Protein AF-A0A959N8Z4-F1 (afdb_monomer_lite)

Radius of gyration: 31.68 Å; chains: 1; bounding box: 91×54×101 Å

pLDDT: mean 79.15, std 19.58, range [26.0, 98.62]

Foldseek 3Di:
DPPVVVVVVVVVPPPPPPDDDDWDWDWDDAWDWDDDPNKTKTKFWPDGKTWTQHSVRWIFIFDADWWTKMKIFIQFFKWWQAKWKFKDADDDPDWWWKKKKKFFAAPVRDTPDIDIDTPDTDDPDDPDPDTDTDGDRDDIDGRGRMMMITMGTGMGMTIGDGDIDTPGGSDDQPFDFDQAPVTRTEDEELVNLLVQLADLVSLAGAYEYDYAYEAQCCVPDPHRHARLDHDDDPPPDCPDPPPQSPQSNSVNSGNAYHYHDVLHEYENHEGAAAAAAQWENHSEHAHEYENYEYELYETHYEAQKEHHISEYEAQYEYYNYEYENYEIEYAAQKEPHTSEYFYDPDHAYEDYLYEYELYEIEYAAQYEPHTSEAELHEYELYEYENYETEYDPPHPHHFYEQHTREYEADGSVLHGHEAEYALYEGLAAYPDPPQYAQHYSDYDDHPDVPRPHYHYYALYEGACPSNVHPGHNDDYYDHLQLQQDPVSNVVRVDDCPQFWAHFPRDGIHGPSNAQAQDFDFFFDDDPVQADPVPRWGDQPDDPEDQWAPDPQAIDGDPDQDPQFNYKKKKFWADQVDQVHTRFIDIFTQGGNRTTAHRVVPHRHRGRGGFDWTWMWMGDPPDDIDIDPHTDGRGD

Secondary structure (DSSP, 8-state):
--SSTTHHHHTTS--------------SS--EEEEETTEEEEEEESSSEEEEE-TTS-EEEEE-SS-EEEEEEEEEEEEEEEEEEEEE---TT----EEEEEEEE-TTS-EEEEEEEEEPS-----SSS---EE---PPPEEEEEEEEEEE-SS-EEEEEEEEEEEEEESS---SSS-SSSSSPEEE-SHHHHHHHHH-GGGGGSEEEE-S-EE-GGGGSSSPPPPBTS-SS-S-----SS-TTSHHHHHTTTSB-SEEE-TT-EEES-EEE-TT-SSBSSEEEESSEEES-EEES-EEE-SSSB-SSEEEEETT-EEES-EEES-EEE-SEEEESSEEEEE--SSSPPEEES-EEES-EEEESEEEESSEEEEES-EEES-EEES-EEEE-TT-SS--EESSEEEEESS-TT---PPPEEES-EE--EEES-SSEESSEEE-PPPSSTT-----EEES-EEETTTS--S--SSSEEE-HHHHT-THHHHTTT--TTTTEE--SSS--EEGGGS-BPPPB-EE---TTTEETTTTEE-S-SS---SB-S-TTS--B-SSPPTTEEEEEEEEEEESS-TT-EEEEEEEEEETTSEEE-TTSSSBB----BSSEEEEEEEETTEEEEE-SSPEE---

Sequence (635 aa):
MTLIKLIVTIMFILITSITAQSTLTFTTNSGTDWNENGIDWHIYAHRVGSAYVRDNGMFCISDGSYPGNFLLETNHKLNIISFQISALNWDQGGTINGNLKITGYDVNGNVKVTQNYNLPDNQILPPVWGPGTGQVILNSFTDIMRIEFEYSGRTQITIDDLVYTDLGLAYSRPYPGNGTLADPFQISTLSHLQFLSEHPFEWIYYFIQTANIDAAATSSGVSFQPIGLPSSDRVFFDLGEIDYLPILYLNDYSFKGGYDGKGFSISNLHINRPTSDYVGLFGVVTGIVINLGIRNSTITGNNSTGALAGLVLGSGKIGACYSVYCTVSGNQYVGGLIGSLEGLSSGQLYVDCSATTLSNIWGNSDIGGLVGLNYGSIINNSYCTESNVTLYYSAEVKNAGGLVGTSRIGDPFGFPYPAVIRNSFSSSAVRPTTNTGGLIGEVPPPENPNNIVEIIVENSFWDTQTSMHTVSAGGSGKTTAEMKTMSTYSSGNWDFTNFWVMIGSIYPDLRCFYNIAPPAQLTAYLEGPFNNVNGNMNKNLSNIPFSSPYTADPQTVNTIPPNTVDWILVELRDKSNKTAIITSRSALLLNNGSIVDIDGITPLQLGAFADNYYVVVKHRNHLPIMSKEPISFNK

Structure (mmCIF, N/CA/C/O backbone):
data_AF-A0A959N8Z4-F1
#
_entry.id   AF-A0A959N8Z4-F1
#
loop_
_atom_site.group_PDB
_atom_site.id
_atom_site.type_symbol
_atom_site.label_atom_id
_atom_site.label_alt_id
_atom_site.label_comp_id
_atom_site.label_asym_id
_atom_site.label_entity_id
_atom_site.label_seq_id
_atom_site.pdbx_PDB_ins_code
_atom_site.Cartn_x
_atom_site.Cartn_y
_atom_site.Cartn_z
_atom_site.occupancy
_atom_site.B_iso_or_equiv
_atom_site.auth_seq_id
_atom_site.auth_comp_id
_atom_site.auth_asym_id
_atom_site.auth_atom_id
_atom_site.pdbx_PDB_model_num
ATOM 1 N N . MET A 1 1 ? -19.104 -0.215 -70.815 1.00 45.88 1 MET A N 1
ATOM 2 C CA . MET A 1 1 ? -18.527 -0.826 -69.595 1.00 45.88 1 MET A CA 1
ATOM 3 C C . MET A 1 1 ? -17.095 -0.328 -69.341 1.00 45.88 1 MET A C 1
ATOM 5 O O . MET A 1 1 ? -16.239 -1.092 -68.917 1.00 45.88 1 MET A O 1
ATOM 9 N N . THR A 1 2 ? -16.842 0.972 -69.556 1.00 42.16 2 THR A N 1
ATOM 10 C CA . THR A 1 2 ? -15.490 1.574 -69.494 1.00 42.16 2 THR A CA 1
ATOM 11 C C . THR A 1 2 ? -15.547 3.047 -69.062 1.00 42.16 2 THR A C 1
ATOM 13 O O . THR A 1 2 ? -14.739 3.860 -69.481 1.00 42.16 2 THR A O 1
ATOM 16 N N . LEU A 1 3 ? -16.540 3.398 -68.234 1.00 31.27 3 LEU A N 1
ATOM 17 C CA . LEU A 1 3 ? -16.660 4.734 -67.626 1.00 31.27 3 LEU A CA 1
ATOM 18 C C . LEU A 1 3 ? -17.027 4.686 -66.126 1.00 31.27 3 LEU A C 1
ATOM 20 O O . LEU A 1 3 ? -16.807 5.649 -65.409 1.00 31.27 3 LEU A O 1
ATOM 24 N N . ILE A 1 4 ? -17.484 3.533 -65.615 1.00 32.66 4 ILE A N 1
ATOM 25 C CA . ILE A 1 4 ? -17.788 3.314 -64.183 1.00 32.66 4 ILE A CA 1
ATOM 26 C C . ILE A 1 4 ? -16.559 2.811 -63.392 1.00 32.66 4 ILE A C 1
ATOM 28 O O . ILE A 1 4 ? -16.520 2.927 -62.174 1.00 32.66 4 ILE A O 1
ATOM 32 N N . LYS A 1 5 ? -15.495 2.341 -64.063 1.00 31.25 5 LYS A N 1
ATOM 33 C CA . LYS A 1 5 ? -14.230 1.952 -63.402 1.00 31.25 5 LYS A CA 1
ATOM 34 C C . LYS A 1 5 ? -13.268 3.117 -63.123 1.00 31.25 5 LYS A C 1
ATOM 36 O O . LYS A 1 5 ? -12.323 2.916 -62.378 1.00 31.25 5 LYS A O 1
ATOM 41 N N . LEU A 1 6 ? -13.507 4.315 -63.669 1.00 29.78 6 LEU A N 1
ATOM 42 C CA . LEU A 1 6 ? -12.634 5.481 -63.446 1.00 29.78 6 LEU A CA 1
ATOM 43 C C . LEU A 1 6 ? -13.098 6.365 -62.270 1.00 29.78 6 LEU A C 1
ATOM 45 O O . LEU A 1 6 ? -12.298 7.097 -61.701 1.00 29.78 6 LEU A O 1
ATOM 49 N N . ILE A 1 7 ? -14.366 6.256 -61.855 1.00 30.25 7 ILE A N 1
ATOM 50 C CA . ILE A 1 7 ? -14.928 7.043 -60.741 1.00 30.25 7 ILE A CA 1
ATOM 51 C C . ILE A 1 7 ? -14.659 6.381 -59.375 1.00 30.25 7 ILE A C 1
ATOM 53 O O . ILE A 1 7 ? -14.559 7.075 -58.371 1.00 30.25 7 ILE A O 1
ATOM 57 N N . VAL A 1 8 ? -14.425 5.064 -59.325 1.00 29.66 8 VAL A N 1
ATOM 58 C CA . VAL A 1 8 ? -14.129 4.348 -58.065 1.00 29.66 8 VAL A CA 1
ATOM 59 C C . VAL A 1 8 ? -12.652 4.467 -57.645 1.00 29.66 8 VAL A C 1
ATOM 61 O O . VAL A 1 8 ? -12.338 4.297 -56.474 1.00 29.66 8 VAL A O 1
ATOM 64 N N . THR A 1 9 ? -11.740 4.841 -58.550 1.00 29.88 9 THR A N 1
ATOM 65 C CA . THR A 1 9 ? -10.306 5.013 -58.226 1.00 29.88 9 THR A CA 1
ATOM 66 C C . THR A 1 9 ? -9.940 6.449 -57.826 1.00 29.88 9 THR A C 1
ATOM 68 O O . THR A 1 9 ? -8.926 6.654 -57.171 1.00 29.88 9 THR A O 1
ATOM 71 N N . ILE A 1 10 ? -10.771 7.448 -58.145 1.00 29.95 10 ILE A N 1
ATOM 72 C CA . ILE A 1 10 ? -10.507 8.860 -57.795 1.00 29.95 10 ILE A CA 1
ATOM 73 C C . ILE A 1 10 ? -11.242 9.286 -56.507 1.00 29.95 10 ILE A C 1
ATOM 75 O O . ILE A 1 10 ? -10.876 10.275 -55.881 1.00 29.95 10 ILE A O 1
ATOM 79 N N . MET A 1 11 ? -12.206 8.493 -56.025 1.00 26.00 11 MET A N 1
ATOM 80 C CA . MET A 1 11 ? -12.948 8.770 -54.785 1.00 26.00 11 MET A CA 1
ATOM 81 C C . MET A 1 11 ? -12.345 8.145 -53.509 1.00 26.00 11 MET A C 1
ATOM 83 O O . MET A 1 11 ? -13.009 8.113 -52.480 1.00 26.00 11 MET A O 1
ATOM 87 N N . PHE A 1 12 ? -11.091 7.678 -53.563 1.00 27.77 12 PHE A N 1
ATOM 88 C CA . PHE A 1 12 ? -10.328 7.194 -52.397 1.00 27.77 12 PHE A CA 1
ATOM 89 C C . PHE A 1 12 ? -9.117 8.079 -52.034 1.00 27.77 12 PHE A C 1
ATOM 91 O O . PHE A 1 12 ? -8.358 7.731 -51.138 1.00 27.77 12 PHE A O 1
ATOM 98 N N . ILE A 1 13 ? -8.944 9.236 -52.694 1.00 30.28 13 ILE A N 1
ATOM 99 C CA . ILE A 1 13 ? -7.832 10.185 -52.441 1.00 30.28 13 ILE A CA 1
ATOM 100 C C . ILE A 1 13 ? -8.305 11.477 -51.734 1.00 30.28 13 ILE A C 1
ATOM 102 O O . ILE A 1 13 ? -7.518 12.372 -51.453 1.00 30.28 13 ILE A O 1
ATOM 106 N N . LEU A 1 14 ? -9.580 11.579 -51.352 1.00 26.47 14 LEU A N 1
ATOM 107 C CA . LEU A 1 14 ? -10.066 12.665 -50.492 1.00 26.47 14 LEU A CA 1
ATOM 108 C C . LEU A 1 14 ? -10.841 12.107 -49.296 1.00 26.47 14 LEU A C 1
ATOM 110 O O . LEU A 1 14 ? -12.049 12.280 -49.169 1.00 26.47 14 LEU A O 1
ATOM 114 N N . ILE A 1 15 ? -10.120 11.469 -48.380 1.00 27.94 15 ILE A N 1
ATOM 115 C CA . ILE A 1 15 ? -10.404 11.688 -46.963 1.00 27.94 15 ILE A CA 1
ATOM 116 C C . ILE A 1 15 ? -9.280 12.598 -46.499 1.00 27.94 15 ILE A C 1
ATOM 118 O O . ILE A 1 15 ? -8.200 12.160 -46.123 1.00 27.94 15 ILE A O 1
ATOM 122 N N . THR A 1 16 ? -9.530 13.898 -46.626 1.00 27.59 16 THR A N 1
ATOM 123 C CA . THR A 1 16 ? -8.840 14.909 -45.839 1.00 27.59 16 THR A CA 1
ATOM 124 C C . THR A 1 16 ? -8.954 14.481 -44.383 1.00 27.59 16 THR A C 1
ATOM 126 O O . THR A 1 16 ? -10.048 14.514 -43.813 1.00 27.59 16 THR A O 1
ATOM 129 N N . SER A 1 17 ? -7.838 14.034 -43.817 1.00 29.91 17 SER A N 1
ATOM 130 C CA . SER A 1 17 ? -7.635 13.918 -42.384 1.00 29.91 17 SER A CA 1
ATOM 131 C C . SER A 1 17 ? -7.926 15.282 -41.769 1.00 29.91 17 SER A C 1
ATOM 133 O O . SER A 1 17 ? -7.103 16.195 -41.785 1.00 29.91 17 SER A O 1
ATOM 135 N N . ILE A 1 18 ? -9.143 15.440 -41.257 1.00 33.00 18 ILE A N 1
ATOM 136 C CA . ILE A 1 18 ? -9.392 16.388 -40.185 1.00 33.00 18 ILE A CA 1
ATOM 137 C C . ILE A 1 18 ? -8.739 15.749 -38.965 1.00 33.00 18 ILE A C 1
ATOM 139 O O . ILE A 1 18 ? -9.348 14.937 -38.276 1.00 33.00 18 ILE A O 1
ATOM 143 N N . THR A 1 19 ? -7.480 16.083 -38.726 1.00 28.47 19 THR A N 1
ATOM 144 C CA . THR A 1 19 ? -6.867 15.922 -37.413 1.00 28.47 19 THR A CA 1
ATOM 145 C C . THR A 1 19 ? -6.410 17.303 -37.002 1.00 28.47 19 THR A C 1
ATOM 147 O O . THR A 1 19 ? -5.540 17.901 -37.632 1.00 28.47 19 THR A O 1
ATOM 150 N N . ALA A 1 20 ? -7.098 17.843 -35.998 1.00 27.89 20 ALA A N 1
ATOM 151 C CA . ALA A 1 20 ? -6.691 19.051 -35.310 1.00 27.89 20 ALA A CA 1
ATOM 152 C C . ALA A 1 20 ? -5.205 18.922 -34.950 1.00 27.89 20 ALA A C 1
ATOM 154 O O . ALA A 1 20 ? -4.801 17.969 -34.288 1.00 27.89 20 ALA A O 1
ATOM 155 N N . GLN A 1 21 ? -4.410 19.844 -35.480 1.00 30.91 21 GLN A N 1
ATOM 156 C CA . GLN A 1 21 ? -2.961 19.862 -35.358 1.00 30.91 21 GLN A CA 1
ATOM 157 C C . GLN A 1 21 ? -2.585 20.409 -33.983 1.00 30.91 21 GLN A C 1
ATOM 159 O O . GLN A 1 21 ? -2.964 21.527 -33.629 1.00 30.91 21 GLN A O 1
ATOM 164 N N . SER A 1 22 ? -1.848 19.619 -33.209 1.00 28.00 22 SER A N 1
ATOM 165 C CA . SER A 1 22 ? -1.202 20.064 -31.980 1.00 28.00 22 SER A CA 1
ATOM 166 C C . SER A 1 22 ? 0.306 19.966 -32.161 1.00 28.00 22 SER A C 1
ATOM 168 O O . SER A 1 22 ? 0.872 18.878 -32.098 1.00 28.00 22 SER A O 1
ATOM 170 N N . THR A 1 23 ? 0.961 21.106 -32.358 1.00 29.11 23 THR A N 1
ATOM 171 C CA . THR A 1 23 ? 2.415 21.212 -32.250 1.00 29.11 23 THR A CA 1
ATOM 172 C C . THR A 1 23 ? 2.784 21.107 -30.768 1.00 29.11 23 THR A C 1
ATOM 174 O O . THR A 1 23 ? 2.401 21.981 -29.988 1.00 29.11 23 THR A O 1
ATOM 177 N N . LEU A 1 24 ? 3.504 20.060 -30.354 1.00 32.09 24 LEU A N 1
ATOM 178 C CA . LEU A 1 24 ? 4.166 20.038 -29.046 1.00 32.09 24 LEU A CA 1
ATOM 179 C C . LEU A 1 24 ? 5.669 20.264 -29.227 1.00 32.09 24 LEU A C 1
ATOM 181 O O . LEU A 1 24 ? 6.382 19.456 -29.817 1.00 32.09 24 LEU A O 1
ATOM 185 N N . THR A 1 25 ? 6.138 21.395 -28.710 1.00 31.41 25 THR A N 1
ATOM 186 C CA . THR A 1 25 ? 7.557 21.733 -28.583 1.00 31.41 25 THR A CA 1
ATOM 187 C C . THR A 1 25 ? 8.036 21.240 -27.221 1.00 31.41 25 THR A C 1
ATOM 189 O O . THR A 1 25 ? 7.459 21.637 -26.209 1.00 31.41 25 THR A O 1
ATOM 192 N N . PHE A 1 26 ? 9.089 20.425 -27.165 1.00 37.31 26 PHE A N 1
ATOM 193 C CA . PHE A 1 26 ? 9.639 19.935 -25.897 1.00 37.31 26 PHE A CA 1
ATOM 194 C C . PHE A 1 26 ? 11.066 20.436 -25.674 1.00 37.31 26 PHE A C 1
ATOM 196 O O . PHE A 1 26 ? 11.907 20.392 -26.569 1.00 37.31 26 PHE A O 1
ATOM 203 N N . THR A 1 27 ? 11.340 20.899 -24.459 1.00 30.30 27 THR A N 1
ATOM 204 C CA . THR A 1 27 ? 12.686 21.062 -23.894 1.00 30.30 27 THR A CA 1
ATOM 205 C C . THR A 1 27 ? 13.008 19.838 -23.029 1.00 30.30 27 THR A C 1
ATOM 207 O O . THR A 1 27 ? 12.112 19.179 -22.519 1.00 30.30 27 THR A O 1
ATOM 210 N N . THR A 1 28 ? 14.285 19.503 -22.944 1.00 37.31 28 THR A N 1
ATOM 211 C CA . THR A 1 28 ? 14.860 18.151 -22.818 1.00 37.31 28 THR A CA 1
ATOM 212 C C . THR A 1 28 ? 14.628 17.432 -21.475 1.00 37.31 28 THR A C 1
ATOM 214 O O . THR A 1 28 ? 14.280 18.067 -20.483 1.00 37.31 28 THR A O 1
ATOM 217 N N . ASN A 1 29 ? 14.945 16.122 -21.466 1.00 38.97 29 ASN A N 1
ATOM 218 C CA . ASN A 1 29 ? 15.013 15.138 -20.355 1.00 38.97 29 ASN A CA 1
ATOM 219 C C . ASN A 1 29 ? 13.796 14.214 -20.143 1.00 38.97 29 ASN A C 1
ATOM 221 O O . ASN A 1 29 ? 13.735 13.565 -19.104 1.00 38.97 29 ASN A O 1
ATOM 225 N N . SER A 1 30 ? 12.866 14.113 -21.099 1.00 44.91 30 SER A N 1
ATOM 226 C CA . SER A 1 30 ? 11.758 13.149 -21.014 1.00 44.91 30 SER A CA 1
ATOM 227 C C . SER A 1 30 ? 11.595 12.331 -22.295 1.00 44.91 30 SER A C 1
ATOM 229 O O . SER A 1 30 ? 11.627 12.865 -23.406 1.00 44.91 30 SER A O 1
ATOM 231 N N . GLY A 1 31 ? 11.460 11.022 -22.132 1.00 50.59 31 GLY A N 1
ATOM 232 C CA . GLY A 1 31 ? 10.950 10.109 -23.134 1.00 50.59 31 GLY A CA 1
ATOM 233 C C . GLY A 1 31 ? 9.495 10.426 -23.464 1.00 50.59 31 GLY A C 1
ATOM 234 O O . GLY A 1 31 ? 8.711 10.850 -22.616 1.00 50.59 31 GLY A O 1
ATOM 235 N N . THR A 1 32 ? 9.135 10.278 -24.733 1.00 55.12 32 THR A N 1
ATOM 236 C CA . THR A 1 32 ? 7.789 10.601 -25.218 1.00 55.12 32 THR A CA 1
ATOM 237 C C . THR A 1 32 ? 7.151 9.372 -25.831 1.00 55.12 32 THR A C 1
ATOM 239 O O . THR A 1 32 ? 7.697 8.777 -26.761 1.00 55.12 32 THR A O 1
ATOM 242 N N . ASP A 1 33 ? 5.987 9.019 -25.290 1.00 61.31 33 ASP A N 1
ATOM 243 C CA . ASP A 1 33 ? 5.115 7.995 -25.846 1.00 61.31 33 ASP A CA 1
ATOM 244 C C . ASP A 1 33 ? 4.237 8.642 -26.931 1.00 61.31 33 ASP A C 1
ATOM 246 O O . ASP A 1 33 ? 3.609 9.682 -26.705 1.00 61.31 33 ASP A O 1
ATOM 250 N N . TRP A 1 34 ? 4.192 8.046 -28.117 1.00 65.25 34 TRP A N 1
ATOM 251 C CA . TRP A 1 34 ? 3.393 8.510 -29.250 1.00 65.25 34 TRP A CA 1
ATOM 252 C C . TRP A 1 34 ? 2.649 7.337 -29.877 1.00 65.25 34 TRP A C 1
ATOM 254 O O . TRP A 1 34 ? 3.249 6.306 -30.159 1.00 65.25 34 TRP A O 1
ATOM 264 N N . ASN A 1 35 ? 1.345 7.491 -30.110 1.00 66.25 35 ASN A N 1
ATOM 265 C CA . ASN A 1 35 ? 0.550 6.479 -30.799 1.00 66.25 35 ASN A CA 1
ATOM 266 C C . ASN A 1 35 ? 0.271 6.916 -32.239 1.00 66.25 35 ASN A C 1
ATOM 268 O O . ASN A 1 35 ? -0.330 7.968 -32.468 1.00 66.25 35 ASN A O 1
ATOM 272 N N . GLU A 1 36 ? 0.658 6.080 -33.198 1.00 65.00 36 GLU A N 1
ATOM 273 C CA . GLU A 1 36 ? 0.325 6.254 -34.609 1.00 65.00 36 GLU A CA 1
ATOM 274 C C . GLU A 1 36 ? -0.277 4.966 -35.156 1.00 65.00 36 GLU A C 1
ATOM 276 O O . GLU A 1 36 ? 0.360 3.916 -35.141 1.00 65.00 36 GLU A O 1
ATOM 281 N N . ASN A 1 37 ? -1.514 5.034 -35.656 1.00 66.00 37 ASN A N 1
ATOM 282 C CA . ASN A 1 37 ? -2.202 3.893 -36.270 1.00 66.00 37 ASN A CA 1
ATOM 283 C C . ASN A 1 37 ? -2.242 2.621 -35.389 1.00 66.00 37 ASN A C 1
ATOM 285 O O . ASN A 1 37 ? -2.310 1.512 -35.916 1.00 66.00 37 ASN A O 1
ATOM 289 N N . GLY A 1 38 ? -2.233 2.767 -34.057 1.00 66.06 38 GLY A N 1
ATOM 290 C CA . GLY A 1 38 ? -2.227 1.644 -33.112 1.00 66.06 38 GLY A CA 1
ATOM 291 C C . GLY A 1 38 ? -0.837 1.121 -32.728 1.00 66.06 38 GLY A C 1
ATOM 292 O O . GLY A 1 38 ? -0.762 0.186 -31.935 1.00 66.06 38 GLY A O 1
ATOM 293 N N . ILE A 1 39 ? 0.235 1.730 -33.241 1.00 69.62 39 ILE A N 1
ATOM 294 C CA . ILE A 1 39 ? 1.620 1.459 -32.846 1.00 69.62 39 ILE A CA 1
ATOM 295 C C . ILE A 1 39 ? 2.009 2.456 -31.761 1.00 69.62 39 ILE A C 1
ATOM 297 O O . ILE A 1 39 ? 1.942 3.667 -31.980 1.00 69.62 39 ILE A O 1
ATOM 301 N N . ASP A 1 40 ? 2.427 1.943 -30.607 1.00 73.62 40 ASP A N 1
ATOM 302 C CA . ASP A 1 40 ? 2.980 2.757 -29.529 1.00 73.62 40 ASP A CA 1
ATOM 303 C C . ASP A 1 40 ? 4.482 2.886 -29.751 1.00 73.62 40 ASP A C 1
ATOM 305 O O . ASP A 1 40 ? 5.204 1.888 -29.742 1.00 73.62 40 ASP A O 1
ATOM 309 N N . TRP A 1 41 ? 4.939 4.115 -29.944 1.00 73.62 41 TRP A N 1
ATOM 310 C CA . TRP A 1 41 ? 6.338 4.488 -30.058 1.00 73.62 41 TRP A CA 1
ATOM 311 C C . TRP A 1 41 ? 6.807 5.106 -28.751 1.00 73.62 41 TRP A C 1
ATOM 313 O O . TRP A 1 41 ? 6.147 5.990 -28.216 1.00 73.62 41 TRP A O 1
ATOM 323 N N . HIS A 1 42 ? 7.975 4.690 -28.285 1.00 70.69 42 HIS A N 1
ATOM 324 C CA . HIS A 1 42 ? 8.687 5.302 -27.177 1.00 70.69 42 HIS A CA 1
ATOM 325 C C . HIS A 1 42 ? 9.995 5.888 -27.705 1.00 70.69 42 HIS A C 1
ATOM 327 O O . HIS A 1 42 ? 10.844 5.172 -28.243 1.00 70.69 42 HIS A O 1
ATOM 333 N N . ILE A 1 43 ? 10.159 7.200 -27.563 1.00 69.12 43 ILE A N 1
ATOM 334 C CA . ILE A 1 43 ? 11.368 7.922 -27.973 1.00 69.12 43 ILE A CA 1
ATOM 335 C C . ILE A 1 43 ? 12.170 8.260 -26.722 1.00 69.12 43 ILE A C 1
ATOM 337 O O . ILE A 1 43 ? 11.600 8.794 -25.777 1.00 69.12 43 ILE A O 1
ATOM 341 N N . TYR A 1 44 ? 13.481 8.025 -26.714 1.00 66.25 44 TYR A N 1
ATOM 342 C CA . TYR A 1 44 ? 14.361 8.398 -25.603 1.00 66.25 44 TYR A CA 1
ATOM 343 C C . TYR A 1 44 ? 15.625 9.099 -26.102 1.00 66.25 44 TYR A C 1
ATOM 345 O O . TYR A 1 44 ? 16.209 8.671 -27.088 1.00 66.25 44 TYR A O 1
ATOM 353 N N . ALA A 1 45 ? 16.086 10.145 -25.415 1.00 60.06 45 ALA A N 1
ATOM 354 C CA . ALA A 1 45 ? 17.358 10.814 -25.697 1.00 60.06 45 ALA A CA 1
ATOM 355 C C . ALA A 1 45 ? 18.200 10.896 -24.413 1.00 60.06 45 ALA A C 1
ATOM 357 O O . ALA A 1 45 ? 17.734 11.392 -23.391 1.00 60.06 45 ALA A O 1
ATOM 358 N N . HIS A 1 46 ? 19.445 10.413 -24.459 1.00 53.78 46 HIS A N 1
ATOM 359 C CA . HIS A 1 46 ? 20.321 10.263 -23.286 1.00 53.78 46 HIS A CA 1
ATOM 360 C C . HIS A 1 46 ? 20.981 11.574 -22.797 1.00 53.78 46 HIS A C 1
ATOM 362 O O . HIS A 1 46 ? 21.663 11.570 -21.772 1.00 53.78 46 HIS A O 1
ATOM 368 N N . ARG A 1 47 ? 20.836 12.696 -23.515 1.00 54.06 47 ARG A N 1
ATOM 369 C CA . ARG A 1 47 ? 21.383 14.019 -23.146 1.00 54.06 47 ARG A CA 1
ATOM 370 C C . ARG A 1 47 ? 20.376 15.138 -23.418 1.00 54.06 47 ARG A C 1
ATOM 372 O O . ARG A 1 47 ? 19.323 14.890 -23.996 1.00 54.06 47 ARG A O 1
ATOM 379 N N . VAL A 1 48 ? 20.732 16.363 -23.008 1.00 48.59 48 VAL A N 1
ATOM 380 C CA . VAL A 1 48 ? 20.017 17.628 -23.261 1.00 48.59 48 VAL A CA 1
ATOM 381 C C . VAL A 1 48 ? 19.871 17.871 -24.777 1.00 48.59 48 VAL A C 1
ATOM 383 O O . VAL A 1 48 ? 20.575 18.683 -25.363 1.00 48.59 48 VAL A O 1
ATOM 386 N N . GLY A 1 49 ? 18.933 17.167 -25.414 1.00 48.88 49 GLY A N 1
ATOM 387 C CA . GLY A 1 49 ? 18.420 17.426 -26.758 1.00 48.88 49 GLY A CA 1
ATOM 388 C C . GLY A 1 49 ? 16.888 17.394 -26.778 1.00 48.88 49 GLY A C 1
ATOM 389 O O . GLY A 1 49 ? 16.256 16.725 -25.960 1.00 48.88 49 GLY A O 1
ATOM 390 N N . SER A 1 50 ? 16.266 18.178 -27.654 1.00 50.25 50 SER A N 1
ATOM 391 C CA . SER A 1 50 ? 14.817 18.186 -27.853 1.00 50.25 50 SER A CA 1
ATOM 392 C C . SER A 1 50 ? 14.444 17.217 -28.966 1.00 50.25 50 SER A C 1
ATOM 394 O O . SER A 1 50 ? 14.974 17.318 -30.065 1.00 50.25 50 SER A O 1
ATOM 396 N N . ALA A 1 51 ? 13.528 16.291 -28.697 1.00 50.78 51 ALA A N 1
ATOM 397 C CA . ALA A 1 51 ? 12.868 15.482 -29.715 1.00 50.78 51 ALA A CA 1
ATOM 398 C C . ALA A 1 51 ? 11.424 15.974 -29.862 1.00 50.78 51 ALA A C 1
ATOM 400 O O . ALA A 1 51 ? 10.761 16.256 -28.866 1.00 50.78 51 ALA A O 1
ATOM 401 N N . TYR A 1 52 ? 10.939 16.120 -31.090 1.00 54.22 52 TYR A N 1
ATOM 402 C CA . TYR A 1 52 ? 9.554 16.474 -31.370 1.00 54.22 52 TYR A CA 1
ATOM 403 C C . TYR A 1 52 ? 9.059 15.782 -32.636 1.00 54.22 52 TYR A C 1
ATOM 405 O O . TYR A 1 52 ? 9.778 15.657 -33.629 1.00 54.22 52 TYR A O 1
ATOM 413 N N . VAL A 1 53 ? 7.801 15.352 -32.602 1.00 51.38 53 VAL A N 1
ATOM 414 C CA . VAL A 1 53 ? 7.096 14.813 -33.766 1.00 51.38 53 VAL A CA 1
ATOM 415 C C . VAL A 1 53 ? 6.428 15.984 -34.487 1.00 51.38 53 VAL A C 1
ATOM 417 O O . VAL A 1 53 ? 5.699 16.764 -33.873 1.00 51.38 53 VAL A O 1
ATOM 420 N N . ARG A 1 54 ? 6.712 16.161 -35.779 1.00 51.28 54 ARG A N 1
ATOM 421 C CA . ARG A 1 54 ? 6.061 17.165 -36.633 1.00 51.28 54 ARG A CA 1
ATOM 422 C C . ARG A 1 54 ? 4.678 16.679 -37.065 1.00 51.28 54 ARG A C 1
ATOM 424 O O . ARG A 1 54 ? 4.403 15.483 -37.065 1.00 51.28 54 ARG A O 1
ATOM 431 N N . ASP A 1 55 ? 3.845 17.608 -37.533 1.00 43.78 55 ASP A N 1
ATOM 432 C CA . ASP A 1 55 ? 2.444 17.381 -37.941 1.00 43.78 55 ASP A CA 1
ATOM 433 C C . ASP A 1 55 ? 2.236 16.316 -39.045 1.00 43.78 55 ASP A C 1
ATOM 435 O O . ASP A 1 55 ? 1.102 15.988 -39.384 1.00 43.78 55 ASP A O 1
ATOM 439 N N . ASN A 1 56 ? 3.310 15.788 -39.631 1.00 48.06 56 ASN A N 1
ATOM 440 C CA . ASN A 1 56 ? 3.317 14.754 -40.663 1.00 48.06 56 ASN A CA 1
ATOM 441 C C . ASN A 1 56 ? 4.025 13.452 -40.239 1.00 48.06 56 ASN A C 1
ATOM 443 O O . ASN A 1 56 ? 4.422 12.678 -41.105 1.00 48.06 56 ASN A O 1
ATOM 447 N N . GLY A 1 57 ? 4.218 13.228 -38.935 1.00 48.44 57 GLY A N 1
ATOM 448 C CA . GLY A 1 57 ? 4.879 12.027 -38.410 1.00 48.44 57 GLY A CA 1
ATOM 449 C C . GLY A 1 57 ? 6.410 12.048 -38.525 1.00 48.44 57 GLY A C 1
ATOM 450 O O . GLY A 1 57 ? 7.058 11.042 -38.258 1.00 48.44 57 GLY A O 1
ATOM 451 N N . MET A 1 58 ? 7.014 13.179 -38.919 1.00 47.81 58 MET A N 1
ATOM 452 C CA . MET A 1 58 ? 8.477 13.322 -38.973 1.00 47.81 58 MET A CA 1
ATOM 453 C C . MET A 1 58 ? 9.060 13.542 -37.573 1.00 47.81 58 MET A C 1
ATOM 455 O O . MET A 1 58 ? 8.589 14.403 -36.830 1.00 47.81 58 MET A O 1
ATOM 459 N N . PHE A 1 59 ? 10.123 12.814 -37.233 1.00 51.53 59 PHE A N 1
ATOM 460 C CA . PHE A 1 59 ? 10.803 12.893 -35.941 1.00 51.53 59 PHE A CA 1
ATOM 461 C C . PHE A 1 59 ? 11.980 13.870 -36.009 1.00 51.53 59 PHE A C 1
ATOM 463 O O . PHE A 1 59 ? 13.081 13.535 -36.444 1.00 51.53 59 PHE A O 1
ATOM 470 N N . CYS A 1 60 ? 11.798 15.094 -35.529 1.00 48.59 60 CYS A N 1
ATOM 471 C CA . CYS A 1 60 ? 12.900 16.043 -35.460 1.00 48.59 60 CYS A CA 1
ATOM 472 C C . CYS A 1 60 ? 13.575 15.998 -34.096 1.00 48.59 60 CYS A C 1
ATOM 474 O O . CYS A 1 60 ? 12.916 16.095 -33.064 1.00 48.59 60 CYS A O 1
ATOM 476 N N . ILE A 1 61 ? 14.900 15.876 -34.097 1.00 53.16 61 ILE A N 1
ATOM 477 C CA . ILE A 1 61 ? 15.706 15.932 -32.883 1.00 53.16 61 ILE A CA 1
ATOM 478 C C . ILE A 1 61 ? 16.666 17.122 -33.020 1.00 53.16 61 ILE A C 1
ATOM 480 O O . ILE A 1 61 ? 17.098 17.484 -34.116 1.00 53.16 61 ILE A O 1
ATOM 484 N N . SER A 1 62 ? 16.937 17.826 -31.927 1.00 51.03 62 SER A N 1
ATOM 485 C CA . SER A 1 62 ? 17.939 18.884 -31.864 1.00 51.03 62 SER A CA 1
ATOM 486 C C . SER A 1 62 ? 18.737 18.752 -30.579 1.00 51.03 62 SER A C 1
ATOM 488 O O . SER A 1 62 ? 18.205 18.946 -29.492 1.00 51.03 62 SER A O 1
ATOM 490 N N . ASP A 1 63 ? 20.010 18.381 -30.698 1.00 51.72 63 ASP A N 1
ATOM 491 C CA . ASP A 1 63 ? 20.971 18.450 -29.601 1.00 51.72 63 ASP A CA 1
ATOM 492 C C . ASP A 1 63 ? 21.918 19.615 -29.879 1.00 51.72 63 ASP A C 1
ATOM 494 O O . ASP A 1 63 ? 22.489 19.744 -30.965 1.00 51.72 63 ASP A O 1
ATOM 498 N N . GLY A 1 64 ? 22.054 20.483 -28.885 1.00 48.47 64 GLY A N 1
ATOM 499 C CA . GLY A 1 64 ? 23.093 21.487 -28.843 1.00 48.47 64 GLY A CA 1
ATOM 500 C C . GLY A 1 64 ? 24.025 21.194 -27.680 1.00 48.47 64 GLY A C 1
ATOM 501 O O . GLY A 1 64 ? 23.799 21.738 -26.603 1.00 48.47 64 GLY A O 1
ATOM 502 N N . SER A 1 65 ? 25.093 20.410 -27.896 1.00 49.06 65 SER A N 1
ATOM 503 C CA . SER A 1 65 ? 26.487 20.741 -27.511 1.00 49.06 65 SER A CA 1
ATOM 504 C C . SER A 1 65 ? 27.443 19.536 -27.341 1.00 49.06 65 SER A C 1
ATOM 506 O O . SER A 1 65 ? 28.647 19.790 -27.210 1.00 49.06 65 SER A O 1
ATOM 508 N N . TYR A 1 66 ? 26.994 18.265 -27.344 1.00 57.59 66 TYR A N 1
ATOM 509 C CA . TYR A 1 66 ? 27.830 17.106 -26.939 1.00 57.59 66 TYR A CA 1
ATOM 510 C C . TYR A 1 66 ? 27.486 15.770 -27.649 1.00 57.59 66 TYR A C 1
ATOM 512 O O . TYR A 1 66 ? 26.382 15.630 -28.155 1.00 57.59 66 TYR A O 1
ATOM 520 N N . PRO A 1 67 ? 28.395 14.764 -27.668 1.00 61.06 67 PRO A N 1
ATOM 521 C CA . PRO A 1 67 ? 28.082 13.403 -28.130 1.00 61.06 67 PRO A CA 1
ATOM 522 C C . PRO A 1 67 ? 26.978 12.753 -27.287 1.00 61.06 67 PRO A C 1
ATOM 524 O O . PRO A 1 67 ? 26.985 12.887 -26.060 1.00 61.06 67 PRO A O 1
ATOM 527 N N . GLY A 1 68 ? 26.089 11.991 -27.919 1.00 64.62 68 GLY A N 1
ATOM 528 C CA . GLY A 1 68 ? 24.945 11.371 -27.257 1.00 64.62 68 GLY A CA 1
ATOM 529 C C . GLY A 1 68 ? 24.384 10.180 -28.024 1.00 64.62 68 GLY A C 1
ATOM 530 O O . GLY A 1 68 ? 24.899 9.777 -29.067 1.00 64.62 68 GLY A O 1
ATOM 531 N N . ASN A 1 69 ? 23.321 9.603 -27.483 1.00 67.62 69 ASN A N 1
ATOM 532 C CA . ASN A 1 69 ? 22.542 8.570 -28.139 1.00 67.62 69 ASN A CA 1
ATOM 533 C C . ASN A 1 69 ? 21.048 8.814 -27.924 1.00 67.62 69 ASN A C 1
ATOM 535 O O . ASN A 1 69 ? 20.625 9.367 -26.904 1.00 67.62 69 ASN A O 1
ATOM 539 N N . PHE A 1 70 ? 20.248 8.419 -28.906 1.00 70.19 70 PHE A N 1
ATOM 540 C CA . PHE A 1 70 ? 18.798 8.405 -28.795 1.00 70.19 70 PHE A CA 1
ATOM 541 C C . PHE A 1 70 ? 18.230 7.099 -29.334 1.00 70.19 70 PHE A C 1
ATOM 543 O O . PHE A 1 70 ? 18.875 6.364 -30.085 1.00 70.19 70 PHE A O 1
ATOM 550 N N . LEU A 1 71 ? 17.009 6.815 -28.919 1.00 72.31 71 LEU A N 1
ATOM 551 C CA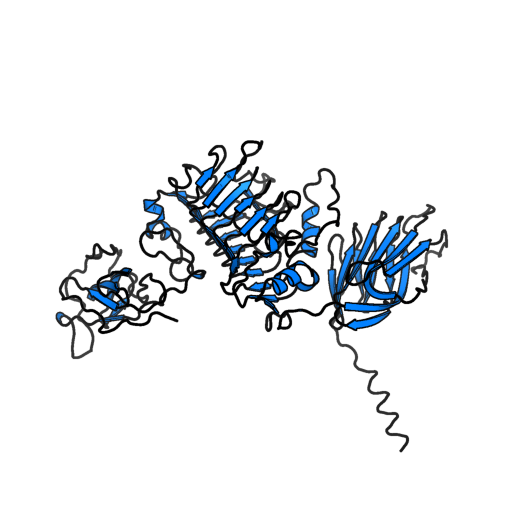 . LEU A 1 71 ? 16.356 5.544 -29.075 1.00 72.31 71 LEU A CA 1
ATOM 552 C C . LEU A 1 71 ? 14.927 5.724 -29.545 1.00 72.31 71 LEU A C 1
ATOM 554 O O . LEU A 1 71 ? 14.227 6.622 -29.088 1.00 72.31 71 LEU A O 1
ATOM 558 N N . LEU A 1 72 ? 14.510 4.832 -30.429 1.00 76.19 72 LEU A N 1
ATOM 559 C CA . LEU A 1 72 ? 13.145 4.707 -30.894 1.00 76.19 72 LEU A CA 1
ATOM 560 C C . LEU A 1 72 ? 12.723 3.249 -30.718 1.00 76.19 72 LEU A C 1
ATOM 562 O O . LEU A 1 72 ? 13.260 2.376 -31.396 1.00 76.19 72 LEU A O 1
ATOM 566 N N . GLU A 1 73 ? 11.806 2.976 -29.798 1.00 77.06 73 GLU A N 1
ATOM 567 C CA . GLU A 1 73 ? 11.280 1.636 -29.508 1.00 77.06 73 GLU A CA 1
ATOM 568 C C . GLU A 1 73 ? 9.782 1.585 -29.824 1.00 77.06 73 GLU A C 1
ATOM 570 O O . GLU A 1 73 ? 9.099 2.597 -29.696 1.00 77.06 73 GLU A O 1
ATOM 575 N N . THR A 1 74 ? 9.249 0.423 -30.214 1.00 78.38 74 THR A N 1
ATOM 576 C CA . THR A 1 74 ? 7.797 0.245 -30.393 1.00 78.38 74 THR A CA 1
ATOM 577 C C . THR A 1 74 ? 7.267 -1.039 -29.785 1.00 78.38 74 THR A C 1
ATOM 579 O O . THR A 1 74 ? 8.014 -1.973 -29.517 1.00 78.38 74 THR A O 1
ATOM 582 N N . ASN A 1 75 ? 5.952 -1.131 -29.631 1.00 77.25 75 ASN A N 1
ATOM 583 C CA . ASN A 1 75 ? 5.274 -2.381 -29.291 1.00 77.25 75 ASN A CA 1
ATOM 584 C C . ASN A 1 75 ? 5.092 -3.337 -30.499 1.00 77.25 75 ASN A C 1
ATOM 586 O O . ASN A 1 75 ? 4.577 -4.447 -30.333 1.00 77.25 75 ASN A O 1
ATOM 590 N N . HIS A 1 76 ? 5.500 -2.943 -31.711 1.00 83.38 76 HIS A N 1
ATOM 591 C CA . HIS A 1 76 ? 5.331 -3.697 -32.956 1.00 83.38 76 HIS A CA 1
ATOM 592 C C . HIS A 1 76 ? 6.670 -4.139 -33.568 1.00 83.38 76 HIS A C 1
ATOM 594 O O . HIS A 1 76 ? 7.745 -3.603 -33.295 1.00 83.38 76 HIS A O 1
ATOM 600 N N . LYS A 1 77 ? 6.610 -5.163 -34.421 1.00 85.25 77 LYS A N 1
ATOM 601 C CA . LYS A 1 77 ? 7.720 -5.544 -35.300 1.00 85.25 77 LYS A CA 1
ATOM 602 C C . LYS A 1 77 ? 7.605 -4.770 -36.596 1.00 85.25 77 LYS A C 1
ATOM 604 O O . LYS A 1 77 ? 6.585 -4.841 -37.272 1.00 85.25 77 LYS A O 1
ATOM 609 N N . LEU A 1 78 ? 8.677 -4.101 -36.986 1.00 83.50 78 LEU A N 1
ATOM 610 C CA . LEU A 1 78 ? 8.701 -3.256 -38.167 1.00 83.50 78 LEU A CA 1
ATOM 611 C C . LEU A 1 78 ? 9.734 -3.760 -39.171 1.00 83.50 78 LEU A C 1
ATOM 613 O O . LEU A 1 78 ? 10.853 -4.147 -38.819 1.00 83.50 78 LEU A O 1
ATOM 617 N N . ASN A 1 79 ? 9.366 -3.700 -40.447 1.00 80.38 79 ASN A N 1
ATOM 618 C CA . ASN A 1 79 ? 10.333 -3.661 -41.534 1.00 80.38 79 ASN A CA 1
ATOM 619 C C . ASN A 1 79 ? 10.570 -2.201 -41.911 1.00 80.38 79 ASN A C 1
ATOM 621 O O . ASN A 1 79 ? 9.726 -1.593 -42.567 1.00 80.38 79 ASN A O 1
ATOM 625 N N . ILE A 1 80 ? 11.703 -1.637 -41.511 1.00 77.06 80 ILE A N 1
ATOM 626 C CA . ILE A 1 80 ? 12.082 -0.269 -41.858 1.00 77.06 80 ILE A CA 1
ATOM 627 C C . ILE A 1 80 ? 12.612 -0.278 -43.288 1.00 77.06 80 ILE A C 1
ATOM 629 O O . ILE A 1 80 ? 13.623 -0.915 -43.593 1.00 77.06 80 ILE A O 1
ATOM 633 N N . ILE A 1 81 ? 11.906 0.427 -44.165 1.00 71.44 81 ILE A N 1
ATOM 634 C CA . ILE A 1 81 ? 12.210 0.515 -45.592 1.00 71.44 81 ILE A CA 1
ATOM 635 C C . ILE A 1 81 ? 13.219 1.636 -45.827 1.00 71.44 81 ILE A C 1
ATOM 637 O O . ILE A 1 81 ? 14.235 1.420 -46.484 1.00 71.44 81 ILE A O 1
ATOM 641 N N . SER A 1 82 ? 12.952 2.824 -45.285 1.00 67.81 82 SER A N 1
ATOM 642 C CA . SER A 1 82 ? 13.826 3.990 -45.421 1.00 67.81 82 SER A CA 1
ATOM 643 C C . SER A 1 82 ? 13.515 5.039 -44.364 1.00 67.81 82 SER A C 1
ATOM 645 O O . SER A 1 82 ? 12.391 5.114 -43.888 1.00 67.81 82 SER A O 1
ATOM 647 N N . PHE A 1 83 ? 14.482 5.896 -44.064 1.00 64.62 83 PHE A N 1
ATOM 648 C CA . PHE A 1 83 ? 14.253 7.194 -43.440 1.00 64.62 83 PHE A CA 1
ATOM 649 C C . PHE A 1 83 ? 15.331 8.161 -43.915 1.00 64.62 83 PHE A C 1
ATOM 651 O O . PHE A 1 83 ? 16.432 7.751 -44.286 1.00 64.62 83 PHE A O 1
ATOM 658 N N . GLN A 1 84 ? 15.000 9.440 -43.958 1.00 64.75 84 GLN A N 1
ATOM 659 C CA . GLN A 1 84 ? 15.934 10.511 -44.253 1.00 64.75 84 GLN A CA 1
ATOM 660 C C . GLN A 1 84 ? 16.563 11.015 -42.959 1.00 64.75 84 GLN A C 1
ATOM 662 O O . GLN A 1 84 ? 15.920 11.053 -41.915 1.00 64.75 84 GLN A O 1
ATOM 667 N N . ILE A 1 85 ? 17.832 11.408 -43.032 1.00 64.94 85 ILE A N 1
ATOM 668 C CA . ILE A 1 85 ? 18.529 12.029 -41.911 1.00 64.94 85 ILE A CA 1
ATOM 669 C C . ILE A 1 85 ? 19.067 13.371 -42.384 1.00 64.94 85 ILE A C 1
ATOM 671 O O . ILE A 1 85 ? 19.783 13.443 -43.382 1.00 64.94 85 ILE A O 1
ATOM 675 N N . SER A 1 86 ? 18.753 14.444 -41.672 1.00 62.44 86 SER A N 1
ATOM 676 C CA . SER A 1 86 ? 19.417 15.731 -41.857 1.00 62.44 86 SER A CA 1
ATOM 677 C C . SER A 1 86 ? 20.243 16.073 -40.622 1.00 62.44 86 SER A C 1
ATOM 679 O O . SER A 1 86 ? 19.852 15.776 -39.496 1.00 62.44 86 SER A O 1
ATOM 681 N N . ALA A 1 87 ? 21.426 16.645 -40.842 1.00 59.91 87 ALA A N 1
ATOM 682 C CA . ALA A 1 87 ? 22.345 17.023 -39.779 1.00 59.91 87 ALA A CA 1
ATOM 683 C C . ALA A 1 87 ? 22.668 18.519 -39.886 1.00 59.91 87 ALA A C 1
ATOM 685 O O . ALA A 1 87 ? 23.046 18.987 -40.962 1.00 59.91 87 ALA A O 1
ATOM 686 N N . LEU A 1 88 ? 22.512 19.274 -38.797 1.00 56.44 88 LEU A N 1
ATOM 687 C CA . LEU A 1 88 ? 22.809 20.707 -38.746 1.00 56.44 88 LEU A CA 1
ATOM 688 C C . LEU A 1 88 ? 23.910 20.989 -37.713 1.00 56.44 88 LEU A C 1
ATOM 690 O O . LEU A 1 88 ? 23.815 20.562 -36.564 1.00 56.44 88 LEU A O 1
ATOM 694 N N . ASN A 1 89 ? 24.947 21.724 -38.124 1.00 56.09 89 ASN A N 1
ATOM 695 C CA . ASN A 1 89 ? 26.096 22.078 -37.284 1.00 56.09 89 ASN A CA 1
ATOM 696 C C . ASN A 1 89 ? 26.040 23.570 -36.917 1.00 56.09 89 ASN A C 1
ATOM 698 O O . ASN A 1 89 ? 25.822 24.408 -37.793 1.00 56.09 89 ASN A O 1
ATOM 702 N N . TRP A 1 90 ? 26.271 23.913 -35.644 1.00 50.66 90 TRP A N 1
ATOM 703 C CA . TRP A 1 90 ? 26.159 25.297 -35.147 1.00 50.66 90 TRP A CA 1
ATOM 704 C C . TRP A 1 90 ? 27.479 26.039 -34.894 1.00 50.66 90 TRP A C 1
ATOM 706 O O . TRP A 1 90 ? 27.440 27.230 -34.586 1.00 50.66 90 TRP A O 1
ATOM 716 N N . ASP A 1 91 ? 28.646 25.419 -35.070 1.00 49.06 91 ASP A N 1
ATOM 717 C CA . ASP A 1 91 ? 29.904 26.124 -34.809 1.00 49.06 91 ASP A CA 1
ATOM 718 C C . ASP A 1 91 ? 30.392 26.910 -36.038 1.00 49.06 91 ASP A C 1
ATOM 720 O O . ASP A 1 91 ? 30.761 26.355 -37.076 1.00 49.06 91 ASP A O 1
ATOM 724 N N . GLN A 1 92 ? 30.464 28.237 -35.893 1.00 44.31 92 GLN A N 1
ATOM 725 C CA . GLN A 1 92 ? 31.253 29.080 -36.786 1.00 44.31 92 GLN A CA 1
ATOM 726 C C . GLN A 1 92 ? 32.748 28.823 -36.542 1.00 44.31 92 GLN A C 1
ATOM 728 O O . GLN A 1 92 ? 33.348 29.408 -35.644 1.00 44.31 92 GLN A O 1
ATOM 733 N N . GLY A 1 93 ? 33.359 27.968 -37.367 1.00 45.06 93 GLY A N 1
ATOM 734 C CA . GLY A 1 93 ? 34.814 27.961 -37.570 1.00 45.06 93 GLY A CA 1
ATOM 735 C C . GLY A 1 93 ? 35.622 26.794 -36.990 1.00 45.06 93 GLY A C 1
ATOM 736 O O . GLY A 1 93 ? 36.837 26.935 -36.876 1.00 45.06 93 GLY A O 1
ATOM 737 N N . GLY A 1 94 ? 35.014 25.649 -36.665 1.00 41.81 94 GLY A N 1
ATOM 738 C CA . GLY A 1 94 ? 35.743 24.431 -36.278 1.00 41.81 94 GLY A CA 1
ATOM 739 C C . GLY A 1 94 ? 35.437 23.239 -37.187 1.00 41.81 94 GLY A C 1
ATOM 740 O O . GLY A 1 94 ? 34.286 23.023 -37.550 1.00 41.81 94 GLY A O 1
ATOM 741 N N . THR A 1 95 ? 36.457 22.452 -37.546 1.00 43.16 95 THR A N 1
ATOM 742 C CA . THR A 1 95 ? 36.297 21.138 -38.195 1.00 43.16 95 THR A CA 1
ATOM 743 C C . THR A 1 95 ? 35.685 20.166 -37.186 1.00 43.16 95 THR A C 1
ATOM 745 O O . THR A 1 95 ? 36.311 19.883 -36.163 1.00 43.16 95 THR A O 1
ATOM 748 N N . ILE A 1 96 ? 34.474 19.664 -37.434 1.00 46.53 96 ILE A N 1
ATOM 749 C CA . ILE A 1 96 ? 33.793 18.727 -36.529 1.00 46.53 96 ILE A CA 1
ATOM 750 C C . ILE A 1 96 ? 33.599 17.402 -37.263 1.00 46.53 96 ILE A C 1
ATOM 752 O O . ILE A 1 96 ? 32.674 17.245 -38.051 1.00 46.53 96 ILE A O 1
ATOM 756 N N . ASN A 1 97 ? 34.470 16.441 -36.952 1.00 53.19 97 ASN A N 1
ATOM 757 C CA . ASN A 1 97 ? 34.317 15.044 -37.345 1.00 53.19 97 ASN A CA 1
ATOM 758 C C . ASN A 1 97 ? 33.284 14.373 -36.427 1.00 53.19 97 ASN A C 1
ATOM 760 O O . ASN A 1 97 ? 33.575 14.098 -35.259 1.00 53.19 97 ASN A O 1
ATOM 764 N N . GLY A 1 98 ? 32.080 14.127 -36.943 1.00 58.22 98 GLY A N 1
ATOM 765 C CA . GLY A 1 98 ? 31.032 13.373 -36.257 1.00 58.22 98 GLY A CA 1
ATOM 766 C C . GLY A 1 98 ? 30.766 12.028 -36.930 1.00 58.22 98 GLY A C 1
ATOM 767 O O . GLY A 1 98 ? 30.667 11.954 -38.154 1.00 58.22 98 GLY A O 1
ATOM 768 N N . ASN A 1 99 ? 30.622 10.966 -36.141 1.00 69.00 99 ASN A N 1
ATOM 769 C CA . ASN A 1 99 ? 30.149 9.665 -36.605 1.00 69.00 99 ASN A CA 1
ATOM 770 C C . ASN A 1 99 ? 28.715 9.469 -36.120 1.00 69.00 99 ASN A C 1
ATOM 772 O O . ASN A 1 99 ? 28.411 9.828 -34.986 1.00 69.00 99 ASN A O 1
ATOM 776 N N . LEU A 1 100 ? 27.863 8.883 -36.956 1.00 71.81 100 LEU A N 1
ATOM 777 C CA . LEU A 1 100 ? 26.531 8.407 -36.597 1.00 71.81 100 LEU A CA 1
ATOM 778 C C . LEU A 1 100 ? 26.496 6.888 -36.763 1.00 71.81 100 LEU A C 1
ATOM 780 O O . LEU A 1 100 ? 26.675 6.374 -37.866 1.00 71.81 100 LEU A O 1
ATOM 784 N N . LYS A 1 101 ? 26.247 6.167 -35.678 1.00 78.88 101 LYS A N 1
ATOM 785 C CA . LYS A 1 101 ? 26.028 4.724 -35.666 1.00 78.88 101 LYS A CA 1
ATOM 786 C C . LYS A 1 101 ? 24.551 4.453 -35.422 1.00 78.88 101 LYS A C 1
ATOM 788 O O . LYS A 1 101 ? 23.980 4.951 -34.462 1.00 78.88 101 LYS A O 1
ATOM 793 N N . ILE A 1 102 ? 23.947 3.660 -36.295 1.00 80.12 102 ILE A N 1
ATOM 794 C CA . ILE A 1 102 ? 22.544 3.260 -36.219 1.00 80.12 102 ILE A CA 1
ATOM 795 C C . ILE A 1 102 ? 22.491 1.756 -35.995 1.00 80.12 102 ILE A C 1
ATOM 797 O O . ILE A 1 102 ? 23.033 0.995 -36.800 1.00 80.12 102 ILE A O 1
ATOM 801 N N . THR A 1 103 ? 21.823 1.323 -34.934 1.00 82.50 103 THR A N 1
ATOM 802 C CA . THR A 1 103 ? 21.694 -0.088 -34.568 1.00 82.50 103 THR A CA 1
ATOM 803 C C . THR A 1 103 ? 20.222 -0.471 -34.477 1.00 82.50 103 THR A C 1
ATOM 805 O O . THR A 1 103 ? 19.467 0.142 -33.732 1.00 82.50 103 THR A O 1
ATOM 808 N N . GLY A 1 104 ? 19.807 -1.480 -35.243 1.00 84.00 104 GLY A N 1
ATOM 809 C CA . GLY A 1 104 ? 18.468 -2.059 -35.180 1.00 84.00 104 GLY A CA 1
ATOM 810 C C . GLY A 1 104 ? 18.462 -3.329 -34.337 1.00 84.00 104 GLY A C 1
ATOM 811 O O . GLY A 1 104 ? 19.284 -4.223 -34.564 1.00 84.00 104 GLY A O 1
ATOM 812 N N . TYR A 1 105 ? 17.514 -3.422 -33.412 1.00 83.50 105 TYR A N 1
ATOM 813 C CA . TYR A 1 105 ? 17.358 -4.543 -32.495 1.00 83.50 105 TYR A CA 1
ATOM 814 C C . TYR A 1 105 ? 16.013 -5.242 -32.686 1.00 83.50 105 TYR A C 1
ATOM 816 O O . TYR A 1 105 ? 14.992 -4.605 -32.968 1.00 83.50 105 TYR A O 1
ATOM 824 N N . ASP A 1 106 ? 16.023 -6.559 -32.505 1.00 81.81 106 ASP A N 1
ATOM 825 C CA . ASP A 1 106 ? 14.804 -7.357 -32.450 1.00 81.81 106 ASP A CA 1
ATOM 826 C C . ASP A 1 106 ? 14.118 -7.299 -31.084 1.00 81.81 106 ASP A C 1
ATOM 828 O O . ASP A 1 106 ? 14.579 -6.652 -30.145 1.00 81.81 106 ASP A O 1
ATOM 832 N N . VAL A 1 107 ? 13.000 -8.015 -30.985 1.00 76.12 107 VAL A N 1
ATOM 833 C CA . VAL A 1 107 ? 12.156 -8.085 -29.785 1.00 76.12 107 VAL A CA 1
ATOM 834 C C . VAL A 1 107 ? 12.860 -8.666 -28.557 1.00 76.12 107 VAL A C 1
ATOM 836 O O . VAL A 1 107 ? 12.400 -8.458 -27.443 1.00 76.12 107 VAL A O 1
ATOM 839 N N . ASN A 1 108 ? 13.956 -9.401 -28.752 1.00 73.69 108 ASN A N 1
ATOM 840 C CA . ASN A 1 108 ? 14.752 -9.986 -27.676 1.00 73.69 108 ASN A CA 1
ATOM 841 C C . ASN A 1 108 ? 15.976 -9.113 -27.345 1.00 73.69 108 ASN A C 1
ATOM 843 O O . ASN A 1 108 ? 16.853 -9.547 -26.602 1.00 73.69 108 ASN A O 1
ATOM 847 N N . GLY A 1 109 ? 16.080 -7.918 -27.937 1.00 73.50 109 GLY A N 1
ATOM 848 C CA . GLY A 1 109 ? 17.230 -7.033 -27.787 1.00 73.50 109 GLY A CA 1
ATOM 849 C C . GLY A 1 109 ? 18.473 -7.487 -28.557 1.00 73.50 109 GLY A C 1
ATOM 850 O O . GLY A 1 109 ? 19.552 -6.940 -28.334 1.00 73.50 109 GLY A O 1
ATOM 851 N N . ASN A 1 110 ? 18.371 -8.457 -29.474 1.00 79.81 110 ASN A N 1
ATOM 852 C CA . ASN A 1 110 ? 19.517 -8.847 -30.293 1.00 79.81 110 ASN A CA 1
ATOM 853 C C . ASN A 1 110 ? 19.733 -7.830 -31.410 1.00 79.81 110 ASN A C 1
ATOM 855 O O . ASN A 1 110 ? 18.795 -7.453 -32.115 1.00 79.81 110 ASN A O 1
ATOM 859 N N . VAL A 1 111 ? 20.991 -7.456 -31.639 1.00 85.50 111 VAL A N 1
ATOM 860 C CA . VAL A 1 111 ? 21.373 -6.630 -32.788 1.00 85.50 111 VAL A CA 1
ATOM 861 C C . VAL A 1 111 ? 21.096 -7.400 -34.080 1.00 85.50 111 VAL A C 1
ATOM 863 O O . VAL A 1 111 ? 21.743 -8.407 -34.368 1.00 85.50 111 VAL A O 1
ATOM 866 N N . LYS A 1 112 ? 20.153 -6.909 -34.886 1.00 83.31 112 LYS A N 1
ATOM 867 C CA . LYS A 1 112 ? 19.875 -7.429 -36.233 1.00 83.31 112 LYS A CA 1
ATOM 868 C C . LYS A 1 112 ? 20.788 -6.794 -37.273 1.00 83.31 112 LYS A C 1
ATOM 870 O O . LYS A 1 112 ? 21.154 -7.443 -38.249 1.00 83.31 112 LYS A O 1
ATOM 875 N N . VAL A 1 113 ? 21.139 -5.524 -37.082 1.00 82.88 113 VAL A N 1
ATOM 876 C CA . VAL A 1 113 ? 21.942 -4.754 -38.037 1.00 82.88 113 VAL A CA 1
ATOM 877 C C . VAL A 1 113 ? 22.548 -3.522 -37.368 1.00 82.88 113 VAL A C 1
ATOM 879 O O . VAL A 1 113 ? 21.913 -2.876 -36.539 1.00 82.88 113 VAL A O 1
ATOM 882 N N . THR A 1 114 ? 23.767 -3.176 -37.775 1.00 84.25 114 THR A N 1
ATOM 883 C CA . THR A 1 114 ? 24.452 -1.935 -37.398 1.00 84.25 114 THR A CA 1
ATOM 884 C C . THR A 1 114 ? 25.001 -1.272 -38.653 1.00 84.25 114 THR A C 1
ATOM 886 O O . THR A 1 114 ? 25.623 -1.937 -39.483 1.00 84.25 114 THR A O 1
ATOM 889 N N . GLN A 1 115 ? 24.794 0.034 -38.794 1.00 78.81 115 GLN A N 1
ATOM 890 C CA . GLN A 1 115 ? 25.325 0.841 -39.891 1.00 78.81 115 GLN A CA 1
ATOM 891 C C . GLN A 1 115 ? 26.033 2.072 -39.322 1.00 78.81 115 GLN A C 1
ATOM 893 O O . GLN A 1 115 ? 25.522 2.714 -38.411 1.00 78.81 115 GLN A O 1
ATOM 898 N N . ASN A 1 116 ? 27.222 2.382 -39.840 1.00 78.88 116 ASN A N 1
ATOM 899 C CA . ASN A 1 116 ? 28.025 3.525 -39.407 1.00 78.88 116 ASN A CA 1
ATOM 900 C C . ASN A 1 116 ? 28.145 4.530 -40.551 1.00 78.88 116 ASN A C 1
ATOM 902 O O . ASN A 1 116 ? 28.436 4.148 -41.686 1.00 78.88 116 ASN A O 1
ATOM 906 N N . TYR A 1 117 ? 27.983 5.805 -40.228 1.00 71.62 117 TYR A N 1
ATOM 907 C CA . TYR A 1 117 ? 28.051 6.922 -41.154 1.00 71.62 117 TYR A CA 1
ATOM 908 C C . TYR A 1 117 ? 29.051 7.946 -40.649 1.00 71.62 117 TYR A C 1
ATOM 910 O O . TYR A 1 117 ? 28.969 8.394 -39.508 1.00 71.62 117 TYR A O 1
ATOM 918 N N . ASN A 1 118 ? 29.962 8.350 -41.527 1.00 67.12 118 ASN A N 1
ATOM 919 C CA . ASN A 1 118 ? 30.797 9.518 -41.290 1.00 67.12 118 ASN A CA 1
ATOM 920 C C . ASN A 1 118 ? 30.016 10.727 -41.803 1.00 67.12 118 ASN A C 1
ATOM 922 O O . ASN A 1 118 ? 29.680 10.780 -42.989 1.00 67.12 118 ASN A O 1
ATOM 926 N N . LEU A 1 119 ? 29.704 11.677 -40.927 1.00 61.44 119 LEU A N 1
ATOM 927 C CA . LEU A 1 119 ? 29.074 12.926 -41.338 1.00 61.44 119 LEU A CA 1
ATOM 928 C C . LEU A 1 119 ? 30.169 13.785 -42.004 1.00 61.44 119 LEU A C 1
ATOM 930 O O . LEU A 1 119 ? 31.186 14.046 -41.362 1.00 61.44 119 LEU A O 1
ATOM 934 N N . PRO A 1 120 ? 30.047 14.134 -43.301 1.00 51.16 120 PRO A N 1
ATOM 935 C CA . PRO A 1 120 ? 31.163 14.681 -44.068 1.00 51.16 120 PRO A CA 1
ATOM 936 C C . PRO A 1 120 ? 31.629 16.051 -43.558 1.00 51.16 120 PRO A C 1
ATOM 938 O O . PRO A 1 120 ? 30.819 16.920 -43.239 1.00 51.16 120 PRO A O 1
ATOM 941 N N . ASP A 1 121 ? 32.949 16.257 -43.577 1.00 41.94 121 ASP A N 1
ATOM 942 C CA . ASP A 1 121 ? 33.593 17.556 -43.378 1.00 41.94 121 ASP A CA 1
ATOM 943 C C . ASP A 1 121 ? 33.160 18.563 -44.465 1.00 41.94 121 ASP A C 1
ATOM 945 O O . ASP A 1 121 ? 33.185 18.264 -45.660 1.00 41.94 121 ASP A O 1
ATOM 949 N N . ASN A 1 122 ? 32.874 19.802 -44.053 1.00 41.94 122 ASN A N 1
ATOM 950 C CA . ASN A 1 122 ? 32.954 21.006 -44.890 1.00 41.94 122 ASN A CA 1
ATOM 951 C C . ASN A 1 122 ? 32.214 20.992 -46.247 1.00 41.94 122 ASN A C 1
ATOM 953 O O . ASN A 1 122 ? 32.832 21.152 -47.302 1.00 41.94 122 ASN A O 1
ATOM 957 N N . GLN A 1 123 ? 30.879 21.019 -46.235 1.00 37.38 123 GLN A N 1
ATOM 958 C CA . GLN A 1 123 ? 30.179 21.833 -47.236 1.00 37.38 123 GLN A CA 1
ATOM 959 C C . GLN A 1 123 ? 29.724 23.144 -46.600 1.00 37.38 123 GLN A C 1
ATOM 961 O O . GLN A 1 123 ? 28.786 23.184 -45.809 1.00 37.38 123 GLN A O 1
ATOM 966 N N . ILE A 1 124 ? 30.411 24.230 -46.963 1.00 34.53 124 ILE A N 1
ATOM 967 C CA . ILE A 1 124 ? 29.901 25.590 -46.792 1.00 34.53 124 ILE A CA 1
ATOM 968 C C . ILE A 1 124 ? 28.642 25.681 -47.660 1.00 34.53 124 ILE A C 1
ATOM 970 O O . ILE A 1 124 ? 28.731 25.909 -48.867 1.00 34.53 124 ILE A O 1
ATOM 974 N N . LEU A 1 125 ? 27.468 25.483 -47.067 1.00 31.17 125 LEU A N 1
ATOM 975 C CA . LEU A 1 125 ? 26.248 26.031 -47.644 1.00 31.17 125 LEU A CA 1
ATOM 976 C C . LEU A 1 125 ? 26.276 27.547 -47.375 1.00 31.17 125 LEU A C 1
ATOM 978 O O . LEU A 1 125 ? 26.632 27.958 -46.267 1.00 31.17 125 LEU A O 1
ATOM 982 N N . PRO A 1 126 ? 25.973 28.405 -48.368 1.00 26.20 126 PRO A N 1
ATOM 983 C CA . PRO A 1 126 ? 25.885 29.844 -48.134 1.00 26.20 126 PRO A CA 1
ATOM 984 C C . PRO A 1 126 ? 24.831 30.130 -47.048 1.00 26.20 126 PRO A C 1
ATOM 986 O O . PRO A 1 126 ? 23.967 29.283 -46.818 1.00 26.20 126 PRO A O 1
ATOM 989 N N . PRO A 1 127 ? 24.853 31.308 -46.393 1.00 34.38 127 PRO A N 1
ATOM 990 C CA . PRO A 1 127 ? 23.839 31.683 -45.416 1.00 34.38 127 PRO A CA 1
ATOM 991 C C . PRO A 1 127 ? 22.509 31.897 -46.143 1.00 34.38 127 PRO A C 1
ATOM 993 O O . PRO A 1 127 ? 22.142 33.000 -46.535 1.00 34.38 127 PRO A O 1
ATOM 996 N N . VAL A 1 128 ? 21.797 30.804 -46.359 1.00 30.94 128 VAL A N 1
ATOM 997 C CA . VAL A 1 128 ? 20.410 30.746 -46.778 1.00 30.94 128 VAL A CA 1
ATOM 998 C C . VAL A 1 128 ? 19.806 29.695 -45.870 1.00 30.94 128 VAL A C 1
ATOM 1000 O O . VAL A 1 128 ? 20.359 28.611 -45.719 1.00 30.94 128 VAL A O 1
ATOM 1003 N N . TRP A 1 129 ? 18.707 30.040 -45.217 1.00 33.00 129 TRP A N 1
ATOM 1004 C CA . TRP A 1 129 ? 17.911 29.108 -44.435 1.00 33.00 129 TRP A CA 1
ATOM 1005 C C . TRP A 1 129 ? 17.641 27.844 -45.271 1.00 33.00 129 TRP A C 1
ATOM 1007 O O . TRP A 1 129 ? 16.864 27.894 -46.222 1.00 33.00 129 TRP A O 1
ATOM 1017 N N . GLY A 1 130 ? 18.322 26.739 -44.964 1.00 33.06 130 GLY A N 1
ATOM 1018 C CA . GLY A 1 130 ? 18.190 25.487 -45.703 1.00 33.06 130 GLY A CA 1
ATOM 1019 C C . GLY A 1 130 ? 19.090 24.382 -45.130 1.00 33.06 130 GLY A C 1
ATOM 1020 O O . GLY A 1 130 ? 20.298 24.595 -45.033 1.00 33.06 130 GLY A O 1
ATOM 1021 N N . PRO A 1 131 ? 18.539 23.221 -44.728 1.00 39.09 131 PRO A N 1
ATOM 1022 C CA . PRO A 1 131 ? 19.313 22.124 -44.151 1.00 39.09 131 PRO A CA 1
ATOM 1023 C C . PRO A 1 131 ? 20.174 21.421 -45.211 1.00 39.09 131 PRO A C 1
ATOM 1025 O O . PRO A 1 131 ? 19.705 21.117 -46.310 1.00 39.09 131 PRO A O 1
ATOM 1028 N N . GLY A 1 132 ? 21.426 21.114 -44.862 1.00 40.91 132 GLY A N 1
ATOM 1029 C CA . GLY A 1 132 ? 22.237 20.150 -45.603 1.00 40.91 132 GLY A CA 1
ATOM 1030 C C . GLY A 1 132 ? 21.618 18.762 -45.457 1.00 40.91 132 GLY A C 1
ATOM 1031 O O . GLY A 1 132 ? 21.613 18.183 -44.374 1.00 40.91 132 GLY A O 1
ATOM 1032 N N . THR A 1 133 ? 21.037 18.248 -46.535 1.00 41.12 133 THR A N 1
ATOM 1033 C CA . THR A 1 133 ? 20.369 16.945 -46.567 1.00 41.12 133 THR A CA 1
ATOM 1034 C C . THR A 1 133 ? 21.360 15.880 -47.027 1.00 41.12 133 THR A C 1
ATOM 1036 O O . THR A 1 133 ? 21.729 15.807 -48.197 1.00 41.12 133 THR A O 1
ATOM 1039 N N . GLY A 1 134 ? 21.824 15.049 -46.095 1.00 44.16 134 GLY A N 1
ATOM 1040 C CA . GLY A 1 134 ? 22.522 13.811 -46.424 1.00 44.16 134 GLY A CA 1
ATOM 1041 C C . GLY A 1 134 ? 21.501 12.687 -46.553 1.00 44.16 134 GLY A C 1
ATOM 1042 O O . GLY A 1 134 ? 21.096 12.116 -45.550 1.00 44.16 134 GLY A O 1
ATOM 1043 N N . GLN A 1 135 ? 21.059 12.347 -47.765 1.00 45.03 135 GLN A N 1
ATOM 1044 C CA . GLN A 1 135 ? 20.164 11.200 -47.944 1.00 45.03 135 GLN A CA 1
ATOM 1045 C C . GLN A 1 135 ? 20.946 9.901 -47.706 1.00 45.03 135 GLN A C 1
ATOM 1047 O O . GLN A 1 135 ? 21.697 9.440 -48.565 1.00 45.03 135 GLN A O 1
ATOM 1052 N N . VAL A 1 136 ? 20.776 9.307 -46.528 1.00 48.50 136 VAL A N 1
ATOM 1053 C CA . VAL A 1 136 ? 21.327 7.991 -46.218 1.00 48.50 136 VAL A CA 1
ATOM 1054 C C . VAL A 1 136 ? 20.357 6.925 -46.728 1.00 48.50 136 VAL A C 1
ATOM 1056 O O . VAL A 1 136 ? 19.285 6.723 -46.169 1.00 48.50 136 VAL A O 1
ATOM 1059 N N . ILE A 1 137 ? 20.722 6.239 -47.813 1.00 47.97 137 ILE A N 1
ATOM 1060 C CA . ILE A 1 137 ? 19.978 5.070 -48.297 1.00 47.97 137 ILE A CA 1
ATOM 1061 C C . ILE A 1 137 ? 20.380 3.882 -47.425 1.00 47.97 137 ILE A C 1
ATOM 1063 O O . ILE A 1 137 ? 21.515 3.409 -47.488 1.00 47.97 137 ILE A O 1
ATOM 1067 N N . LEU A 1 138 ? 19.453 3.417 -46.597 1.00 54.91 138 LEU A N 1
ATOM 1068 C CA . LEU A 1 138 ? 19.657 2.258 -45.739 1.00 54.91 138 LEU A CA 1
ATOM 1069 C C . LEU A 1 138 ? 19.267 0.978 -46.479 1.00 54.91 138 LEU A C 1
ATOM 1071 O O . LEU A 1 138 ? 18.292 0.954 -47.229 1.00 54.91 138 LEU A O 1
ATOM 1075 N N . ASN A 1 139 ? 19.990 -0.112 -46.219 1.00 56.72 139 ASN A N 1
ATOM 1076 C CA . ASN A 1 139 ? 19.457 -1.447 -46.486 1.00 56.72 139 ASN A CA 1
ATOM 1077 C C . ASN A 1 139 ? 18.258 -1.688 -45.554 1.00 56.72 139 ASN A C 1
ATOM 1079 O O . ASN A 1 139 ? 18.320 -1.308 -44.384 1.00 56.72 139 ASN A O 1
ATOM 1083 N N . SER A 1 140 ? 17.188 -2.307 -46.062 1.00 62.59 140 SER A N 1
ATOM 1084 C CA . SER A 1 140 ? 15.960 -2.570 -45.302 1.00 62.59 140 SER A CA 1
ATOM 1085 C C . SER A 1 140 ? 16.269 -3.260 -43.973 1.00 62.59 140 SER A C 1
ATOM 1087 O O . SER A 1 140 ? 16.882 -4.332 -43.971 1.00 62.59 140 SER A O 1
ATOM 1089 N N . PHE A 1 141 ? 15.825 -2.684 -42.857 1.00 72.62 141 PHE A N 1
ATOM 1090 C CA . PHE A 1 141 ? 15.877 -3.369 -41.574 1.00 72.62 141 PHE A CA 1
ATOM 1091 C C . PHE A 1 141 ? 14.614 -4.207 -41.444 1.00 72.62 141 PHE A C 1
ATOM 1093 O O . PHE A 1 141 ? 13.525 -3.702 -41.691 1.00 72.62 141 PHE A O 1
ATOM 1100 N N . THR A 1 142 ? 14.732 -5.469 -41.053 1.00 80.44 142 THR A N 1
ATOM 1101 C CA . THR A 1 142 ? 13.568 -6.351 -40.923 1.00 80.44 142 THR A CA 1
ATOM 1102 C C . THR A 1 142 ? 13.446 -6.900 -39.519 1.00 80.44 142 THR A C 1
ATOM 1104 O O . THR A 1 142 ? 14.471 -7.259 -38.937 1.00 80.44 142 THR A O 1
ATOM 1107 N N . ASP A 1 143 ? 12.212 -7.047 -39.031 1.00 82.88 143 ASP A N 1
ATOM 1108 C CA . ASP A 1 143 ? 11.922 -7.600 -37.697 1.00 82.88 143 ASP A CA 1
ATOM 1109 C C . ASP A 1 143 ? 12.586 -6.766 -36.581 1.00 82.88 143 ASP A C 1
ATOM 1111 O O . ASP A 1 143 ? 13.201 -7.304 -35.658 1.00 82.88 143 ASP A O 1
ATOM 1115 N N . ILE A 1 144 ? 12.501 -5.434 -36.716 1.00 83.06 144 ILE A N 1
ATOM 1116 C CA . ILE A 1 144 ? 13.033 -4.457 -35.760 1.00 83.06 144 ILE A CA 1
ATOM 1117 C C . ILE A 1 144 ? 11.920 -3.948 -34.860 1.00 83.06 144 ILE A C 1
ATOM 1119 O O . ILE A 1 144 ? 10.865 -3.550 -35.340 1.00 83.06 144 ILE A O 1
ATOM 1123 N N . MET A 1 145 ? 12.190 -3.905 -33.562 1.00 82.56 145 MET A N 1
ATOM 1124 C CA . MET A 1 145 ? 11.336 -3.243 -32.575 1.00 82.56 145 MET A CA 1
ATOM 1125 C C . MET A 1 145 ? 11.978 -1.944 -32.070 1.00 82.56 145 MET A C 1
ATOM 1127 O O . MET A 1 145 ? 11.281 -1.021 -31.659 1.00 82.56 145 MET A O 1
ATOM 1131 N N . ARG A 1 146 ? 13.313 -1.867 -32.120 1.00 82.88 146 ARG A N 1
ATOM 1132 C CA . ARG A 1 146 ? 14.103 -0.777 -31.553 1.00 82.88 146 ARG A CA 1
ATOM 1133 C C . ARG A 1 146 ? 15.184 -0.311 -32.520 1.00 82.88 146 ARG A C 1
ATOM 1135 O O . ARG A 1 146 ? 15.916 -1.129 -33.074 1.00 82.88 146 ARG A O 1
ATOM 1142 N N . ILE A 1 147 ? 15.345 0.999 -32.647 1.00 79.50 147 ILE A N 1
ATOM 1143 C CA . ILE A 1 147 ? 16.451 1.637 -33.356 1.00 79.50 147 ILE A CA 1
ATOM 1144 C C . ILE A 1 147 ? 17.199 2.533 -32.376 1.00 79.50 147 ILE A C 1
ATOM 1146 O O . ILE A 1 147 ? 16.600 3.375 -31.715 1.00 79.50 147 ILE A O 1
ATOM 1150 N N . GLU A 1 148 ? 18.510 2.367 -32.300 1.00 80.06 148 GLU A N 1
ATOM 1151 C CA . GLU A 1 148 ? 19.400 3.244 -31.550 1.00 80.06 148 GLU A CA 1
ATOM 1152 C C . GLU A 1 148 ? 20.289 4.031 -32.493 1.00 80.06 148 GLU A C 1
ATOM 1154 O O . GLU A 1 148 ? 20.824 3.486 -33.457 1.00 80.06 148 GLU A O 1
ATOM 1159 N N . PHE A 1 149 ? 20.460 5.305 -32.181 1.00 76.00 149 PHE A N 1
ATOM 1160 C CA . PHE A 1 149 ? 21.268 6.247 -32.924 1.00 76.00 149 PHE A CA 1
ATOM 1161 C C . PHE A 1 149 ? 22.304 6.831 -31.972 1.00 76.00 149 PHE A C 1
ATOM 1163 O O . PHE A 1 149 ? 21.972 7.611 -31.085 1.00 76.00 149 PHE A O 1
ATOM 1170 N N . GLU A 1 150 ? 23.562 6.457 -32.149 1.00 75.88 150 GLU A N 1
ATOM 1171 C CA . GLU A 1 150 ? 24.702 6.962 -31.388 1.00 75.88 150 GLU A CA 1
ATOM 1172 C C . GLU A 1 150 ? 25.451 7.978 -32.252 1.00 75.88 150 GLU A C 1
ATOM 1174 O O . GLU A 1 150 ? 25.838 7.662 -33.378 1.00 75.88 150 GLU A O 1
ATOM 1179 N N . TYR A 1 151 ? 25.680 9.190 -31.752 1.00 69.94 151 TYR A N 1
ATOM 1180 C CA . TYR A 1 151 ? 26.361 10.244 -32.501 1.00 69.94 151 TYR A CA 1
ATOM 1181 C C . TYR A 1 151 ? 27.503 10.892 -31.720 1.00 69.94 151 TYR A C 1
ATOM 1183 O O . TYR A 1 151 ? 27.451 11.056 -30.500 1.00 69.94 151 TYR A O 1
ATOM 1191 N N . SER A 1 152 ? 28.549 11.303 -32.442 1.00 65.31 152 SER A N 1
ATOM 1192 C CA . SER A 1 152 ? 29.667 12.072 -31.890 1.00 65.31 152 SER A CA 1
ATOM 1193 C C . SER A 1 152 ? 29.730 13.498 -32.445 1.00 65.31 152 SER A C 1
ATOM 1195 O O . SER A 1 152 ? 29.456 13.722 -33.620 1.00 65.31 152 SER A O 1
ATOM 1197 N N . GLY A 1 153 ? 30.159 14.459 -31.618 1.00 59.56 153 GLY A N 1
ATOM 1198 C CA . GLY A 1 153 ? 30.337 15.866 -32.014 1.00 59.56 153 GLY A CA 1
ATOM 1199 C C . GLY A 1 153 ? 29.154 16.777 -31.656 1.00 59.56 153 GLY A C 1
ATOM 1200 O O . GLY A 1 153 ? 28.256 16.375 -30.924 1.00 59.56 153 GLY A O 1
ATOM 1201 N N . ARG A 1 154 ? 29.189 18.033 -32.128 1.00 58.69 154 ARG A N 1
ATOM 1202 C CA . ARG A 1 154 ? 28.113 19.030 -31.962 1.00 58.69 154 ARG A CA 1
ATOM 1203 C C . ARG A 1 154 ? 27.217 19.041 -33.197 1.00 58.69 154 ARG A C 1
ATOM 1205 O O . ARG A 1 154 ? 27.457 19.823 -34.116 1.00 58.69 154 ARG A O 1
ATOM 1212 N N . THR A 1 155 ? 26.205 18.183 -33.195 1.00 55.69 155 THR A N 1
ATOM 1213 C CA . THR A 1 155 ? 25.366 17.943 -34.371 1.00 55.69 155 THR A CA 1
ATOM 1214 C C . THR A 1 155 ? 23.902 17.825 -33.962 1.00 55.69 155 THR A C 1
ATOM 1216 O O . THR A 1 155 ? 23.549 16.957 -33.169 1.00 55.69 155 THR A O 1
ATOM 1219 N N . GLN A 1 156 ? 23.034 18.642 -34.555 1.00 61.31 156 GLN A N 1
ATOM 1220 C CA . GLN A 1 156 ? 21.593 18.409 -34.537 1.00 61.31 156 GLN A CA 1
ATOM 1221 C C . GLN A 1 156 ? 21.267 17.334 -35.580 1.00 61.31 156 GLN A C 1
ATOM 1223 O O . GLN A 1 156 ? 21.598 17.524 -36.743 1.00 61.31 156 GLN A O 1
ATOM 1228 N N . ILE A 1 157 ? 20.603 16.241 -35.195 1.00 61.53 157 ILE A N 1
ATOM 1229 C CA . ILE A 1 157 ? 20.178 15.164 -36.105 1.00 61.53 157 ILE A CA 1
ATOM 1230 C C . ILE A 1 157 ? 18.661 15.179 -36.220 1.00 61.53 157 ILE A C 1
ATOM 1232 O O . ILE A 1 157 ? 17.968 15.163 -35.222 1.00 61.53 157 ILE A O 1
ATOM 1236 N N . THR A 1 158 ? 18.121 15.168 -37.424 1.00 61.84 158 THR A N 1
ATOM 1237 C CA . THR A 1 158 ? 16.681 15.124 -37.682 1.00 61.84 158 THR A CA 1
ATOM 1238 C C . THR A 1 158 ? 16.364 13.895 -38.521 1.00 61.84 158 THR A C 1
ATOM 1240 O O . THR A 1 158 ? 17.056 13.657 -39.508 1.00 61.84 158 THR A O 1
ATOM 1243 N N . ILE A 1 159 ? 15.357 13.113 -38.117 1.00 65.06 159 ILE A N 1
ATOM 1244 C CA . ILE A 1 159 ? 14.866 11.955 -38.866 1.00 65.06 159 ILE A CA 1
ATOM 1245 C C . ILE A 1 159 ? 13.565 12.331 -39.569 1.00 65.06 159 ILE A C 1
ATOM 1247 O O . ILE A 1 159 ? 12.520 12.554 -38.962 1.00 65.06 159 ILE A O 1
ATOM 1251 N N . ASP A 1 160 ? 13.625 12.317 -40.882 1.00 63.31 160 ASP A N 1
ATOM 1252 C CA . ASP A 1 160 ? 12.522 12.671 -41.751 1.00 63.31 160 ASP A CA 1
ATOM 1253 C C . ASP A 1 160 ? 12.041 11.416 -42.502 1.00 63.31 160 ASP A C 1
ATOM 1255 O O . ASP A 1 160 ? 12.805 10.474 -42.705 1.00 63.31 160 ASP A O 1
ATOM 1259 N N . ASP A 1 161 ? 10.772 11.372 -42.911 1.00 66.88 161 ASP A N 1
ATOM 1260 C CA . ASP A 1 161 ? 10.211 10.322 -43.776 1.00 66.88 161 ASP A CA 1
ATOM 1261 C C . ASP A 1 161 ? 10.503 8.867 -43.337 1.00 66.88 161 ASP A C 1
ATOM 1263 O O . ASP A 1 161 ? 10.986 8.059 -44.137 1.00 66.88 161 ASP A O 1
ATOM 1267 N N . LEU A 1 162 ? 10.226 8.502 -42.076 1.00 71.75 162 LEU A N 1
ATOM 1268 C CA . LEU A 1 162 ? 10.333 7.107 -41.631 1.00 71.75 162 LEU A CA 1
ATOM 1269 C C . LEU A 1 162 ? 9.276 6.239 -42.329 1.00 71.75 162 LEU A C 1
ATOM 1271 O O . LEU A 1 162 ? 8.105 6.227 -41.967 1.00 71.75 162 LEU A O 1
ATOM 1275 N N . VAL A 1 163 ? 9.710 5.482 -43.332 1.00 72.94 163 VAL A N 1
ATOM 1276 C CA . VAL A 1 163 ? 8.891 4.537 -44.087 1.00 72.94 163 VAL A CA 1
ATOM 1277 C C . VAL A 1 163 ? 9.124 3.136 -43.546 1.00 72.94 163 VAL A C 1
ATOM 1279 O O . VAL A 1 163 ? 10.244 2.615 -43.575 1.00 72.94 163 VAL A O 1
ATOM 1282 N N . TYR A 1 164 ? 8.050 2.490 -43.108 1.00 78.44 164 TYR A N 1
ATOM 1283 C CA . TYR A 1 164 ? 8.081 1.141 -42.564 1.00 78.44 164 TYR A CA 1
ATOM 1284 C C . TYR A 1 164 ? 6.879 0.313 -43.030 1.00 78.44 164 TYR A C 1
ATOM 1286 O O . TYR A 1 164 ? 5.871 0.837 -43.497 1.00 78.44 164 TYR A O 1
ATOM 1294 N N . THR A 1 165 ? 6.997 -1.009 -42.923 1.00 78.75 165 THR A N 1
ATOM 1295 C CA . THR A 1 165 ? 5.858 -1.933 -42.948 1.00 78.75 165 THR A CA 1
ATOM 1296 C C . THR A 1 165 ? 5.667 -2.495 -41.552 1.00 78.75 165 THR A C 1
ATOM 1298 O O . THR A 1 165 ? 6.604 -3.066 -40.991 1.00 78.75 165 THR A O 1
ATOM 1301 N N . ASP A 1 166 ? 4.460 -2.348 -41.018 1.00 82.38 166 ASP A N 1
ATOM 1302 C CA . ASP A 1 166 ? 4.069 -2.963 -39.757 1.00 82.38 166 ASP A CA 1
ATOM 1303 C C . ASP A 1 166 ? 3.836 -4.472 -39.939 1.00 82.38 166 ASP A C 1
ATOM 1305 O O . ASP A 1 166 ? 3.087 -4.898 -40.823 1.00 82.38 166 ASP A O 1
ATOM 1309 N N . LEU A 1 167 ? 4.503 -5.284 -39.119 1.00 81.25 167 LEU A N 1
ATOM 1310 C CA . LEU A 1 167 ? 4.335 -6.738 -39.057 1.00 81.25 167 LEU A CA 1
ATOM 1311 C C . LEU A 1 167 ? 3.409 -7.172 -37.908 1.00 81.25 167 LEU A C 1
ATOM 1313 O O . LEU A 1 167 ? 3.205 -8.372 -37.713 1.00 81.25 167 LEU A O 1
ATOM 1317 N N . GLY A 1 168 ? 2.843 -6.212 -37.175 1.00 80.94 168 GLY A N 1
ATOM 1318 C CA . GLY A 1 168 ? 1.972 -6.403 -36.024 1.00 80.94 168 GLY A CA 1
ATOM 1319 C C . GLY A 1 168 ? 2.724 -6.399 -34.694 1.00 80.94 168 GLY A C 1
ATOM 1320 O O . GLY A 1 168 ? 3.944 -6.220 -34.636 1.00 80.94 168 GLY A O 1
ATOM 1321 N N . LEU A 1 169 ? 1.970 -6.632 -33.613 1.00 79.81 169 LEU A N 1
ATOM 1322 C CA . LEU A 1 169 ? 2.493 -6.674 -32.249 1.00 79.81 169 LEU A CA 1
ATOM 1323 C C . LEU A 1 169 ? 3.707 -7.598 -32.142 1.00 79.81 169 LEU A C 1
ATOM 1325 O O . LEU A 1 169 ? 3.703 -8.747 -32.595 1.00 79.81 169 LEU A O 1
ATOM 1329 N N . ALA A 1 170 ? 4.742 -7.092 -31.486 1.00 77.06 170 ALA A N 1
ATOM 1330 C CA . ALA A 1 170 ? 5.980 -7.820 -31.290 1.00 77.06 170 ALA A CA 1
ATOM 1331 C C . ALA A 1 170 ? 5.824 -9.043 -30.380 1.00 77.06 170 ALA A C 1
ATOM 1333 O O . ALA A 1 170 ? 6.594 -10.002 -30.488 1.00 77.06 170 ALA A O 1
ATOM 1334 N N . TYR A 1 171 ? 4.809 -9.009 -29.522 1.00 76.00 171 TYR A N 1
ATOM 1335 C CA . TYR A 1 171 ? 4.464 -10.039 -28.561 1.00 76.00 171 TYR A CA 1
ATOM 1336 C C . TYR A 1 171 ? 2.946 -10.226 -28.505 1.00 76.00 171 TYR A C 1
ATOM 1338 O O . TYR A 1 171 ? 2.164 -9.297 -28.702 1.00 76.00 171 TYR A O 1
ATOM 1346 N N . SER A 1 172 ? 2.514 -11.451 -28.207 1.00 80.31 172 SER A N 1
ATOM 1347 C CA . SER A 1 172 ? 1.111 -11.717 -27.898 1.00 80.31 172 SER A CA 1
ATOM 1348 C C . SER A 1 172 ? 0.869 -11.406 -26.430 1.00 80.31 172 SER A C 1
ATOM 1350 O O . SER A 1 172 ? 1.442 -12.068 -25.565 1.00 80.31 172 SER A O 1
ATOM 1352 N N . ARG A 1 173 ? -0.019 -10.452 -26.145 1.00 86.44 173 ARG A N 1
ATOM 1353 C CA . ARG A 1 173 ? -0.479 -10.200 -24.775 1.00 86.44 173 ARG A CA 1
ATOM 1354 C C . ARG A 1 173 ? -1.180 -11.453 -24.229 1.00 86.44 173 ARG A C 1
ATOM 1356 O O . ARG A 1 173 ? -2.037 -12.004 -24.924 1.00 86.44 173 ARG A O 1
ATOM 1363 N N . PRO A 1 174 ? -0.829 -11.930 -23.021 1.00 89.56 174 PRO A N 1
ATOM 1364 C CA . PRO A 1 174 ? -1.415 -13.146 -22.461 1.00 89.56 174 PRO A CA 1
ATOM 1365 C C . PRO A 1 174 ? -2.755 -12.897 -21.753 1.00 89.56 174 PRO A C 1
ATOM 1367 O O . PRO A 1 174 ? -3.463 -13.848 -21.435 1.00 89.56 174 PRO A O 1
ATOM 1370 N N . TYR A 1 175 ? -3.108 -11.636 -21.494 1.00 91.44 175 TYR A N 1
ATOM 1371 C CA . TYR A 1 175 ? -4.318 -11.250 -20.772 1.00 91.44 175 TYR A CA 1
ATOM 1372 C C . TYR A 1 175 ? -5.460 -10.824 -21.711 1.00 91.44 175 TYR A C 1
ATOM 1374 O O . TYR A 1 175 ? -5.209 -10.205 -22.746 1.00 91.44 175 TYR A O 1
ATOM 1382 N N . PRO A 1 176 ? -6.725 -11.123 -21.352 1.00 92.44 176 PRO A N 1
ATOM 1383 C CA . PRO A 1 176 ? -7.900 -10.628 -22.063 1.00 92.44 176 PRO A CA 1
ATOM 1384 C C . PRO A 1 176 ? -8.172 -9.152 -21.726 1.00 92.44 176 PRO A C 1
ATOM 1386 O O . PRO A 1 176 ? -7.682 -8.650 -20.715 1.00 92.44 176 PRO A O 1
ATOM 1389 N N . GLY A 1 177 ? -8.997 -8.492 -22.541 1.00 91.00 177 GLY A N 1
ATOM 1390 C CA . GLY A 1 177 ? -9.265 -7.047 -22.484 1.00 91.00 177 GLY A CA 1
ATOM 1391 C C . GLY A 1 177 ? -8.461 -6.282 -23.538 1.00 91.00 177 GLY A C 1
ATOM 1392 O O . GLY A 1 177 ? -7.714 -6.890 -24.307 1.00 91.00 177 GLY A O 1
ATOM 1393 N N . ASN A 1 178 ? -8.610 -4.957 -23.587 1.00 86.12 178 ASN A N 1
ATOM 1394 C CA . ASN A 1 178 ? -7.865 -4.089 -24.510 1.00 86.12 178 ASN A CA 1
ATOM 1395 C C . ASN A 1 178 ? -7.031 -3.000 -23.810 1.00 86.12 178 ASN A C 1
ATOM 1397 O O . ASN A 1 178 ? -6.433 -2.165 -24.484 1.00 86.12 178 ASN A O 1
ATOM 1401 N N . GLY A 1 179 ? -6.993 -3.005 -22.474 1.00 87.75 179 GLY A N 1
ATOM 1402 C CA . GLY A 1 179 ? -6.157 -2.108 -21.678 1.00 87.75 179 GLY A CA 1
ATOM 1403 C C . GLY A 1 179 ? -6.716 -0.695 -21.525 1.00 87.75 179 GLY A C 1
ATOM 1404 O O . GLY A 1 179 ? -6.052 0.163 -20.945 1.00 87.75 179 GLY A O 1
ATOM 1405 N N . THR A 1 180 ? -7.926 -0.424 -22.018 1.00 88.88 180 THR A N 1
ATOM 1406 C CA . THR A 1 180 ? -8.609 0.855 -21.787 1.00 88.88 180 THR A CA 1
ATOM 1407 C C . THR A 1 180 ? -9.282 0.878 -20.416 1.00 88.88 180 THR A C 1
ATOM 1409 O O . THR A 1 180 ? -9.534 -0.159 -19.812 1.00 88.88 180 THR A O 1
ATOM 1412 N N . LEU A 1 181 ? -9.660 2.063 -19.932 1.00 86.88 181 LEU A N 1
ATOM 1413 C CA . LEU A 1 181 ? -10.419 2.186 -18.681 1.00 86.88 181 LEU A CA 1
ATOM 1414 C C . LEU A 1 181 ? -11.768 1.433 -18.718 1.00 86.88 181 LEU A C 1
ATOM 1416 O O . LEU A 1 181 ? -12.239 0.968 -17.683 1.00 86.88 181 LEU A O 1
ATOM 1420 N N . ALA A 1 182 ? -12.396 1.325 -19.896 1.00 88.94 182 ALA A N 1
ATOM 1421 C CA . ALA A 1 182 ? -13.680 0.642 -20.072 1.00 88.94 182 ALA A CA 1
ATOM 1422 C C . ALA A 1 182 ? -13.542 -0.884 -20.211 1.00 88.94 182 ALA A C 1
ATOM 1424 O O . ALA A 1 182 ? -14.477 -1.607 -19.872 1.00 88.94 182 ALA A O 1
ATOM 1425 N N . ASP A 1 183 ? -12.397 -1.359 -20.703 1.00 91.88 183 ASP A N 1
ATOM 1426 C CA . ASP A 1 183 ? -12.091 -2.780 -20.893 1.00 91.88 183 ASP A CA 1
ATOM 1427 C C . ASP A 1 183 ? -10.621 -3.074 -20.516 1.00 91.88 183 ASP A C 1
ATOM 1429 O O . ASP A 1 183 ? -9.768 -3.298 -21.385 1.00 91.88 183 ASP A O 1
ATOM 1433 N N . PRO A 1 184 ? -10.291 -3.006 -19.211 1.00 96.56 184 PRO A N 1
ATOM 1434 C CA . PRO A 1 184 ? -8.925 -3.163 -18.727 1.00 96.56 184 PRO A CA 1
ATOM 1435 C C . PRO A 1 184 ? -8.410 -4.589 -18.935 1.00 96.56 184 PRO A C 1
ATOM 1437 O O . PRO A 1 184 ? -9.169 -5.561 -18.919 1.00 96.56 184 PRO A O 1
ATOM 1440 N N . PHE A 1 185 ? -7.094 -4.725 -19.068 1.00 97.44 185 PHE A N 1
ATOM 1441 C CA . PHE A 1 185 ? -6.444 -6.025 -19.157 1.00 97.44 185 PHE A CA 1
ATOM 1442 C C . PHE A 1 185 ? -6.605 -6.822 -17.857 1.00 97.44 185 PHE A C 1
ATOM 1444 O O . PHE A 1 185 ? -6.363 -6.310 -16.764 1.00 97.44 185 PHE A O 1
ATOM 1451 N N . GLN A 1 186 ? -6.999 -8.093 -17.954 1.00 97.94 186 GLN A N 1
ATOM 1452 C CA . GLN A 1 186 ? -7.302 -8.905 -16.772 1.00 97.94 186 GLN A CA 1
ATOM 1453 C C . GLN A 1 186 ? -6.110 -9.764 -16.337 1.00 97.94 186 GLN A C 1
ATOM 1455 O O . GLN A 1 186 ? -5.646 -10.653 -17.056 1.00 97.94 186 GLN A O 1
ATOM 1460 N N . ILE A 1 187 ? -5.655 -9.563 -15.104 1.00 97.81 187 ILE A N 1
ATOM 1461 C CA . ILE A 1 187 ? -4.535 -10.297 -14.511 1.00 97.81 187 ILE A CA 1
ATOM 1462 C C . ILE A 1 187 ? -5.085 -11.307 -13.499 1.00 97.81 187 ILE A C 1
ATOM 1464 O O . ILE A 1 187 ? -5.832 -10.963 -12.586 1.00 97.81 187 ILE A O 1
ATOM 1468 N N . SER A 1 188 ? -4.742 -12.582 -13.669 1.00 96.50 188 SER A N 1
ATOM 1469 C CA . SER A 1 188 ? -5.222 -13.672 -12.802 1.00 96.50 188 SER A CA 1
ATOM 1470 C C . SER A 1 188 ? -4.148 -14.694 -12.441 1.00 96.50 188 SER A C 1
ATOM 1472 O O . SER A 1 188 ? -4.399 -15.592 -11.642 1.00 96.50 188 SER A O 1
ATOM 1474 N N . THR A 1 189 ? -2.955 -14.585 -13.026 1.00 96.44 189 THR A N 1
ATOM 1475 C CA . THR A 1 189 ? -1.881 -15.571 -12.891 1.00 96.44 189 THR A CA 1
ATOM 1476 C C . THR A 1 189 ? -0.531 -14.886 -12.729 1.00 96.44 189 THR A C 1
ATOM 1478 O O . THR A 1 189 ? -0.348 -13.742 -13.152 1.00 96.44 189 THR A O 1
ATOM 1481 N N . LEU A 1 190 ? 0.441 -15.614 -12.171 1.00 95.00 190 LEU A N 1
ATOM 1482 C CA . LEU A 1 190 ? 1.822 -15.143 -12.083 1.00 95.00 190 LEU A CA 1
ATOM 1483 C C . LEU A 1 190 ? 2.404 -14.835 -13.469 1.00 95.00 190 LEU A C 1
ATOM 1485 O O . LEU A 1 190 ? 3.076 -13.826 -13.617 1.00 95.00 190 LEU A O 1
ATOM 1489 N N . SER A 1 191 ? 2.094 -15.633 -14.495 1.00 93.19 191 SER A N 1
ATOM 1490 C CA . SER A 1 191 ? 2.580 -15.382 -15.857 1.00 93.19 191 SER A CA 1
ATOM 1491 C C . SER A 1 191 ? 2.048 -14.076 -16.453 1.00 93.19 191 SER A C 1
ATOM 1493 O O . SER A 1 191 ? 2.782 -13.404 -17.167 1.00 93.19 191 SER A O 1
ATOM 1495 N N . HIS A 1 192 ? 0.802 -13.678 -16.154 1.00 96.12 192 HIS A N 1
ATOM 1496 C CA . HIS A 1 192 ? 0.295 -12.363 -16.579 1.00 96.12 192 HIS A CA 1
ATOM 1497 C C . HIS A 1 192 ? 1.056 -11.235 -15.876 1.00 96.12 192 HIS A C 1
ATOM 1499 O O . HIS A 1 192 ? 1.416 -10.247 -16.510 1.00 96.12 192 HIS A O 1
ATOM 1505 N N . LEU A 1 193 ? 1.313 -11.394 -14.573 1.00 95.56 193 LEU A N 1
ATOM 1506 C CA . LEU A 1 193 ? 2.034 -10.404 -13.777 1.00 95.56 193 LEU A CA 1
ATOM 1507 C C . LEU A 1 193 ? 3.505 -10.276 -14.207 1.00 95.56 193 LEU A C 1
ATOM 1509 O O . LEU A 1 193 ? 4.010 -9.166 -14.328 1.00 95.56 193 LEU A O 1
ATOM 1513 N N . GLN A 1 194 ? 4.172 -11.400 -14.482 1.00 92.31 194 GLN A N 1
ATOM 1514 C CA . GLN A 1 194 ? 5.533 -11.434 -15.023 1.00 92.31 194 GLN A CA 1
ATOM 1515 C C . GLN A 1 194 ? 5.594 -10.762 -16.393 1.00 92.31 194 GLN A C 1
ATOM 1517 O O . GLN A 1 194 ? 6.442 -9.903 -16.617 1.00 92.31 194 GLN A O 1
ATOM 1522 N N . PHE A 1 195 ? 4.633 -11.060 -17.271 1.00 91.69 195 PHE A N 1
ATOM 1523 C CA . PHE A 1 195 ? 4.542 -10.393 -18.563 1.00 91.69 195 PHE A CA 1
ATOM 1524 C C . PHE A 1 195 ? 4.433 -8.872 -18.402 1.00 91.69 195 PHE A C 1
ATOM 1526 O O . PHE A 1 195 ? 5.204 -8.146 -19.019 1.00 91.69 195 PHE A O 1
ATOM 1533 N N . LEU A 1 196 ? 3.550 -8.389 -17.519 1.00 93.38 196 LEU A N 1
ATOM 1534 C CA . LEU A 1 196 ? 3.447 -6.961 -17.212 1.00 93.38 196 LEU A CA 1
ATOM 1535 C C . LEU A 1 196 ? 4.784 -6.384 -16.716 1.00 93.38 196 LEU A C 1
ATOM 1537 O O . LEU A 1 196 ? 5.174 -5.303 -17.142 1.00 93.38 196 LEU A O 1
ATOM 1541 N N . SER A 1 197 ? 5.509 -7.089 -15.845 1.00 90.25 197 SER A N 1
ATOM 1542 C CA . SER A 1 197 ? 6.807 -6.610 -15.346 1.00 90.25 197 SER A CA 1
ATOM 1543 C C . SER A 1 197 ? 7.911 -6.536 -16.398 1.00 90.25 197 SER A C 1
ATOM 1545 O O . SER A 1 197 ? 8.815 -5.715 -16.278 1.00 90.25 197 SER A O 1
ATOM 1547 N N . GLU A 1 198 ? 7.840 -7.370 -17.431 1.00 85.00 198 GLU A N 1
ATOM 1548 C CA . GLU A 1 198 ? 8.893 -7.508 -18.440 1.00 85.00 198 GLU A CA 1
ATOM 1549 C C . GLU A 1 198 ? 8.656 -6.633 -19.681 1.00 85.00 198 GLU A C 1
ATOM 1551 O O . GLU A 1 198 ? 9.564 -6.475 -20.494 1.00 85.00 198 GLU A O 1
ATOM 1556 N N . HIS A 1 199 ? 7.469 -6.029 -19.822 1.00 81.12 199 HIS A N 1
ATOM 1557 C CA . HIS A 1 199 ? 7.075 -5.272 -21.015 1.00 81.12 199 HIS A CA 1
ATOM 1558 C C . HIS A 1 199 ? 6.686 -3.824 -20.661 1.00 81.12 199 HIS A C 1
ATOM 1560 O O . HIS A 1 199 ? 5.513 -3.546 -20.419 1.00 81.12 199 HIS A O 1
ATOM 1566 N N . PRO A 1 200 ? 7.637 -2.866 -20.671 1.00 80.12 200 PRO A N 1
ATOM 1567 C CA . PRO A 1 200 ? 7.388 -1.470 -20.290 1.00 80.12 200 PRO A CA 1
ATOM 1568 C C . PRO A 1 200 ? 6.267 -0.757 -21.056 1.00 80.12 200 PRO A C 1
ATOM 1570 O O . PRO A 1 200 ? 5.576 0.086 -20.494 1.00 80.12 200 PRO A O 1
ATOM 1573 N N . PHE A 1 201 ? 6.024 -1.129 -22.315 1.00 78.69 201 PHE A N 1
ATOM 1574 C CA . PHE A 1 201 ? 4.907 -0.608 -23.118 1.00 78.69 201 PHE A CA 1
ATOM 1575 C C . PHE A 1 201 ? 3.528 -0.905 -22.523 1.00 78.69 201 PHE A C 1
ATOM 1577 O O . PHE A 1 201 ? 2.545 -0.260 -22.869 1.00 78.69 201 PHE A O 1
ATOM 1584 N N . GLU A 1 202 ? 3.434 -1.878 -21.623 1.00 85.56 202 GLU A N 1
ATOM 1585 C CA . GLU A 1 202 ? 2.188 -2.222 -20.953 1.00 85.56 202 GLU A CA 1
ATOM 1586 C C . GLU A 1 202 ? 1.856 -1.218 -19.837 1.00 85.56 202 GLU A C 1
ATOM 1588 O O . GLU A 1 202 ? 0.705 -1.092 -19.428 1.00 85.56 202 GLU A O 1
ATOM 1593 N N . TRP A 1 203 ? 2.835 -0.442 -19.367 1.00 89.50 203 TRP A N 1
ATOM 1594 C CA . TRP A 1 203 ? 2.723 0.395 -18.170 1.00 89.50 203 TRP A CA 1
ATOM 1595 C C . TRP A 1 203 ? 1.895 1.669 -18.346 1.00 89.50 203 TRP A C 1
ATOM 1597 O O . TRP A 1 203 ? 1.687 2.384 -17.367 1.00 89.50 203 TRP A O 1
ATOM 1607 N N . ILE A 1 204 ? 1.393 1.940 -19.553 1.00 86.31 204 ILE A N 1
ATOM 1608 C CA . ILE A 1 204 ? 0.433 3.018 -19.842 1.00 86.31 204 ILE A CA 1
ATOM 1609 C C . ILE A 1 204 ? -1.030 2.550 -19.777 1.00 86.31 204 ILE A C 1
ATOM 1611 O O . ILE A 1 204 ? -1.942 3.377 -19.739 1.00 86.31 204 ILE A O 1
ATOM 1615 N N . TYR A 1 205 ? -1.265 1.236 -19.773 1.00 90.62 205 TYR A N 1
ATOM 1616 C CA . TYR A 1 205 ? -2.598 0.645 -19.868 1.00 90.62 205 TYR A CA 1
ATOM 1617 C C . TYR A 1 205 ? -3.247 0.415 -18.496 1.00 90.62 205 TYR A C 1
ATOM 1619 O O . TYR A 1 205 ? -2.625 0.525 -17.439 1.00 90.62 205 TYR A O 1
ATOM 1627 N N . TYR A 1 206 ? -4.541 0.103 -18.514 1.00 95.81 206 TYR A N 1
ATOM 1628 C CA . TYR A 1 206 ? -5.331 -0.199 -17.327 1.00 95.81 206 TYR A CA 1
ATOM 1629 C C . TYR A 1 206 ? -5.471 -1.708 -17.131 1.00 95.81 206 TYR A C 1
ATOM 1631 O O . TYR A 1 206 ? -5.776 -2.443 -18.071 1.00 95.81 206 TYR A O 1
ATOM 1639 N N . PHE A 1 207 ? -5.312 -2.149 -15.887 1.00 98.44 207 PHE A N 1
ATOM 1640 C CA . PHE A 1 207 ? -5.322 -3.538 -15.456 1.00 98.44 207 PHE A CA 1
ATOM 1641 C C . PHE A 1 207 ? -6.321 -3.754 -14.324 1.00 98.44 207 PHE A C 1
ATOM 1643 O O . PHE A 1 207 ? -6.498 -2.905 -13.446 1.00 98.44 207 PHE A O 1
ATOM 1650 N N . ILE A 1 208 ? -6.946 -4.928 -14.326 1.00 98.38 208 ILE A N 1
ATOM 1651 C CA . ILE A 1 208 ? -7.841 -5.397 -13.273 1.00 98.38 208 ILE A CA 1
ATOM 1652 C C . ILE A 1 208 ? -7.429 -6.802 -12.835 1.00 98.38 208 ILE A C 1
ATOM 1654 O O . ILE A 1 208 ? -7.274 -7.707 -13.657 1.00 98.38 208 ILE A O 1
ATOM 1658 N N . GLN A 1 209 ? -7.270 -7.015 -11.533 1.00 98.25 209 GLN A N 1
ATOM 1659 C CA . GLN A 1 209 ? -7.005 -8.346 -11.005 1.00 98.25 209 GLN A CA 1
ATOM 1660 C C . GLN A 1 209 ? -8.317 -9.118 -10.817 1.00 98.25 209 GLN A C 1
ATOM 1662 O O . GLN A 1 209 ? -9.308 -8.583 -10.321 1.00 98.25 209 GLN A O 1
ATOM 1667 N N . THR A 1 210 ? -8.335 -10.388 -11.219 1.00 96.75 210 THR A N 1
ATOM 1668 C CA . THR A 1 210 ? -9.541 -11.243 -11.176 1.00 96.75 210 THR A CA 1
ATOM 1669 C C . THR A 1 210 ? -9.374 -12.500 -10.319 1.00 96.75 210 THR A C 1
ATOM 1671 O O . THR A 1 210 ? -10.319 -13.273 -10.164 1.00 96.75 210 THR A O 1
ATOM 1674 N N . ALA A 1 211 ? -8.191 -12.706 -9.737 1.00 94.31 211 ALA A N 1
ATOM 1675 C CA . ALA A 1 211 ? -7.900 -13.794 -8.809 1.00 94.31 211 ALA A CA 1
ATOM 1676 C C . ALA A 1 211 ? -6.736 -13.425 -7.879 1.00 94.31 211 ALA A C 1
ATOM 1678 O O . ALA A 1 211 ? -5.916 -12.577 -8.222 1.00 94.31 211 ALA A O 1
ATOM 1679 N N . ASN A 1 212 ? -6.614 -14.091 -6.725 1.00 95.62 212 ASN A N 1
ATOM 1680 C CA . ASN A 1 212 ? -5.370 -14.049 -5.948 1.00 95.62 212 ASN A CA 1
ATOM 1681 C C . ASN A 1 212 ? -4.233 -14.697 -6.752 1.00 95.62 212 ASN A C 1
ATOM 1683 O O . ASN A 1 212 ? -4.446 -15.724 -7.394 1.00 95.62 212 ASN A O 1
ATOM 1687 N N . ILE A 1 213 ? -3.034 -14.122 -6.684 1.00 97.81 213 ILE A N 1
ATOM 1688 C CA . ILE A 1 213 ? -1.859 -14.589 -7.426 1.00 97.81 213 ILE A CA 1
ATOM 1689 C C . ILE A 1 213 ? -0.816 -15.091 -6.433 1.00 97.81 213 ILE A C 1
ATOM 1691 O O . ILE A 1 213 ? -0.352 -14.338 -5.582 1.00 97.81 213 ILE A O 1
ATOM 1695 N N . ASP A 1 214 ? -0.418 -16.353 -6.567 1.00 96.56 214 ASP A N 1
ATOM 1696 C CA . ASP A 1 214 ? 0.723 -16.905 -5.839 1.00 96.56 214 ASP A CA 1
ATOM 1697 C C . ASP A 1 214 ? 2.007 -16.722 -6.660 1.00 96.56 214 ASP A C 1
ATOM 1699 O O . ASP A 1 214 ? 2.150 -17.279 -7.751 1.00 96.56 214 ASP A O 1
ATOM 1703 N N . ALA A 1 215 ? 2.932 -15.923 -6.136 1.00 96.06 215 ALA A N 1
ATOM 1704 C CA . ALA A 1 215 ? 4.204 -15.578 -6.750 1.00 96.06 215 ALA A CA 1
ATOM 1705 C C . ALA A 1 215 ? 5.392 -16.369 -6.177 1.00 96.06 215 ALA A C 1
ATOM 1707 O O . ALA A 1 215 ? 6.536 -15.999 -6.434 1.00 96.06 215 ALA A O 1
ATOM 1708 N N . ALA A 1 216 ? 5.165 -17.478 -5.459 1.00 94.62 216 ALA A N 1
ATOM 1709 C CA . ALA A 1 216 ? 6.233 -18.262 -4.823 1.00 94.62 216 ALA A CA 1
ATOM 1710 C C . ALA A 1 216 ? 7.370 -18.674 -5.781 1.00 94.62 216 ALA A C 1
ATOM 1712 O O . ALA A 1 216 ? 8.532 -18.739 -5.374 1.00 94.62 216 ALA A O 1
ATOM 1713 N N . ALA A 1 217 ? 7.067 -18.897 -7.065 1.00 92.31 217 ALA A N 1
ATOM 1714 C CA . ALA A 1 217 ? 8.062 -19.254 -8.082 1.00 92.31 217 ALA A CA 1
ATOM 1715 C C . ALA A 1 217 ? 9.111 -18.151 -8.348 1.00 92.31 217 ALA A C 1
ATOM 1717 O O . ALA A 1 217 ? 10.175 -18.443 -8.887 1.00 92.31 217 ALA A O 1
ATOM 1718 N N . THR A 1 218 ? 8.863 -16.907 -7.923 1.00 91.69 218 THR A N 1
ATOM 1719 C CA . THR A 1 218 ? 9.842 -15.802 -8.000 1.00 91.69 218 THR A CA 1
ATOM 1720 C C . THR A 1 218 ? 11.039 -15.989 -7.062 1.00 91.69 218 THR A C 1
ATOM 1722 O O . THR A 1 218 ? 12.070 -15.349 -7.242 1.00 91.69 218 THR A O 1
ATOM 1725 N N . SER A 1 219 ? 10.942 -16.903 -6.089 1.00 87.81 219 SER A N 1
ATOM 1726 C CA . SER A 1 219 ? 12.068 -17.293 -5.228 1.00 87.81 219 SER A CA 1
ATOM 1727 C C . SER A 1 219 ? 13.084 -18.212 -5.921 1.00 87.81 219 SER A C 1
ATOM 1729 O O . SER A 1 219 ? 14.223 -18.327 -5.472 1.00 87.81 219 SER A O 1
ATOM 1731 N N . SER A 1 220 ? 12.689 -18.862 -7.020 1.00 74.75 220 SER A N 1
ATOM 1732 C CA . SER A 1 220 ? 13.497 -19.822 -7.772 1.00 74.75 220 SER A CA 1
ATOM 1733 C C . SER A 1 220 ? 13.804 -19.283 -9.172 1.00 74.75 220 SER A C 1
ATOM 1735 O O . SER A 1 220 ? 13.069 -19.562 -10.114 1.00 74.75 220 SER A O 1
ATOM 1737 N N . GLY A 1 221 ? 14.878 -18.504 -9.326 1.00 65.12 221 GLY A N 1
ATOM 1738 C CA . GLY A 1 221 ? 15.289 -17.968 -10.630 1.00 65.12 221 GLY A CA 1
ATOM 1739 C C . GLY A 1 221 ? 15.913 -16.574 -10.560 1.00 65.12 221 GLY A C 1
ATOM 1740 O O . GLY A 1 221 ? 16.545 -16.218 -9.567 1.00 65.12 221 GLY A O 1
ATOM 1741 N N . VAL A 1 222 ? 15.744 -15.799 -11.637 1.00 63.12 222 VAL A N 1
ATOM 1742 C CA . VAL A 1 222 ? 16.065 -14.363 -11.683 1.00 63.12 222 VAL A CA 1
ATOM 1743 C C . VAL A 1 222 ? 15.037 -13.623 -10.822 1.00 63.12 222 VAL A C 1
ATOM 1745 O O . VAL A 1 222 ? 13.843 -13.900 -10.929 1.00 63.12 222 VAL A O 1
ATOM 1748 N N . SER A 1 223 ? 15.493 -12.718 -9.948 1.00 80.44 223 SER A N 1
ATOM 1749 C CA . SER A 1 223 ? 14.610 -11.898 -9.104 1.00 80.44 223 SER A CA 1
ATOM 1750 C C . SER A 1 223 ? 13.525 -11.232 -9.950 1.00 80.44 223 SER A C 1
ATOM 1752 O O . SER A 1 223 ? 13.840 -10.684 -11.006 1.00 80.44 223 SER A O 1
ATOM 1754 N N . PHE A 1 224 ? 12.283 -11.207 -9.452 1.00 89.31 224 PHE A N 1
ATOM 1755 C CA . PHE A 1 224 ? 11.186 -10.495 -10.112 1.00 89.31 224 PHE A CA 1
ATOM 1756 C C . PHE A 1 224 ? 11.593 -9.043 -10.410 1.00 89.31 224 PHE A C 1
ATOM 1758 O O . PHE A 1 224 ? 12.231 -8.383 -9.577 1.00 89.31 224 PHE A O 1
ATOM 1765 N N . GLN A 1 225 ? 11.269 -8.577 -11.616 1.00 88.69 225 GLN A N 1
ATOM 1766 C CA . GLN A 1 225 ? 11.568 -7.225 -12.068 1.00 88.69 225 GLN A CA 1
ATOM 1767 C C . GLN A 1 225 ? 10.472 -6.269 -11.576 1.00 88.69 225 GLN A C 1
ATOM 1769 O O . GLN A 1 225 ? 9.305 -6.509 -11.866 1.00 88.69 225 GLN A O 1
ATOM 1774 N N . PRO A 1 226 ? 10.796 -5.188 -10.848 1.00 93.19 226 PRO A N 1
ATOM 1775 C CA . PRO A 1 226 ? 9.790 -4.195 -10.480 1.00 93.19 226 PRO A CA 1
ATOM 1776 C C . PRO A 1 226 ? 9.088 -3.589 -11.707 1.00 93.19 226 PRO A C 1
ATOM 1778 O O . PRO A 1 226 ? 9.744 -3.182 -12.664 1.00 93.19 226 PRO A O 1
ATOM 1781 N N . ILE A 1 227 ? 7.757 -3.493 -11.664 1.00 93.88 227 ILE A N 1
ATOM 1782 C CA . ILE A 1 227 ? 6.933 -2.838 -12.695 1.00 93.88 227 ILE A CA 1
ATOM 1783 C C . ILE A 1 227 ? 7.159 -1.325 -12.621 1.00 93.88 227 ILE A C 1
ATOM 1785 O O . ILE A 1 227 ? 7.082 -0.753 -11.541 1.00 93.88 227 ILE A O 1
ATOM 1789 N N . GLY A 1 228 ? 7.394 -0.638 -13.734 1.00 86.19 228 GLY A N 1
ATOM 1790 C CA . GLY A 1 228 ? 7.705 0.795 -13.689 1.00 86.19 228 GLY A CA 1
ATOM 1791 C C . GLY A 1 228 ? 9.192 1.091 -13.474 1.00 86.19 228 GLY A C 1
ATOM 1792 O O . GLY A 1 228 ? 9.522 2.173 -12.998 1.00 86.19 228 GLY A O 1
ATOM 1793 N N . LEU A 1 229 ? 10.069 0.117 -13.764 1.00 78.38 229 LEU A N 1
ATOM 1794 C CA . LEU A 1 229 ? 11.527 0.247 -13.887 1.00 78.38 229 LEU A CA 1
ATOM 1795 C C . LEU A 1 229 ? 12.076 -0.840 -14.831 1.00 78.38 229 LEU A C 1
ATOM 1797 O O . LEU A 1 229 ? 11.804 -2.016 -14.601 1.00 78.38 229 LEU A O 1
ATOM 1801 N N . PRO A 1 230 ? 12.866 -0.529 -15.872 1.00 61.09 230 PRO A N 1
ATOM 1802 C CA . PRO A 1 230 ? 13.418 -1.549 -16.768 1.00 61.09 230 PRO A CA 1
ATOM 1803 C C . PRO A 1 230 ? 14.525 -2.402 -16.106 1.00 61.09 230 PRO A C 1
ATOM 1805 O O . PRO A 1 230 ? 15.269 -1.936 -15.240 1.00 61.09 230 PRO A O 1
ATOM 1808 N N . SER A 1 231 ? 14.657 -3.666 -16.527 1.00 52.72 231 SER A N 1
ATOM 1809 C CA . SER A 1 231 ? 15.608 -4.646 -15.977 1.00 52.72 231 SER A CA 1
ATOM 1810 C C . SER A 1 231 ? 17.054 -4.426 -16.445 1.00 52.72 231 SER A C 1
ATOM 1812 O O . SER A 1 231 ? 17.429 -4.911 -17.506 1.00 52.72 231 SER A O 1
ATOM 1814 N N . SER A 1 232 ? 17.874 -3.783 -15.600 1.00 48.31 232 SER A N 1
ATOM 1815 C CA . SER A 1 232 ? 19.359 -3.701 -15.644 1.00 48.31 232 SER A CA 1
ATOM 1816 C C . SER A 1 232 ? 20.025 -3.059 -16.886 1.00 48.31 232 SER A C 1
ATOM 1818 O O . SER A 1 232 ? 19.551 -3.161 -18.006 1.00 48.31 232 SER A O 1
ATOM 1820 N N . ASP A 1 233 ? 21.166 -2.396 -16.663 1.00 42.47 233 ASP A N 1
ATOM 1821 C CA . ASP A 1 233 ? 22.105 -1.806 -17.647 1.00 42.47 233 ASP A CA 1
ATOM 1822 C C . ASP A 1 233 ? 21.752 -0.502 -18.381 1.00 42.47 233 ASP A C 1
ATOM 1824 O O . ASP A 1 233 ? 22.588 0.028 -19.115 1.00 42.47 233 ASP A O 1
ATOM 1828 N N . ARG A 1 234 ? 20.622 0.148 -18.087 1.00 45.84 234 ARG A N 1
ATOM 1829 C CA . ARG A 1 234 ? 20.542 1.604 -18.304 1.00 45.84 234 ARG A CA 1
ATOM 1830 C C . ARG A 1 234 ? 21.259 2.271 -17.141 1.00 45.84 234 ARG A C 1
ATOM 1832 O O . ARG A 1 234 ? 20.643 2.555 -16.122 1.00 45.84 234 ARG A O 1
ATOM 1839 N N . VAL A 1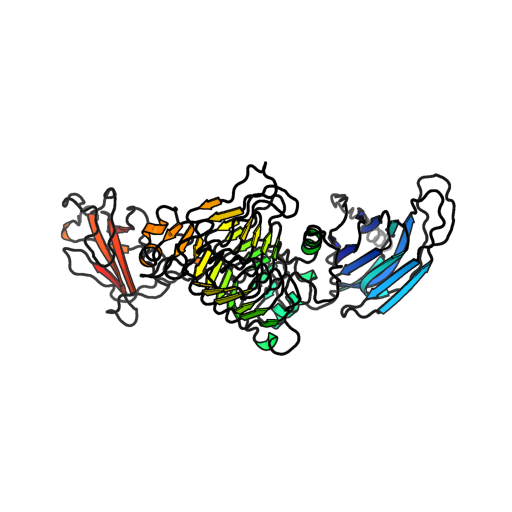 235 ? 22.580 2.387 -17.265 1.00 38.62 235 VAL A N 1
ATOM 1840 C CA . VAL A 1 235 ? 23.478 3.060 -16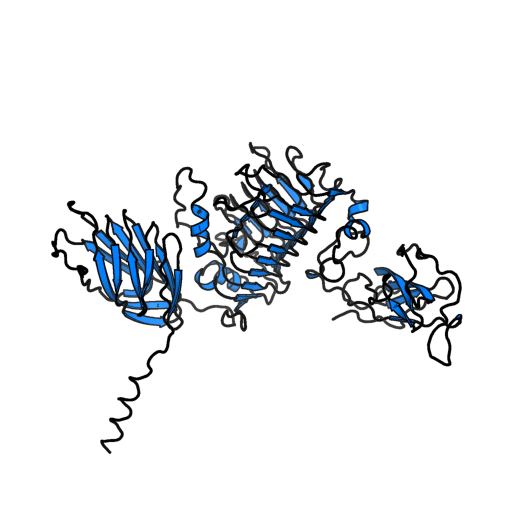.324 1.00 38.62 235 VAL A CA 1
ATOM 1841 C C . VAL A 1 235 ? 22.785 4.330 -15.819 1.00 38.62 235 VAL A C 1
ATOM 1843 O O . VAL A 1 235 ? 22.683 5.315 -16.550 1.00 38.62 235 VAL A O 1
ATOM 1846 N N . PHE A 1 236 ? 22.290 4.312 -14.576 1.00 43.66 236 PHE A N 1
ATOM 1847 C CA . PHE A 1 236 ? 22.177 5.541 -13.805 1.00 43.66 236 PHE A CA 1
ATOM 1848 C C . PHE A 1 236 ? 23.621 5.989 -13.666 1.00 43.66 236 PHE A C 1
ATOM 1850 O O . PHE A 1 236 ? 24.359 5.481 -12.824 1.00 43.66 236 PHE A O 1
ATOM 1857 N N . PHE A 1 237 ? 24.075 6.795 -14.627 1.00 41.38 237 PHE A N 1
ATOM 1858 C CA . PHE A 1 237 ? 25.405 7.359 -14.571 1.00 41.38 237 PHE A CA 1
ATOM 1859 C C . PHE A 1 237 ? 25.468 8.078 -13.241 1.00 41.38 237 PHE A C 1
ATOM 1861 O O . PHE A 1 237 ? 24.595 8.887 -12.932 1.00 41.38 237 PHE A O 1
ATOM 1868 N N . ASP A 1 238 ? 26.465 7.696 -12.454 1.00 40.41 238 ASP A N 1
ATOM 1869 C CA . ASP A 1 238 ? 26.964 8.474 -11.342 1.00 40.41 238 ASP A CA 1
ATOM 1870 C C . ASP A 1 238 ? 27.143 9.907 -11.857 1.00 40.41 238 ASP A C 1
ATOM 1872 O O . ASP A 1 238 ? 28.099 10.224 -12.568 1.00 40.41 238 ASP A O 1
ATOM 1876 N N . LEU A 1 239 ? 26.129 10.743 -11.615 1.00 40.31 239 LEU A N 1
ATOM 1877 C CA . LEU A 1 239 ? 26.111 12.135 -12.042 1.00 40.31 239 LEU A CA 1
ATOM 1878 C C . LEU A 1 239 ? 27.025 12.987 -11.159 1.00 40.31 239 LEU A C 1
ATOM 1880 O O . LEU A 1 239 ? 27.020 14.197 -11.345 1.00 40.31 239 LEU A O 1
ATOM 1884 N N . GLY A 1 240 ? 27.806 12.379 -10.252 1.00 34.19 240 GLY A N 1
ATOM 1885 C CA . GLY A 1 240 ? 28.740 13.060 -9.369 1.00 34.19 240 GLY A CA 1
ATOM 1886 C C . GLY A 1 240 ? 28.049 14.153 -8.561 1.00 34.19 240 GLY A C 1
ATOM 1887 O O . GLY A 1 240 ? 27.970 15.285 -9.014 1.00 34.19 240 GLY A O 1
ATOM 1888 N N . GLU A 1 241 ? 27.566 13.830 -7.361 1.00 38.06 241 GLU A N 1
ATOM 1889 C CA . GLU A 1 241 ? 27.115 14.828 -6.367 1.00 38.06 241 GLU A CA 1
ATOM 1890 C C . GLU A 1 241 ? 26.153 15.921 -6.898 1.00 38.06 241 GLU A C 1
ATOM 1892 O O . GLU A 1 241 ? 26.239 17.090 -6.520 1.00 38.06 241 GLU A O 1
ATOM 1897 N N . ILE A 1 242 ? 25.198 15.573 -7.765 1.00 37.59 242 ILE A N 1
ATOM 1898 C CA . ILE A 1 242 ? 24.033 16.437 -8.009 1.00 37.59 242 ILE A CA 1
ATOM 1899 C C . ILE A 1 242 ? 22.772 15.630 -7.697 1.00 37.59 242 ILE A C 1
ATOM 1901 O O . ILE A 1 242 ? 22.184 15.003 -8.577 1.00 37.59 242 ILE A O 1
ATOM 1905 N N . ASP A 1 243 ? 22.360 15.685 -6.429 1.00 43.84 243 ASP A N 1
ATOM 1906 C CA . ASP A 1 243 ? 21.239 14.963 -5.793 1.00 43.84 243 ASP A CA 1
ATOM 1907 C C . ASP A 1 243 ? 19.840 15.185 -6.424 1.00 43.84 243 ASP A C 1
ATOM 1909 O O . ASP A 1 243 ? 18.848 14.660 -5.930 1.00 43.84 243 ASP A O 1
ATOM 1913 N N . TYR A 1 244 ? 19.720 15.935 -7.526 1.00 45.88 244 TYR A N 1
ATOM 1914 C CA . TYR A 1 244 ? 18.433 16.485 -7.987 1.00 45.88 244 TYR A CA 1
ATOM 1915 C C . TYR A 1 244 ? 18.067 16.211 -9.455 1.00 45.88 244 TYR A C 1
ATOM 1917 O O . TYR A 1 244 ? 16.970 16.554 -9.892 1.00 45.88 244 TYR A O 1
ATOM 1925 N N . LEU A 1 245 ? 18.939 15.569 -10.239 1.00 43.88 245 LEU A N 1
ATOM 1926 C CA . LEU A 1 245 ? 18.657 15.241 -11.647 1.00 43.88 245 LEU A CA 1
ATOM 1927 C C . LEU A 1 245 ? 18.055 13.845 -11.968 1.00 43.88 245 LEU A C 1
ATOM 1929 O O . LEU A 1 245 ? 17.588 13.711 -13.098 1.00 43.88 245 LEU A O 1
ATOM 1933 N N . PRO A 1 246 ? 17.986 12.821 -11.081 1.00 53.12 246 PRO A N 1
ATOM 1934 C CA . PRO A 1 246 ? 17.461 11.499 -11.461 1.00 53.12 246 PRO A CA 1
ATOM 1935 C C . PRO A 1 246 ? 15.928 11.412 -11.583 1.00 53.12 246 PRO A C 1
ATOM 1937 O O . PRO A 1 246 ? 15.420 10.581 -12.331 1.00 53.12 246 PRO A O 1
ATOM 1940 N N . ILE A 1 247 ? 15.174 12.273 -10.897 1.00 54.97 247 ILE A N 1
ATOM 1941 C CA . ILE A 1 247 ? 13.715 12.137 -10.747 1.00 54.97 247 ILE A CA 1
ATOM 1942 C C . ILE A 1 247 ? 12.927 12.423 -12.037 1.00 54.97 247 ILE A C 1
ATOM 1944 O O . ILE A 1 247 ? 11.924 11.761 -12.304 1.00 54.97 247 ILE A O 1
ATOM 1948 N N . LEU A 1 248 ? 13.389 13.359 -12.876 1.00 54.12 248 LEU A N 1
ATOM 1949 C CA . LEU A 1 248 ? 12.720 13.668 -14.147 1.00 54.12 248 LEU A CA 1
ATOM 1950 C C . LEU A 1 248 ? 12.795 12.485 -15.133 1.00 54.12 248 LEU A C 1
ATOM 1952 O O . LEU A 1 248 ? 11.816 12.210 -15.818 1.00 54.12 248 LEU A O 1
ATOM 1956 N N . TYR A 1 249 ? 13.905 11.733 -15.121 1.00 57.66 249 TYR A N 1
ATOM 1957 C CA . TYR A 1 249 ? 14.102 10.538 -15.955 1.00 57.66 249 TYR A CA 1
ATOM 1958 C C . TYR A 1 249 ? 13.268 9.331 -15.500 1.00 57.66 249 TYR A C 1
ATOM 1960 O O . TYR A 1 249 ? 12.932 8.469 -16.309 1.00 57.66 249 TYR A O 1
ATOM 1968 N N . LEU A 1 250 ? 12.928 9.238 -14.208 1.00 62.38 250 LEU A N 1
ATOM 1969 C CA . LEU A 1 250 ? 12.117 8.134 -13.675 1.00 62.38 250 LEU A CA 1
ATOM 1970 C C . LEU A 1 250 ? 10.663 8.187 -14.155 1.00 62.38 250 LEU A C 1
ATOM 1972 O O . LEU A 1 250 ? 10.011 7.147 -14.242 1.00 62.38 250 LEU A O 1
ATOM 1976 N N . ASN A 1 251 ? 10.154 9.375 -14.490 1.00 62.56 251 ASN A N 1
ATOM 1977 C CA . ASN A 1 251 ? 8.782 9.543 -14.963 1.00 62.56 251 ASN A CA 1
ATOM 1978 C C . ASN A 1 251 ? 8.524 8.773 -16.272 1.00 62.56 251 ASN A C 1
ATOM 1980 O O . ASN A 1 251 ? 7.465 8.169 -16.447 1.00 62.56 251 ASN A O 1
ATOM 1984 N N . ASP A 1 252 ? 9.514 8.712 -17.160 1.00 64.00 252 ASP A N 1
ATOM 1985 C CA . ASP A 1 252 ? 9.368 8.084 -18.478 1.00 64.00 252 ASP A CA 1
ATOM 1986 C C . ASP A 1 252 ? 9.203 6.572 -18.402 1.00 64.00 252 ASP A C 1
ATOM 1988 O O . ASP A 1 252 ? 8.495 5.982 -19.214 1.00 64.00 252 ASP A O 1
ATOM 1992 N N . TYR A 1 253 ? 9.819 5.966 -17.390 1.00 71.81 253 TYR A N 1
ATOM 1993 C CA . TYR A 1 253 ? 9.815 4.527 -17.162 1.00 71.81 253 TYR A CA 1
ATOM 1994 C C . TYR A 1 253 ? 8.830 4.096 -16.079 1.00 71.81 253 TYR A C 1
ATOM 1996 O O . TYR A 1 253 ? 8.801 2.926 -15.722 1.00 71.81 253 TYR A O 1
ATOM 2004 N N . SER A 1 254 ? 8.038 5.021 -15.545 1.00 84.25 254 SER A N 1
ATOM 2005 C CA . SER A 1 254 ? 7.109 4.741 -14.458 1.00 84.25 254 SER A CA 1
ATOM 2006 C C . SER A 1 254 ? 5.872 3.967 -14.917 1.00 84.25 254 SER A C 1
ATOM 2008 O O . SER A 1 254 ? 5.483 3.979 -16.086 1.00 84.25 254 SER A O 1
ATOM 2010 N N . PHE A 1 255 ? 5.199 3.321 -13.967 1.00 91.88 255 PHE A N 1
ATOM 2011 C CA . PHE A 1 255 ? 3.838 2.850 -14.178 1.00 91.88 255 PHE A CA 1
ATOM 2012 C C . PHE A 1 255 ? 2.872 4.041 -14.198 1.00 91.88 255 PHE A C 1
ATOM 2014 O O . PHE A 1 255 ? 2.555 4.601 -13.144 1.00 91.88 255 PHE A O 1
ATOM 2021 N N . LYS A 1 256 ? 2.434 4.429 -15.402 1.00 89.94 256 LYS A N 1
ATOM 2022 C CA . LYS A 1 256 ? 1.541 5.573 -15.684 1.00 89.94 256 LYS A CA 1
ATOM 2023 C C . LYS A 1 256 ? 0.062 5.173 -15.729 1.00 89.94 256 LYS A C 1
ATOM 2025 O O . LYS A 1 256 ? -0.818 6.011 -15.546 1.00 89.94 256 LYS A O 1
ATOM 2030 N N . GLY A 1 257 ? -0.199 3.899 -16.001 1.00 91.56 257 GLY A N 1
ATOM 2031 C CA . GLY A 1 257 ? -1.520 3.312 -16.152 1.00 91.56 257 GLY A CA 1
ATOM 2032 C C . GLY A 1 257 ? -2.274 3.125 -14.834 1.00 91.56 257 GLY A C 1
ATOM 2033 O O . GLY A 1 257 ? -1.961 3.720 -13.800 1.00 91.56 257 GLY A O 1
ATOM 2034 N N . GLY A 1 258 ? -3.304 2.283 -14.870 1.00 96.00 258 GLY A N 1
ATOM 2035 C CA . GLY A 1 258 ? -4.115 1.952 -13.698 1.00 96.00 258 GLY A CA 1
ATOM 2036 C C . GLY A 1 258 ? -4.017 0.476 -13.340 1.00 96.00 258 GLY A C 1
ATOM 2037 O O . GLY A 1 258 ? -4.095 -0.361 -14.226 1.00 96.00 258 GLY A O 1
ATOM 2038 N N . TYR A 1 259 ? -3.904 0.131 -12.061 1.00 98.38 259 TYR A N 1
ATOM 2039 C CA . TYR A 1 259 ? -3.989 -1.246 -11.577 1.00 98.38 259 TYR A CA 1
ATOM 2040 C C . TYR A 1 259 ? -5.028 -1.330 -10.455 1.00 98.38 259 TYR A C 1
ATOM 2042 O O . TYR A 1 259 ? -4.796 -0.842 -9.350 1.00 98.38 259 TYR A O 1
ATOM 2050 N N . ASP A 1 260 ? -6.179 -1.950 -10.725 1.00 98.00 260 ASP A N 1
ATOM 2051 C CA . ASP A 1 260 ? -7.210 -2.237 -9.721 1.00 98.00 260 ASP A CA 1
ATOM 2052 C C . ASP A 1 260 ? -7.123 -3.703 -9.284 1.00 98.00 260 ASP A C 1
ATOM 2054 O O . ASP A 1 260 ? -7.531 -4.616 -10.004 1.00 98.00 260 ASP A O 1
ATOM 2058 N N . GLY A 1 261 ? -6.610 -3.936 -8.079 1.00 97.19 261 GLY A N 1
ATOM 2059 C CA . GLY A 1 261 ? -6.503 -5.262 -7.481 1.00 97.19 261 GLY A CA 1
ATOM 2060 C C . GLY A 1 261 ? -7.851 -5.890 -7.112 1.00 97.19 261 GLY A C 1
ATOM 2061 O O . GLY A 1 261 ? -7.889 -7.078 -6.805 1.00 97.19 261 GLY A O 1
ATOM 2062 N N . LYS A 1 262 ? -8.964 -5.136 -7.130 1.00 92.44 262 LYS A N 1
ATOM 2063 C CA . LYS A 1 262 ? -10.318 -5.601 -6.755 1.00 92.44 262 LYS A CA 1
ATOM 2064 C C . LYS A 1 262 ? -10.419 -6.285 -5.383 1.00 92.44 262 LYS A C 1
ATOM 2066 O O . LYS A 1 262 ? -11.357 -7.038 -5.131 1.00 92.44 262 LYS A O 1
ATOM 2071 N N . GLY A 1 263 ? -9.475 -6.017 -4.485 1.00 87.31 263 GLY A N 1
ATOM 2072 C CA . GLY A 1 263 ? -9.363 -6.646 -3.170 1.00 87.31 263 GLY A CA 1
ATOM 2073 C C . GLY A 1 263 ? -8.627 -7.990 -3.182 1.00 87.31 263 GLY A C 1
ATOM 2074 O O . GLY A 1 263 ? -8.452 -8.592 -2.122 1.00 87.31 263 GLY A O 1
ATOM 2075 N N . PHE A 1 264 ? -8.175 -8.467 -4.346 1.00 92.44 264 PHE A N 1
ATOM 2076 C CA . PHE A 1 264 ? -7.296 -9.626 -4.443 1.00 92.44 264 PHE A CA 1
ATOM 2077 C C . PHE A 1 264 ? -5.876 -9.288 -3.987 1.00 92.44 264 PHE A C 1
ATOM 2079 O O . PHE A 1 264 ? -5.469 -8.131 -3.855 1.00 92.44 264 PHE A O 1
ATOM 2086 N N . SER A 1 265 ? -5.113 -10.344 -3.729 1.00 96.06 265 SER A N 1
ATOM 2087 C CA . SER A 1 265 ? -3.745 -10.254 -3.242 1.00 96.06 265 SER A CA 1
ATOM 2088 C C . SER A 1 265 ? -2.743 -10.937 -4.161 1.00 96.06 265 SER A C 1
ATOM 2090 O O . SER A 1 265 ? -3.079 -11.863 -4.903 1.00 96.06 265 SER A O 1
ATOM 2092 N N . ILE A 1 266 ? -1.499 -10.478 -4.078 1.00 98.38 266 ILE A N 1
ATOM 2093 C CA . ILE A 1 266 ? -0.312 -11.147 -4.597 1.00 98.38 266 ILE A CA 1
ATOM 2094 C C . ILE A 1 266 ? 0.470 -11.657 -3.386 1.00 98.38 266 ILE A C 1
ATOM 2096 O O . ILE A 1 266 ? 0.865 -10.873 -2.517 1.00 98.38 266 ILE A O 1
ATOM 2100 N N . SER A 1 267 ? 0.663 -12.972 -3.302 1.00 97.94 267 SER A N 1
ATOM 2101 C CA . SER A 1 267 ? 1.318 -13.621 -2.169 1.00 97.94 267 SER A CA 1
ATOM 2102 C C . SER A 1 267 ? 2.661 -14.239 -2.525 1.00 97.94 267 SER A C 1
ATOM 2104 O O . SER A 1 267 ? 2.869 -14.626 -3.669 1.00 97.94 267 SER A O 1
ATOM 2106 N N . ASN A 1 268 ? 3.540 -14.412 -1.536 1.00 96.56 268 ASN A N 1
ATOM 2107 C CA . ASN A 1 268 ? 4.814 -15.129 -1.684 1.00 96.56 268 ASN A CA 1
ATOM 2108 C C . ASN A 1 268 ? 5.749 -14.515 -2.740 1.00 96.56 268 ASN A C 1
ATOM 2110 O O . ASN A 1 268 ? 6.572 -15.215 -3.328 1.00 96.56 268 ASN A O 1
ATOM 2114 N N . LEU A 1 269 ? 5.617 -13.213 -2.998 1.00 97.31 269 LEU A N 1
ATOM 2115 C CA . LEU A 1 269 ? 6.484 -12.505 -3.930 1.00 97.31 269 LEU A CA 1
ATOM 2116 C C . LEU A 1 269 ? 7.887 -12.389 -3.330 1.00 97.31 269 LEU A C 1
ATOM 2118 O O . LEU A 1 269 ? 8.044 -11.974 -2.180 1.00 97.31 269 LEU A O 1
ATOM 2122 N N . HIS A 1 270 ? 8.900 -12.740 -4.115 1.00 96.44 270 HIS A N 1
ATOM 2123 C CA . HIS A 1 270 ? 10.301 -12.609 -3.754 1.00 96.44 270 HIS A CA 1
ATOM 2124 C C . HIS A 1 270 ? 11.007 -11.656 -4.722 1.00 96.44 270 HIS A C 1
ATOM 2126 O O . HIS A 1 270 ? 11.119 -11.928 -5.918 1.00 96.44 270 HIS A O 1
ATOM 2132 N N . ILE A 1 271 ? 11.496 -10.538 -4.188 1.00 95.56 271 ILE A N 1
ATOM 2133 C CA . ILE A 1 271 ? 12.341 -9.580 -4.903 1.00 95.56 271 ILE A CA 1
ATOM 2134 C C . ILE A 1 271 ? 13.639 -9.451 -4.114 1.00 95.56 271 ILE A C 1
ATOM 2136 O O . ILE A 1 271 ? 13.611 -9.062 -2.950 1.00 95.56 271 ILE A O 1
ATOM 2140 N N . ASN A 1 272 ? 14.773 -9.769 -4.732 1.00 94.06 272 ASN A N 1
ATOM 2141 C CA . ASN A 1 272 ? 16.087 -9.697 -4.100 1.00 94.06 272 ASN A CA 1
ATOM 2142 C C . ASN A 1 272 ? 17.055 -8.902 -4.978 1.00 94.06 272 ASN A C 1
ATOM 2144 O O . ASN A 1 272 ? 17.742 -9.453 -5.840 1.00 94.06 272 ASN A O 1
ATOM 2148 N N . ARG A 1 273 ? 17.070 -7.585 -4.766 1.00 92.00 273 ARG A N 1
ATOM 2149 C CA . ARG A 1 273 ? 17.841 -6.604 -5.534 1.00 92.00 273 ARG A CA 1
ATOM 2150 C C . ARG A 1 273 ? 18.560 -5.616 -4.599 1.00 92.00 273 ARG A C 1
ATOM 2152 O O . ARG A 1 273 ? 18.323 -4.416 -4.690 1.00 92.00 273 ARG A O 1
ATOM 2159 N N . PRO A 1 274 ? 19.455 -6.084 -3.710 1.00 91.56 274 PRO A N 1
ATOM 2160 C CA . PRO A 1 274 ? 20.009 -5.290 -2.603 1.00 91.56 274 PRO A CA 1
ATOM 2161 C C . PRO A 1 274 ? 20.856 -4.082 -3.030 1.00 91.56 274 PRO A C 1
ATOM 2163 O O . PRO A 1 274 ? 21.231 -3.275 -2.189 1.00 91.56 274 PRO A O 1
ATOM 2166 N N . THR A 1 275 ? 21.198 -3.970 -4.315 1.00 88.06 275 THR A N 1
ATOM 2167 C CA . THR A 1 275 ? 21.956 -2.851 -4.894 1.00 88.06 275 THR A CA 1
ATOM 2168 C C . THR A 1 275 ? 21.120 -1.986 -5.839 1.00 88.06 275 THR A C 1
ATOM 2170 O O . THR A 1 275 ? 21.649 -1.048 -6.421 1.00 88.06 275 THR A O 1
ATOM 2173 N N . SER A 1 276 ? 19.845 -2.326 -6.061 1.00 87.06 276 SER A N 1
ATOM 2174 C CA . SER A 1 276 ? 18.939 -1.545 -6.907 1.00 87.06 276 SER A CA 1
ATOM 2175 C C . SER A 1 276 ? 18.094 -0.620 -6.046 1.00 87.06 276 SER A C 1
ATOM 2177 O O . SER A 1 276 ? 17.553 -1.052 -5.030 1.00 87.06 276 SER A O 1
ATOM 2179 N N . ASP A 1 277 ? 17.940 0.620 -6.485 1.00 88.75 277 ASP A N 1
ATOM 2180 C CA . ASP A 1 277 ? 16.995 1.557 -5.887 1.00 88.75 277 ASP A CA 1
ATOM 2181 C C . ASP A 1 277 ? 15.577 1.329 -6.430 1.00 88.75 277 ASP A C 1
ATOM 2183 O O . ASP A 1 277 ? 15.390 0.643 -7.441 1.00 88.75 277 ASP A O 1
ATOM 2187 N N . TYR A 1 278 ? 14.588 1.920 -5.755 1.00 91.00 278 TYR A N 1
ATOM 2188 C CA . TYR A 1 278 ? 13.181 1.941 -6.154 1.00 91.00 278 TYR A CA 1
ATOM 2189 C C . TYR A 1 278 ? 12.601 0.527 -6.281 1.00 91.00 278 TYR A C 1
ATOM 2191 O O . TYR A 1 278 ? 12.141 0.099 -7.335 1.00 91.00 278 TYR A O 1
ATOM 2199 N N . VAL A 1 279 ? 12.640 -0.243 -5.196 1.00 94.75 279 VAL A N 1
ATOM 2200 C CA . VAL A 1 279 ? 12.272 -1.662 -5.229 1.00 94.75 279 VAL A CA 1
ATOM 2201 C C . VAL A 1 279 ? 10.933 -1.901 -4.540 1.00 94.75 279 VAL A C 1
ATOM 2203 O O . VAL A 1 279 ? 10.755 -1.599 -3.365 1.00 94.75 279 VAL A O 1
ATOM 2206 N N . GLY A 1 280 ? 10.013 -2.514 -5.278 1.00 96.56 280 GLY A N 1
ATOM 2207 C CA . GLY A 1 280 ? 8.727 -3.036 -4.822 1.00 96.56 280 GLY A CA 1
ATOM 2208 C C . GLY A 1 280 ? 8.093 -3.871 -5.930 1.00 96.56 280 GLY A C 1
ATOM 2209 O O . GLY A 1 280 ? 8.737 -4.102 -6.956 1.00 96.56 280 GLY A O 1
ATOM 2210 N N . LEU A 1 281 ? 6.844 -4.327 -5.760 1.00 97.94 281 LEU A N 1
ATOM 2211 C CA . LEU A 1 281 ? 6.097 -4.892 -6.897 1.00 97.94 281 LEU A CA 1
ATOM 2212 C C . LEU A 1 281 ? 6.110 -3.904 -8.073 1.00 97.94 281 LEU A C 1
ATOM 2214 O O . LEU A 1 281 ? 6.406 -4.278 -9.208 1.00 97.94 281 LEU A O 1
ATOM 2218 N N . PHE A 1 282 ? 5.843 -2.640 -7.756 1.00 97.31 282 PHE A N 1
ATOM 2219 C CA . PHE A 1 282 ? 6.101 -1.500 -8.609 1.00 97.31 282 PHE A CA 1
ATOM 2220 C C . PHE A 1 282 ? 7.403 -0.826 -8.168 1.00 97.31 282 PHE A C 1
ATOM 2222 O O . PHE A 1 282 ? 7.644 -0.609 -6.983 1.00 97.31 282 PHE A O 1
ATOM 2229 N N . GLY A 1 283 ? 8.258 -0.489 -9.119 1.00 93.88 283 GLY A N 1
ATOM 2230 C CA . GLY A 1 283 ? 9.434 0.321 -8.874 1.00 93.88 283 GLY A CA 1
ATOM 2231 C C . GLY A 1 283 ? 9.055 1.787 -8.713 1.00 93.88 283 GLY A C 1
ATOM 2232 O O . GLY A 1 283 ? 9.145 2.325 -7.610 1.00 93.88 283 GLY A O 1
ATOM 2233 N N . VAL A 1 284 ? 8.557 2.401 -9.792 1.00 90.94 284 VAL A N 1
ATOM 2234 C CA . VAL A 1 284 ? 8.068 3.789 -9.805 1.00 90.94 284 VAL A CA 1
ATOM 2235 C C . VAL A 1 284 ? 6.621 3.848 -10.285 1.00 90.94 284 VAL A C 1
ATOM 2237 O O . VAL A 1 284 ? 6.277 3.269 -11.315 1.00 90.94 284 VAL A O 1
ATOM 2240 N N . VAL A 1 285 ? 5.775 4.590 -9.568 1.00 92.62 285 VAL A N 1
ATOM 2241 C CA . VAL A 1 285 ? 4.358 4.801 -9.903 1.00 92.62 285 VAL A CA 1
ATOM 2242 C C . VAL A 1 285 ? 4.061 6.287 -10.085 1.00 92.62 285 VAL A C 1
ATOM 2244 O O . VAL A 1 285 ? 4.287 7.081 -9.176 1.00 92.62 285 VAL A O 1
ATOM 2247 N N . THR A 1 286 ? 3.478 6.650 -11.226 1.00 88.69 286 THR A N 1
ATOM 2248 C CA . THR A 1 286 ? 2.902 7.987 -11.499 1.00 88.69 286 THR A CA 1
ATOM 2249 C C . THR A 1 286 ? 1.411 7.918 -11.849 1.00 88.69 286 THR A C 1
ATOM 2251 O O . THR A 1 286 ? 0.711 8.934 -11.815 1.00 88.69 286 THR A O 1
ATOM 2254 N N . GLY A 1 287 ? 0.923 6.708 -12.138 1.00 90.38 287 GLY A N 1
ATOM 2255 C CA . GLY A 1 287 ? -0.472 6.351 -12.350 1.00 90.38 287 GLY A CA 1
ATOM 2256 C C . GLY A 1 287 ? -1.212 5.970 -11.067 1.00 90.38 287 GLY A C 1
ATOM 2257 O O . GLY A 1 287 ? -0.971 6.514 -9.990 1.00 90.38 287 GLY A O 1
ATOM 2258 N N . ILE A 1 288 ? -2.155 5.035 -11.172 1.00 93.62 288 ILE A N 1
ATOM 2259 C CA . ILE A 1 288 ? -3.080 4.687 -10.083 1.00 93.62 288 ILE A CA 1
ATOM 2260 C C . ILE A 1 288 ? -2.942 3.207 -9.734 1.00 93.62 288 ILE A C 1
ATOM 2262 O O . ILE A 1 288 ? -3.127 2.356 -10.596 1.00 93.62 288 ILE A O 1
ATOM 2266 N N . VAL A 1 289 ? -2.706 2.880 -8.464 1.00 97.56 289 VAL A N 1
ATOM 2267 C CA . VAL A 1 289 ? -2.741 1.500 -7.957 1.00 97.56 289 VAL A CA 1
ATOM 2268 C C . VAL A 1 289 ? -3.700 1.433 -6.777 1.00 97.56 289 VAL A C 1
ATOM 2270 O O . VAL A 1 289 ? -3.500 2.114 -5.770 1.00 97.56 289 VAL A O 1
ATOM 2273 N N . ILE A 1 290 ? -4.756 0.627 -6.898 1.00 95.69 290 ILE A N 1
ATOM 2274 C CA . ILE A 1 290 ? -5.806 0.541 -5.882 1.00 95.69 290 ILE A CA 1
ATOM 2275 C C . ILE A 1 290 ? -6.227 -0.888 -5.552 1.00 95.69 290 ILE A C 1
ATOM 2277 O O . ILE A 1 290 ? -6.095 -1.789 -6.376 1.00 95.69 290 ILE A O 1
ATOM 2281 N N . ASN A 1 291 ? -6.798 -1.080 -4.360 1.00 92.88 291 ASN A N 1
ATOM 2282 C CA . ASN A 1 291 ? -7.443 -2.322 -3.918 1.00 92.88 291 ASN A CA 1
ATOM 2283 C C . ASN A 1 291 ? -6.543 -3.567 -4.013 1.00 92.88 291 ASN A C 1
ATOM 2285 O O . ASN A 1 291 ? -7.024 -4.642 -4.377 1.00 92.88 291 ASN A O 1
ATOM 2289 N N . LEU A 1 292 ? -5.245 -3.438 -3.736 1.00 96.62 292 LEU A N 1
ATOM 2290 C CA . LEU A 1 292 ? -4.275 -4.521 -3.905 1.00 96.62 292 LEU A CA 1
ATOM 2291 C C . LEU A 1 292 ? -3.592 -4.886 -2.583 1.00 96.62 292 LEU A C 1
ATOM 2293 O O . LEU A 1 292 ? -3.040 -4.031 -1.890 1.00 96.62 292 LEU A O 1
ATOM 2297 N N . GLY A 1 293 ? -3.597 -6.180 -2.255 1.00 96.56 293 GLY A N 1
ATOM 2298 C CA . GLY A 1 293 ? -2.871 -6.728 -1.109 1.00 96.56 293 GLY A CA 1
ATOM 2299 C C . GLY A 1 293 ? -1.550 -7.394 -1.490 1.00 96.56 293 GLY A C 1
ATOM 2300 O O . GLY A 1 293 ? -1.523 -8.230 -2.388 1.00 96.56 293 GLY A O 1
ATOM 2301 N N . ILE A 1 294 ? -0.477 -7.121 -0.752 1.00 98.38 294 ILE A N 1
ATOM 2302 C CA . ILE A 1 294 ? 0.786 -7.870 -0.810 1.00 98.38 294 ILE A CA 1
ATOM 2303 C C . ILE A 1 294 ? 0.898 -8.727 0.453 1.00 98.38 294 ILE A C 1
ATOM 2305 O O . ILE A 1 294 ? 0.764 -8.218 1.566 1.00 98.38 294 ILE A O 1
ATOM 2309 N N . ARG A 1 295 ? 1.091 -10.042 0.308 1.00 97.62 295 ARG A N 1
ATOM 2310 C CA . ARG A 1 295 ? 1.001 -10.983 1.439 1.00 97.62 295 ARG A CA 1
ATOM 2311 C C . ARG A 1 295 ? 2.176 -11.946 1.506 1.00 97.62 295 ARG A C 1
ATOM 2313 O O . ARG A 1 295 ? 2.502 -12.577 0.512 1.00 97.62 295 ARG A O 1
ATOM 2320 N N . ASN A 1 296 ? 2.730 -12.172 2.694 1.00 96.44 296 ASN A N 1
ATOM 2321 C CA . ASN A 1 296 ? 3.771 -13.191 2.900 1.00 96.44 296 ASN A CA 1
ATOM 2322 C C . ASN A 1 296 ? 4.957 -13.055 1.919 1.00 96.44 296 ASN A C 1
ATOM 2324 O O . ASN A 1 296 ? 5.462 -14.041 1.389 1.00 96.44 296 ASN A O 1
ATOM 2328 N N . SER A 1 297 ? 5.344 -11.818 1.612 1.00 98.12 297 SER A N 1
ATOM 2329 C CA . SER A 1 297 ? 6.326 -11.507 0.567 1.00 98.12 297 SER A CA 1
ATOM 2330 C C . SER A 1 297 ? 7.639 -11.024 1.173 1.00 98.12 297 SER A C 1
ATOM 2332 O O . SER A 1 297 ? 7.649 -10.409 2.239 1.00 98.12 297 SER A O 1
ATOM 2334 N N . THR A 1 298 ? 8.751 -11.277 0.488 1.00 98.00 298 THR A N 1
ATOM 2335 C CA . THR A 1 298 ? 10.083 -10.796 0.875 1.00 98.00 298 THR A CA 1
ATOM 2336 C C . THR A 1 298 ? 10.634 -9.886 -0.212 1.00 98.00 298 THR A C 1
ATOM 2338 O O . THR A 1 298 ? 10.840 -10.326 -1.340 1.00 98.00 298 THR A O 1
ATOM 2341 N N . ILE A 1 299 ? 10.866 -8.623 0.133 1.00 98.25 299 ILE A N 1
ATOM 2342 C CA . ILE A 1 299 ? 11.355 -7.586 -0.771 1.00 98.25 299 ILE A CA 1
ATOM 2343 C C . ILE A 1 299 ? 12.661 -7.044 -0.196 1.00 98.25 299 ILE A C 1
ATOM 2345 O O . ILE A 1 299 ? 12.712 -6.596 0.946 1.00 98.25 299 ILE A O 1
ATOM 2349 N N . THR A 1 300 ? 13.734 -7.110 -0.975 1.00 96.88 300 THR A N 1
ATOM 2350 C CA . THR A 1 300 ? 15.047 -6.561 -0.633 1.00 96.88 300 THR A CA 1
ATOM 2351 C C . THR A 1 300 ? 15.508 -5.628 -1.744 1.00 96.88 300 THR A C 1
ATOM 2353 O O . THR A 1 300 ? 15.646 -6.062 -2.888 1.00 96.88 300 THR A O 1
ATOM 2356 N N . GLY A 1 301 ? 15.741 -4.365 -1.397 1.00 94.62 301 GLY A N 1
ATOM 2357 C CA . GLY A 1 301 ? 16.242 -3.309 -2.278 1.00 94.62 301 GLY A CA 1
ATOM 2358 C C . GLY A 1 301 ? 17.415 -2.550 -1.657 1.00 94.62 301 GLY A C 1
ATOM 2359 O O . GLY A 1 301 ? 17.964 -2.982 -0.643 1.00 94.62 301 GLY A O 1
ATOM 2360 N N . ASN A 1 302 ? 17.795 -1.427 -2.263 1.00 92.12 302 ASN A N 1
ATOM 2361 C CA . ASN A 1 302 ? 18.729 -0.449 -1.707 1.00 92.12 302 ASN A CA 1
ATOM 2362 C C . ASN A 1 302 ? 17.959 0.787 -1.210 1.00 92.12 302 ASN A C 1
ATOM 2364 O O . ASN A 1 302 ? 17.360 0.723 -0.137 1.00 92.12 302 ASN A O 1
ATOM 2368 N N . ASN A 1 303 ? 17.919 1.890 -1.959 1.00 91.00 303 ASN A N 1
ATOM 2369 C CA . ASN A 1 303 ? 17.165 3.082 -1.566 1.00 91.00 303 ASN A CA 1
ATOM 2370 C C . ASN A 1 303 ? 15.724 3.030 -2.091 1.00 91.00 303 ASN A C 1
ATOM 2372 O O . ASN A 1 303 ? 15.477 2.482 -3.162 1.00 91.00 303 ASN A O 1
ATOM 2376 N N . SER A 1 304 ? 14.771 3.606 -1.353 1.00 93.19 304 SER A N 1
ATOM 2377 C CA . SER A 1 304 ? 13.348 3.660 -1.729 1.00 93.19 304 SER A CA 1
ATOM 2378 C C . SER A 1 304 ? 12.768 2.259 -1.937 1.00 93.19 304 SER A C 1
ATOM 2380 O O . SER A 1 304 ? 12.495 1.829 -3.057 1.00 93.19 304 SER A O 1
ATOM 2382 N N . THR A 1 305 ? 12.620 1.510 -0.844 1.00 97.31 305 THR A N 1
ATOM 2383 C CA . THR A 1 305 ? 12.128 0.123 -0.880 1.00 97.31 305 THR A CA 1
ATOM 2384 C C . THR A 1 305 ? 10.787 -0.004 -0.161 1.00 97.31 305 THR A C 1
ATOM 2386 O O . THR A 1 305 ? 10.661 0.400 0.994 1.00 97.31 305 THR A O 1
ATOM 2389 N N . GLY A 1 306 ? 9.796 -0.604 -0.821 1.00 98.25 306 GLY A N 1
ATOM 2390 C CA . GLY A 1 306 ? 8.476 -0.883 -0.258 1.00 98.25 306 GLY A CA 1
ATOM 2391 C C . GLY A 1 306 ? 7.880 -2.183 -0.785 1.00 98.25 306 GLY A C 1
ATOM 2392 O O . GLY A 1 306 ? 8.253 -2.654 -1.854 1.00 98.25 306 GLY A O 1
ATOM 2393 N N . ALA A 1 307 ? 6.949 -2.802 -0.052 1.00 98.56 307 ALA A N 1
ATOM 2394 C CA . ALA A 1 307 ? 6.324 -4.039 -0.531 1.00 98.56 307 ALA A CA 1
ATOM 2395 C C . ALA A 1 307 ? 5.504 -3.825 -1.816 1.00 98.56 307 ALA A C 1
ATOM 2397 O O . ALA A 1 307 ? 5.524 -4.672 -2.712 1.00 98.56 307 ALA A O 1
ATOM 2398 N N . LEU A 1 308 ? 4.783 -2.702 -1.904 1.00 98.56 308 LEU A N 1
ATOM 2399 C CA . LEU A 1 308 ? 3.975 -2.343 -3.065 1.00 98.56 308 LEU A CA 1
ATOM 2400 C C . LEU A 1 308 ? 4.770 -1.500 -4.057 1.00 98.56 308 LEU A C 1
ATOM 2402 O O . LEU A 1 308 ? 4.825 -1.865 -5.227 1.00 98.56 308 LEU A O 1
ATOM 2406 N N . ALA A 1 309 ? 5.351 -0.389 -3.602 1.00 97.38 309 ALA A N 1
ATOM 2407 C CA . ALA A 1 309 ? 6.038 0.565 -4.464 1.00 97.38 309 ALA A CA 1
ATOM 2408 C C . ALA A 1 309 ? 7.387 0.995 -3.878 1.00 97.38 309 ALA A C 1
ATOM 2410 O O . ALA A 1 309 ? 7.482 1.271 -2.682 1.00 97.38 309 ALA A O 1
ATOM 2411 N N . GLY A 1 310 ? 8.414 1.109 -4.717 1.00 95.81 310 GLY A N 1
ATOM 2412 C CA . GLY A 1 310 ? 9.660 1.767 -4.330 1.00 95.81 310 GLY A CA 1
ATOM 2413 C C . GLY A 1 310 ? 9.471 3.278 -4.188 1.00 95.81 310 GLY A C 1
ATOM 2414 O O . GLY A 1 310 ? 9.693 3.840 -3.118 1.00 95.81 310 GLY A O 1
ATOM 2415 N N . LEU A 1 311 ? 8.987 3.920 -5.251 1.00 91.88 311 LEU A N 1
ATOM 2416 C CA . LEU A 1 311 ? 8.716 5.355 -5.333 1.00 91.88 311 LEU A CA 1
ATOM 2417 C C . LEU A 1 311 ? 7.333 5.618 -5.938 1.00 91.88 311 LEU A C 1
ATOM 2419 O O . LEU A 1 311 ? 6.951 5.021 -6.945 1.00 91.88 311 LEU A O 1
ATOM 2423 N N . VAL A 1 312 ? 6.603 6.564 -5.359 1.00 91.25 312 VAL A N 1
ATOM 2424 C CA . VAL A 1 312 ? 5.420 7.171 -5.974 1.00 91.25 312 VAL A CA 1
ATOM 2425 C C . VAL A 1 312 ? 5.735 8.632 -6.254 1.00 91.25 312 VAL A C 1
ATOM 2427 O O . VAL A 1 312 ? 6.147 9.363 -5.355 1.00 91.25 312 VAL A O 1
ATOM 2430 N N . LEU A 1 313 ? 5.545 9.041 -7.505 1.00 84.00 313 LEU A N 1
ATOM 2431 C CA . LEU A 1 313 ? 6.016 10.315 -8.029 1.00 84.00 313 LEU A CA 1
ATOM 2432 C C . LEU A 1 313 ? 4.879 11.110 -8.682 1.00 84.00 313 LEU A C 1
ATOM 2434 O O . LEU A 1 313 ? 3.949 10.541 -9.261 1.00 84.00 313 LEU A O 1
ATOM 2438 N N . GLY A 1 314 ? 4.971 12.440 -8.635 1.00 78.31 314 GLY A N 1
ATOM 2439 C CA . GLY A 1 314 ? 4.136 13.328 -9.449 1.00 78.31 314 GLY A CA 1
ATOM 2440 C C . GLY A 1 314 ? 2.657 13.262 -9.081 1.00 78.31 314 GLY A C 1
ATOM 2441 O O . GLY A 1 314 ? 2.271 13.748 -8.028 1.00 78.31 314 GLY A O 1
ATOM 2442 N N . SER A 1 315 ? 1.815 12.682 -9.940 1.00 77.25 315 SER A N 1
ATOM 2443 C CA . SER A 1 315 ? 0.371 12.522 -9.698 1.00 77.25 315 SER A CA 1
ATOM 2444 C C . SER A 1 315 ? -0.042 11.102 -9.294 1.00 77.25 315 SER A C 1
ATOM 2446 O O . SER A 1 315 ? -1.234 10.784 -9.336 1.00 77.25 315 SER A O 1
ATOM 2448 N N . GLY A 1 316 ? 0.927 10.257 -8.930 1.00 87.44 316 GLY A N 1
ATOM 2449 C CA . GLY A 1 316 ? 0.704 8.885 -8.490 1.00 87.44 316 GLY A CA 1
ATOM 2450 C C . GLY A 1 316 ? -0.307 8.753 -7.345 1.00 87.44 316 GLY A C 1
ATOM 2451 O O . GLY A 1 316 ? -0.382 9.577 -6.432 1.00 87.44 316 GLY A O 1
ATOM 2452 N N . LYS A 1 317 ? -1.126 7.700 -7.379 1.00 91.19 317 LYS A N 1
ATOM 2453 C CA . LYS A 1 317 ? -2.142 7.447 -6.346 1.00 91.19 317 LYS A CA 1
ATOM 2454 C C . LYS A 1 317 ? -2.100 6.008 -5.885 1.00 91.19 317 LYS A C 1
ATOM 2456 O O . LYS A 1 317 ? -2.236 5.098 -6.701 1.00 91.19 317 LYS A O 1
ATOM 2461 N N . ILE A 1 318 ? -1.998 5.830 -4.571 1.00 95.19 318 ILE A N 1
ATOM 2462 C CA . ILE A 1 318 ? -2.127 4.534 -3.911 1.00 95.19 318 ILE A CA 1
ATOM 2463 C C . ILE A 1 318 ? -3.374 4.576 -3.029 1.00 95.19 318 ILE A C 1
ATOM 2465 O O . ILE A 1 318 ? -3.491 5.443 -2.165 1.00 95.19 318 ILE A O 1
ATOM 2469 N N . GLY A 1 319 ? -4.320 3.664 -3.248 1.00 93.25 319 GLY A N 1
ATOM 2470 C CA . GLY A 1 319 ? -5.609 3.688 -2.549 1.00 93.25 319 GLY A CA 1
ATOM 2471 C C . GLY A 1 319 ? -6.098 2.306 -2.144 1.00 93.25 319 GLY A C 1
ATOM 2472 O O . GLY A 1 319 ? -6.160 1.417 -2.982 1.00 93.25 319 GLY A O 1
ATOM 2473 N N . ALA A 1 320 ? -6.509 2.102 -0.892 1.00 90.62 320 ALA A N 1
ATOM 2474 C CA . ALA A 1 320 ? -7.024 0.797 -0.450 1.00 90.62 320 ALA A CA 1
ATOM 2475 C C . ALA A 1 320 ? -6.024 -0.359 -0.680 1.00 90.62 320 ALA A C 1
ATOM 2477 O O . ALA A 1 320 ? -6.415 -1.476 -1.020 1.00 90.62 320 ALA A O 1
ATOM 2478 N N . CYS A 1 321 ? -4.725 -0.095 -0.519 1.00 96.56 321 CYS A N 1
ATOM 2479 C CA . CYS A 1 321 ? -3.669 -1.092 -0.689 1.00 96.56 321 CYS A CA 1
ATOM 2480 C C . CYS A 1 321 ? -3.062 -1.483 0.658 1.00 96.56 321 CYS A C 1
ATOM 2482 O O . CYS A 1 321 ? -2.983 -0.669 1.578 1.00 96.56 321 CYS A O 1
ATOM 2484 N N . TYR A 1 322 ? -2.600 -2.724 0.785 1.00 96.94 322 TYR A N 1
ATOM 2485 C CA . TYR A 1 322 ? -2.020 -3.183 2.044 1.00 96.94 322 TYR A CA 1
ATOM 2486 C C . TYR A 1 322 ? -0.861 -4.154 1.872 1.00 96.94 322 TYR A C 1
ATOM 2488 O O . TYR A 1 322 ? -0.763 -4.860 0.870 1.00 96.94 322 TYR A O 1
ATOM 2496 N N . SER A 1 323 ? -0.009 -4.223 2.893 1.00 97.81 323 SER A N 1
ATOM 2497 C CA . SER A 1 323 ? 0.997 -5.268 3.060 1.00 97.81 323 SER A CA 1
ATOM 2498 C C . SER A 1 323 ? 0.780 -6.009 4.382 1.00 97.81 323 SER A C 1
ATOM 2500 O O . SER A 1 323 ? 0.434 -5.406 5.403 1.00 97.81 323 SER A O 1
ATOM 2502 N N . VAL A 1 324 ? 0.925 -7.337 4.368 1.00 96.75 324 VAL A N 1
ATOM 2503 C CA . VAL A 1 324 ? 0.786 -8.160 5.577 1.00 96.75 324 VAL A CA 1
ATOM 2504 C C . VAL A 1 324 ? 1.687 -9.386 5.561 1.00 96.75 324 VAL A C 1
ATOM 2506 O O . VAL A 1 324 ? 1.797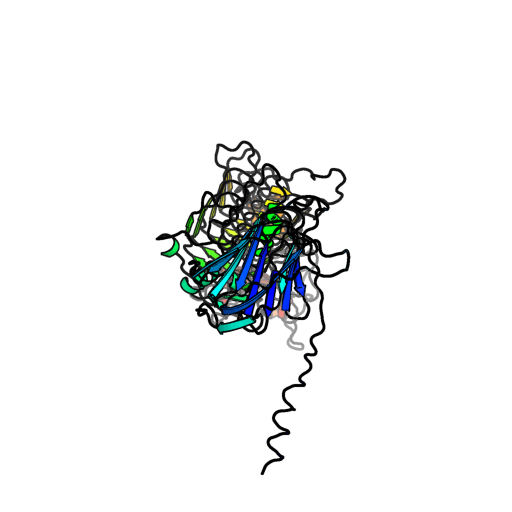 -10.080 4.549 1.00 96.75 324 VAL A O 1
ATOM 2509 N N . TYR A 1 325 ? 2.320 -9.675 6.700 1.00 96.38 325 TYR A N 1
ATOM 2510 C CA . TYR A 1 325 ? 3.353 -10.713 6.816 1.00 96.38 325 TYR A CA 1
ATOM 2511 C C . TYR A 1 325 ? 4.516 -10.513 5.835 1.00 96.38 325 TYR A C 1
ATOM 2513 O O . TYR A 1 325 ? 5.120 -11.475 5.366 1.00 96.38 325 TYR A O 1
ATOM 2521 N N . CYS A 1 326 ? 4.818 -9.264 5.488 1.00 98.44 326 CYS A N 1
ATOM 2522 C CA . CYS A 1 326 ? 5.909 -8.943 4.584 1.00 98.44 326 CYS A CA 1
ATOM 2523 C C . CYS A 1 326 ? 7.224 -8.755 5.345 1.00 98.44 326 CYS A C 1
ATOM 2525 O O . CYS A 1 326 ? 7.251 -8.337 6.501 1.00 98.44 326 CYS A O 1
ATOM 2527 N N . THR A 1 327 ? 8.326 -9.055 4.669 1.00 98.56 327 THR A N 1
ATOM 2528 C CA . THR A 1 327 ? 9.691 -8.708 5.075 1.00 98.56 327 THR A CA 1
ATOM 2529 C C . THR A 1 327 ? 10.219 -7.725 4.041 1.00 98.56 327 THR A C 1
ATOM 2531 O O . THR A 1 327 ? 10.395 -8.109 2.886 1.00 98.56 327 THR A O 1
ATOM 2534 N N . VAL A 1 328 ? 10.425 -6.468 4.431 1.00 98.62 328 VAL A N 1
ATOM 2535 C CA . VAL A 1 328 ? 10.920 -5.405 3.545 1.00 98.62 328 VAL A CA 1
ATOM 2536 C C . VAL A 1 328 ? 12.245 -4.892 4.086 1.00 98.62 328 VAL A C 1
ATOM 2538 O O . VAL A 1 328 ? 12.299 -4.408 5.213 1.00 98.62 328 VAL A O 1
ATOM 2541 N N . SER A 1 329 ? 13.306 -5.001 3.294 1.00 97.50 329 SER A N 1
ATOM 2542 C CA . SER A 1 329 ? 14.660 -4.626 3.705 1.00 97.50 329 SER A CA 1
ATOM 2543 C C . SER A 1 329 ? 15.312 -3.721 2.668 1.00 97.50 329 SER A C 1
ATOM 2545 O O . SER A 1 329 ? 15.277 -4.026 1.477 1.00 97.50 329 SER A O 1
ATOM 2547 N N . GLY A 1 330 ? 15.947 -2.644 3.115 1.00 94.69 330 GLY A N 1
ATOM 2548 C CA . GLY A 1 330 ? 16.708 -1.741 2.254 1.00 94.69 330 GLY A CA 1
ATOM 2549 C C . GLY A 1 330 ? 17.775 -0.958 3.012 1.00 94.69 330 GLY A C 1
ATOM 2550 O O . GLY A 1 330 ? 18.110 -1.280 4.151 1.00 94.69 330 GLY A O 1
ATOM 2551 N N . ASN A 1 331 ? 18.319 0.072 2.375 1.00 91.62 331 ASN A N 1
ATOM 2552 C CA . ASN A 1 331 ? 19.299 0.984 2.948 1.00 91.62 331 ASN A CA 1
ATOM 2553 C C . ASN A 1 331 ? 18.632 2.276 3.446 1.00 91.62 331 ASN A C 1
ATOM 2555 O O . ASN A 1 331 ? 18.561 2.490 4.655 1.00 91.62 331 ASN A O 1
ATOM 2559 N N . GLN A 1 332 ? 18.107 3.110 2.546 1.00 90.25 332 GLN A N 1
ATOM 2560 C CA . GLN A 1 332 ? 17.417 4.362 2.890 1.00 90.25 332 GLN A CA 1
ATOM 2561 C C . GLN A 1 332 ? 15.984 4.375 2.356 1.00 90.25 332 GLN A C 1
ATOM 2563 O O . GLN A 1 332 ? 15.693 3.726 1.352 1.00 90.25 332 GLN A O 1
ATOM 2568 N N . TYR A 1 333 ? 15.097 5.121 3.018 1.00 93.62 333 TYR A N 1
ATOM 2569 C CA . TYR A 1 333 ? 13.695 5.290 2.613 1.00 93.62 333 TYR A CA 1
ATOM 2570 C C . TYR A 1 333 ? 12.972 3.948 2.466 1.00 93.62 333 TYR A C 1
ATOM 2572 O O . TYR A 1 333 ? 12.509 3.560 1.393 1.00 93.62 333 TYR A O 1
ATOM 2580 N N . VAL A 1 334 ? 12.924 3.190 3.559 1.00 97.38 334 VAL A N 1
ATOM 2581 C CA . VAL A 1 334 ? 12.266 1.880 3.565 1.00 97.38 334 VAL A CA 1
ATOM 2582 C C . VAL A 1 334 ? 10.915 2.010 4.245 1.00 97.38 334 VAL A C 1
ATOM 2584 O O . VAL A 1 334 ? 10.836 2.363 5.421 1.00 97.38 334 VAL A O 1
ATOM 2587 N N . GLY A 1 335 ? 9.848 1.710 3.512 1.00 98.06 335 GLY A N 1
ATOM 2588 C CA . GLY A 1 335 ? 8.497 1.645 4.055 1.00 98.06 335 GLY A CA 1
ATOM 2589 C C . GLY A 1 335 ? 7.930 0.240 3.976 1.00 98.06 335 GLY A C 1
ATOM 2590 O O . GLY A 1 335 ? 8.228 -0.512 3.054 1.00 98.06 335 GLY A O 1
ATOM 2591 N N . GLY A 1 336 ? 7.064 -0.134 4.915 1.00 98.44 336 GLY A N 1
ATOM 2592 C CA . GLY A 1 336 ? 6.384 -1.430 4.830 1.00 98.44 336 GLY A CA 1
ATOM 2593 C C . GLY A 1 336 ? 5.530 -1.578 3.567 1.00 98.44 336 GLY A C 1
ATOM 2594 O O . GLY A 1 336 ? 5.452 -2.670 3.012 1.00 98.44 336 GLY A O 1
ATOM 2595 N N . LEU A 1 337 ? 4.957 -0.478 3.062 1.00 98.44 337 LEU A N 1
ATOM 2596 C CA . LEU A 1 337 ? 4.179 -0.467 1.823 1.00 98.44 337 LEU A CA 1
ATOM 2597 C C . LEU A 1 337 ? 4.881 0.302 0.699 1.00 98.44 337 LEU A C 1
ATOM 2599 O O . LEU A 1 337 ? 4.955 -0.210 -0.419 1.00 98.44 337 LEU A O 1
ATOM 2603 N N . ILE A 1 338 ? 5.387 1.504 0.987 1.00 98.38 338 ILE A N 1
ATOM 2604 C CA . ILE A 1 338 ? 5.958 2.422 -0.009 1.00 98.38 338 ILE A CA 1
ATOM 2605 C C . ILE A 1 338 ? 7.308 2.945 0.480 1.00 98.38 338 ILE A C 1
ATOM 2607 O O . ILE A 1 338 ? 7.386 3.444 1.598 1.00 98.38 338 ILE A O 1
ATOM 2611 N N . GLY A 1 339 ? 8.354 2.888 -0.342 1.00 97.25 339 GLY A N 1
ATOM 2612 C CA . GLY A 1 339 ? 9.651 3.472 0.016 1.00 97.25 339 GLY A CA 1
ATOM 2613 C C . GLY A 1 339 ? 9.577 4.994 0.169 1.00 97.25 339 GLY A C 1
ATOM 2614 O O . GLY A 1 339 ? 9.718 5.516 1.277 1.00 97.25 339 GLY A O 1
ATOM 2615 N N . SER A 1 340 ? 9.261 5.688 -0.926 1.00 93.00 340 SER A N 1
ATOM 2616 C CA . SER A 1 340 ? 9.209 7.155 -0.986 1.00 93.00 340 SER A CA 1
ATOM 2617 C C . SER A 1 340 ? 7.956 7.681 -1.687 1.00 93.00 340 SER A C 1
ATOM 2619 O O . SER A 1 340 ? 7.493 7.119 -2.680 1.00 93.00 340 SER A O 1
ATOM 2621 N N . LEU A 1 341 ? 7.428 8.792 -1.176 1.00 90.00 341 LEU A N 1
ATOM 2622 C CA . LEU A 1 341 ? 6.433 9.645 -1.820 1.00 90.00 341 LEU A CA 1
ATOM 2623 C C . LEU A 1 341 ? 7.090 10.983 -2.142 1.00 90.00 341 LEU A C 1
ATOM 2625 O O . LEU A 1 341 ? 7.538 11.667 -1.222 1.00 90.00 341 LEU A O 1
ATOM 2629 N N . GLU A 1 342 ? 7.128 11.365 -3.414 1.00 85.56 342 GLU A N 1
ATOM 2630 C CA . GLU A 1 342 ? 7.768 12.609 -3.852 1.00 85.56 342 GLU A CA 1
ATOM 2631 C C . GLU A 1 342 ? 6.845 13.386 -4.795 1.00 85.56 342 GLU A C 1
ATOM 2633 O O . GLU A 1 342 ? 6.663 13.049 -5.970 1.00 85.56 342 GLU A O 1
ATOM 2638 N N . GLY A 1 343 ? 6.204 14.422 -4.256 1.00 72.94 343 GLY A N 1
ATOM 2639 C CA . GLY A 1 343 ? 5.228 15.221 -4.993 1.00 72.94 343 GLY A CA 1
ATOM 2640 C C . GLY A 1 343 ? 5.910 16.096 -6.033 1.00 72.94 343 GLY A C 1
ATOM 2641 O O . GLY A 1 343 ? 6.770 16.883 -5.673 1.00 72.94 343 GLY A O 1
ATOM 2642 N N . LEU A 1 344 ? 5.500 16.008 -7.304 1.00 67.12 344 LEU A N 1
ATOM 2643 C CA . LEU A 1 344 ? 5.923 16.942 -8.356 1.00 67.12 344 LEU A CA 1
ATOM 2644 C C . LEU A 1 344 ? 4.692 17.624 -8.961 1.00 67.12 344 LEU A C 1
ATOM 2646 O O . LEU A 1 344 ? 3.874 16.955 -9.579 1.00 67.12 344 LEU A O 1
ATOM 2650 N N . SER A 1 345 ? 4.594 18.950 -8.838 1.00 59.25 345 SER A N 1
ATOM 2651 C CA . SER A 1 345 ? 3.687 19.865 -9.562 1.00 59.25 345 SER A CA 1
ATOM 2652 C C . SER A 1 345 ? 2.187 19.516 -9.727 1.00 59.25 345 SER A C 1
ATOM 2654 O O . SER A 1 345 ? 1.802 18.534 -10.343 1.00 59.25 345 SER A O 1
ATOM 2656 N N . SER A 1 346 ? 1.308 20.452 -9.332 1.00 48.28 346 SER A N 1
ATOM 2657 C CA . SER A 1 346 ? -0.147 20.583 -9.629 1.00 48.28 346 SER A CA 1
ATOM 2658 C C . SER A 1 346 ? -1.107 19.418 -9.303 1.00 48.28 346 SER A C 1
ATOM 2660 O O . SER A 1 346 ? -2.295 19.669 -9.094 1.00 48.28 346 SER A O 1
ATOM 2662 N N . GLY A 1 347 ? -0.626 18.180 -9.197 1.00 50.66 347 GLY A N 1
ATOM 2663 C CA . GLY A 1 347 ? -1.353 17.017 -8.707 1.00 50.66 347 GLY A CA 1
ATOM 2664 C C . GLY A 1 347 ? -0.960 16.733 -7.264 1.00 50.66 347 GLY A C 1
ATOM 2665 O O . GLY A 1 347 ? 0.216 16.645 -6.936 1.00 50.66 347 GLY A O 1
ATOM 2666 N N . GLN A 1 348 ? -1.940 16.615 -6.377 1.00 58.72 348 GLN A N 1
ATOM 2667 C CA . GLN A 1 348 ? -1.678 16.140 -5.022 1.00 58.72 348 GLN A CA 1
ATOM 2668 C C . GLN A 1 348 ? -1.449 14.617 -5.085 1.00 58.72 348 GLN A C 1
ATOM 2670 O O . GLN A 1 348 ? -2.282 13.894 -5.640 1.00 58.72 348 GLN A O 1
ATOM 2675 N N . LEU A 1 349 ? -0.314 14.146 -4.559 1.00 61.50 349 LEU A N 1
ATOM 2676 C CA . LEU A 1 349 ? -0.078 12.729 -4.281 1.00 61.50 349 LEU A CA 1
ATOM 2677 C C . LEU A 1 349 ? -0.901 12.325 -3.069 1.00 61.50 349 LEU A C 1
ATOM 2679 O O . LEU A 1 349 ? -0.865 13.017 -2.049 1.00 61.50 349 LEU A O 1
ATOM 2683 N N . TYR A 1 350 ? -1.594 11.193 -3.165 1.00 76.31 350 TYR A N 1
ATOM 2684 C CA . TYR A 1 350 ? -2.341 10.653 -2.038 1.00 76.31 350 TYR A CA 1
ATOM 2685 C C . TYR A 1 350 ? -2.051 9.171 -1.867 1.00 76.31 350 TYR A C 1
ATOM 2687 O O . TYR A 1 350 ? -2.258 8.367 -2.782 1.00 76.31 350 TYR A O 1
ATOM 2695 N N . VAL A 1 351 ? -1.630 8.831 -0.657 1.00 77.69 351 VAL A N 1
ATOM 2696 C CA . VAL A 1 351 ? -1.844 7.510 -0.086 1.00 77.69 351 VAL A CA 1
ATOM 2697 C C . VAL A 1 351 ? -3.110 7.605 0.742 1.00 77.69 351 VAL A C 1
ATOM 2699 O O . VAL A 1 351 ? -3.173 8.392 1.687 1.00 77.69 351 VAL A O 1
ATOM 2702 N N . ASP A 1 352 ? -4.125 6.838 0.372 1.00 87.88 352 ASP A N 1
ATOM 2703 C CA . ASP A 1 352 ? -5.397 6.816 1.086 1.00 87.88 352 ASP A CA 1
ATOM 2704 C C . ASP A 1 352 ? -5.794 5.380 1.417 1.00 87.88 352 ASP A C 1
ATOM 2706 O O . ASP A 1 352 ? -5.538 4.451 0.645 1.00 87.88 352 ASP A O 1
ATOM 2710 N N . CYS A 1 353 ? -6.417 5.185 2.575 1.00 81.38 353 CYS A N 1
ATOM 2711 C CA . CYS A 1 353 ? -6.935 3.885 2.996 1.00 81.38 353 CYS A CA 1
ATOM 2712 C C . CYS A 1 353 ? -5.891 2.760 2.896 1.00 81.38 353 CYS A C 1
ATOM 2714 O O . CYS A 1 353 ? -6.201 1.677 2.411 1.00 81.38 353 CYS A O 1
ATOM 2716 N N . SER A 1 354 ? -4.642 3.003 3.293 1.00 89.44 354 SER A N 1
ATOM 2717 C CA . SER A 1 354 ? -3.568 2.025 3.110 1.00 89.44 354 SER A CA 1
ATOM 2718 C C . SER A 1 354 ? -2.996 1.520 4.430 1.00 89.44 354 SER A C 1
ATOM 2720 O O . SER A 1 354 ? -3.016 2.224 5.441 1.00 89.44 354 SER A O 1
ATOM 2722 N N . ALA A 1 355 ? -2.500 0.281 4.434 1.00 92.25 355 ALA A N 1
ATOM 2723 C CA . ALA A 1 355 ? -2.081 -0.372 5.670 1.00 92.25 355 ALA A CA 1
ATOM 2724 C C . ALA A 1 355 ? -0.826 -1.240 5.548 1.00 92.25 355 ALA A C 1
ATOM 2726 O O . ALA A 1 355 ? -0.614 -1.932 4.553 1.00 92.25 355 ALA A O 1
ATOM 2727 N N . THR A 1 356 ? -0.047 -1.283 6.625 1.00 91.06 356 THR A N 1
ATOM 2728 C CA . THR A 1 356 ? 0.961 -2.323 6.859 1.00 91.06 356 THR A CA 1
ATOM 2729 C C . THR A 1 356 ? 0.636 -3.032 8.162 1.00 91.06 356 THR A C 1
ATOM 2731 O O . THR A 1 356 ? 0.483 -2.389 9.200 1.00 91.06 356 THR A O 1
ATOM 2734 N N . THR A 1 357 ? 0.553 -4.359 8.135 1.00 92.50 357 THR A N 1
ATOM 2735 C CA . THR A 1 357 ? 0.262 -5.143 9.341 1.00 92.50 357 THR A CA 1
ATOM 2736 C C . THR A 1 357 ? 1.192 -6.336 9.479 1.00 92.50 357 THR A C 1
ATOM 2738 O O . THR A 1 357 ? 1.618 -6.912 8.478 1.00 92.50 357 THR A O 1
ATOM 2741 N N . LEU A 1 358 ? 1.532 -6.721 10.712 1.00 95.38 358 LEU A N 1
ATOM 2742 C CA . LEU A 1 358 ? 2.260 -7.968 11.008 1.00 95.38 358 LEU A CA 1
ATOM 2743 C C . LEU A 1 358 ? 3.531 -8.174 10.163 1.00 95.38 358 LEU A C 1
ATOM 2745 O O . LEU A 1 358 ? 3.885 -9.300 9.813 1.00 95.38 358 LEU A O 1
ATOM 2749 N N . SER A 1 359 ? 4.185 -7.079 9.778 1.00 97.38 359 SER A N 1
ATOM 2750 C CA . SER A 1 359 ? 5.313 -7.081 8.849 1.00 97.38 359 SER A CA 1
ATOM 2751 C C . SER A 1 359 ? 6.592 -6.684 9.565 1.00 97.38 359 SER A C 1
ATOM 2753 O O . SER A 1 359 ? 6.577 -6.100 10.649 1.00 97.38 359 SER A O 1
ATOM 2755 N N . ASN A 1 360 ? 7.723 -7.003 8.960 1.00 98.25 360 ASN A N 1
ATOM 2756 C CA . ASN A 1 360 ? 9.019 -6.603 9.466 1.00 98.25 360 ASN A CA 1
ATOM 2757 C C . ASN A 1 360 ? 9.710 -5.723 8.423 1.00 98.25 360 ASN A C 1
ATOM 2759 O O . ASN A 1 360 ? 9.802 -6.091 7.250 1.00 98.25 360 ASN A O 1
ATOM 2763 N N . ILE A 1 361 ? 10.160 -4.553 8.862 1.00 98.19 361 ILE A N 1
ATOM 2764 C CA . ILE A 1 361 ? 10.726 -3.509 8.018 1.00 98.19 361 ILE A CA 1
ATOM 2765 C C . ILE A 1 361 ? 12.127 -3.197 8.536 1.00 98.19 361 ILE A C 1
ATOM 2767 O O . ILE A 1 361 ? 12.282 -2.866 9.715 1.00 98.19 361 ILE A O 1
ATOM 2771 N N . TRP A 1 362 ? 13.132 -3.289 7.667 1.00 96.00 362 TRP A N 1
ATOM 2772 C CA . TRP A 1 362 ? 14.529 -3.045 8.009 1.00 96.00 362 TRP A CA 1
ATOM 2773 C C . TRP A 1 362 ? 15.204 -2.031 7.094 1.00 96.00 362 TRP A C 1
ATOM 2775 O O . TRP A 1 362 ? 15.074 -2.097 5.875 1.00 96.00 362 TRP A O 1
ATOM 2785 N N . GLY A 1 363 ? 16.023 -1.162 7.681 1.00 93.88 363 GLY A N 1
ATOM 2786 C CA . GLY A 1 363 ? 17.016 -0.412 6.917 1.00 93.88 363 GLY A CA 1
ATOM 2787 C C . GLY A 1 363 ? 17.959 0.417 7.773 1.00 93.88 363 GLY A C 1
ATOM 2788 O O . GLY A 1 363 ? 18.049 0.213 8.978 1.00 93.88 363 GLY A O 1
ATOM 2789 N N . ASN A 1 364 ? 18.717 1.315 7.154 1.00 90.81 364 ASN A N 1
ATOM 2790 C CA . ASN A 1 364 ? 19.735 2.128 7.820 1.00 90.81 364 ASN A CA 1
ATOM 2791 C C . ASN A 1 364 ? 19.230 3.533 8.178 1.00 90.81 364 ASN A C 1
ATOM 2793 O O . ASN A 1 364 ? 19.543 4.002 9.268 1.00 90.81 364 ASN A O 1
ATOM 2797 N N . SER A 1 365 ? 18.445 4.185 7.312 1.00 90.31 365 SER A N 1
ATOM 2798 C CA . SER A 1 365 ? 17.926 5.545 7.545 1.00 90.31 365 SER A CA 1
ATOM 2799 C C . SER A 1 365 ? 16.528 5.739 6.963 1.00 90.31 365 SER A C 1
ATOM 2801 O O . SER A 1 365 ? 16.203 5.175 5.919 1.00 90.31 365 SER A O 1
ATOM 2803 N N . ASP A 1 366 ? 15.725 6.575 7.625 1.00 92.19 366 ASP A N 1
ATOM 2804 C CA . ASP A 1 366 ? 14.396 7.013 7.182 1.00 92.19 366 ASP A CA 1
ATOM 2805 C C . ASP A 1 366 ? 13.443 5.834 6.936 1.00 92.19 366 ASP A C 1
ATOM 2807 O O . ASP A 1 366 ? 12.969 5.581 5.828 1.00 92.19 366 ASP A O 1
ATOM 2811 N N . ILE A 1 367 ? 13.193 5.076 8.005 1.00 95.31 367 ILE A N 1
ATOM 2812 C CA . ILE A 1 367 ? 12.409 3.839 7.962 1.00 95.31 367 ILE A CA 1
ATOM 2813 C C . ILE A 1 367 ? 11.015 4.078 8.539 1.00 95.31 367 ILE A C 1
ATOM 2815 O O . ILE A 1 367 ? 10.873 4.482 9.694 1.00 95.31 367 ILE A O 1
ATOM 2819 N N . GLY A 1 368 ? 9.974 3.800 7.764 1.00 96.69 368 GLY A N 1
ATOM 2820 C CA . GLY A 1 368 ? 8.588 3.928 8.205 1.00 96.69 368 GLY A CA 1
ATOM 2821 C C . GLY A 1 368 ? 7.837 2.610 8.184 1.00 96.69 368 GLY A C 1
ATOM 2822 O O . GLY A 1 368 ? 8.057 1.753 7.332 1.00 96.69 368 GLY A O 1
ATOM 2823 N N . GLY A 1 369 ? 6.885 2.440 9.097 1.00 97.94 369 GLY A N 1
ATOM 2824 C CA . GLY A 1 369 ? 6.014 1.266 9.054 1.00 97.94 369 GLY A CA 1
ATOM 2825 C C . GLY A 1 369 ? 5.136 1.208 7.800 1.00 97.94 369 GLY A C 1
ATOM 2826 O O . GLY A 1 369 ? 4.877 0.120 7.295 1.00 97.94 369 GLY A O 1
ATOM 2827 N N . LEU A 1 370 ? 4.706 2.352 7.263 1.00 98.38 370 LEU A N 1
ATOM 2828 C CA . LEU A 1 370 ? 3.955 2.444 6.007 1.00 98.38 370 LEU A CA 1
ATOM 2829 C C . LEU A 1 370 ? 4.807 3.060 4.892 1.00 98.38 370 LEU A C 1
ATOM 2831 O O . LEU A 1 370 ? 4.944 2.447 3.833 1.00 98.38 370 LEU A O 1
ATOM 2835 N N . VAL A 1 371 ? 5.381 4.240 5.154 1.00 98.19 371 VAL A N 1
ATOM 2836 C CA . VAL A 1 371 ? 6.122 5.054 4.178 1.00 98.19 371 VAL A CA 1
ATOM 2837 C C . VAL A 1 371 ? 7.496 5.426 4.729 1.00 98.19 371 VAL A C 1
ATOM 2839 O O . VAL A 1 371 ? 7.569 5.993 5.815 1.00 98.19 371 VAL A O 1
ATOM 2842 N N . GLY A 1 372 ? 8.580 5.160 4.001 1.00 96.62 372 GLY A N 1
ATOM 2843 C CA . GLY A 1 372 ? 9.923 5.593 4.408 1.00 96.62 372 GLY A CA 1
ATOM 2844 C C . GLY A 1 372 ? 10.054 7.119 4.411 1.00 96.62 372 GLY A C 1
ATOM 2845 O O . GLY A 1 372 ? 10.214 7.735 5.468 1.00 96.62 372 GLY A O 1
ATOM 2846 N N . LEU A 1 373 ? 9.902 7.733 3.235 1.00 93.69 373 LEU A N 1
ATOM 2847 C CA . LEU A 1 373 ? 9.958 9.184 3.033 1.00 93.69 373 LEU A CA 1
ATOM 2848 C C . LEU A 1 373 ? 8.632 9.745 2.505 1.00 93.69 373 LEU A C 1
ATOM 2850 O O . LEU A 1 373 ? 8.096 9.266 1.512 1.00 93.69 373 LEU A O 1
ATOM 2854 N N . ASN A 1 374 ? 8.140 10.810 3.134 1.00 92.69 374 ASN A N 1
ATOM 2855 C CA . ASN A 1 374 ? 7.021 11.619 2.660 1.00 92.69 374 ASN A CA 1
ATOM 2856 C C . ASN A 1 374 ? 7.507 13.031 2.297 1.00 92.69 374 ASN A C 1
ATOM 2858 O O . ASN A 1 374 ? 7.654 13.864 3.188 1.00 92.69 374 ASN A O 1
ATOM 2862 N N . TYR A 1 375 ? 7.753 13.317 1.020 1.00 87.69 375 TYR A N 1
ATOM 2863 C CA . TYR A 1 375 ? 8.228 14.615 0.531 1.00 87.69 375 TYR A CA 1
ATOM 2864 C C . TYR A 1 375 ? 7.103 15.323 -0.245 1.00 87.69 375 TYR A C 1
ATOM 2866 O O . TYR A 1 375 ? 6.704 14.886 -1.327 1.00 87.69 375 TYR A O 1
ATOM 2874 N N . GLY A 1 376 ? 6.513 16.366 0.351 1.00 83.56 376 GLY A N 1
ATOM 2875 C CA . GLY A 1 376 ? 5.480 17.189 -0.300 1.00 83.56 376 GLY A CA 1
ATOM 2876 C C . GLY A 1 376 ? 4.209 16.439 -0.703 1.00 83.56 376 GLY A C 1
ATOM 2877 O O . GLY A 1 376 ? 3.602 16.764 -1.723 1.00 83.56 376 GLY A O 1
ATOM 2878 N N . SER A 1 377 ? 3.832 15.408 0.059 1.00 88.12 377 SER A N 1
ATOM 2879 C CA . SER A 1 377 ? 2.753 14.474 -0.288 1.00 88.12 377 SER A CA 1
ATOM 2880 C C . SER A 1 377 ? 1.734 14.296 0.842 1.00 88.12 377 SER A C 1
ATOM 2882 O O . SER A 1 377 ? 1.957 14.725 1.979 1.00 88.12 377 SER A O 1
ATOM 2884 N N . ILE A 1 378 ? 0.590 13.677 0.526 1.00 90.25 378 ILE A N 1
ATOM 2885 C CA . ILE A 1 378 ? -0.532 13.495 1.454 1.00 90.25 378 ILE A CA 1
ATOM 2886 C C . ILE A 1 378 ? -0.708 12.013 1.802 1.00 90.25 378 ILE A C 1
ATOM 2888 O O . ILE A 1 378 ? -0.867 11.164 0.926 1.00 90.25 378 ILE A O 1
ATOM 2892 N N . ILE A 1 379 ? -0.752 11.712 3.098 1.00 94.50 379 ILE A N 1
ATOM 2893 C CA . ILE A 1 379 ? -1.099 10.403 3.656 1.00 94.50 379 ILE A CA 1
ATOM 2894 C C . ILE A 1 379 ? -2.377 10.573 4.478 1.00 94.50 379 ILE A C 1
ATOM 2896 O O . ILE A 1 379 ? -2.386 11.265 5.496 1.00 94.50 379 ILE A O 1
ATOM 2900 N N . ASN A 1 380 ? -3.461 9.940 4.041 1.00 92.50 380 ASN A N 1
ATOM 2901 C CA . ASN A 1 380 ? -4.762 9.987 4.695 1.00 92.50 380 ASN A CA 1
ATOM 2902 C C . ASN A 1 380 ? -5.236 8.586 5.068 1.00 92.50 380 ASN A C 1
ATOM 2904 O O . ASN A 1 380 ? -4.926 7.609 4.388 1.00 92.50 380 ASN A O 1
ATOM 2908 N N . ASN A 1 381 ? -6.035 8.511 6.132 1.00 92.06 381 ASN A N 1
ATOM 2909 C CA . ASN A 1 381 ? -6.789 7.320 6.516 1.00 92.06 381 ASN A CA 1
ATOM 2910 C C . ASN A 1 381 ? -5.946 6.034 6.472 1.00 92.06 381 ASN A C 1
ATOM 2912 O O . ASN A 1 381 ? -6.366 5.035 5.902 1.00 92.06 381 ASN A O 1
ATOM 2916 N N . SER A 1 382 ? -4.717 6.073 6.975 1.00 95.81 382 SER A N 1
ATOM 2917 C CA . SER A 1 382 ? -3.763 4.981 6.785 1.00 95.81 382 SER A CA 1
ATOM 2918 C C . SER A 1 382 ? -3.141 4.562 8.103 1.00 95.81 382 SER A C 1
ATOM 2920 O O . SER A 1 382 ? -3.091 5.336 9.061 1.00 95.81 382 SER A O 1
ATOM 2922 N N . TYR A 1 383 ? -2.680 3.319 8.190 1.00 97.25 383 TYR A N 1
ATOM 2923 C CA . TYR A 1 383 ? -2.163 2.825 9.457 1.00 97.25 383 TYR A CA 1
ATOM 2924 C C . TYR A 1 383 ? -1.045 1.796 9.342 1.00 97.25 383 TYR A C 1
ATOM 2926 O O . TYR A 1 383 ? -0.867 1.131 8.325 1.00 97.25 383 TYR A O 1
ATOM 2934 N N . CYS A 1 384 ? -0.288 1.656 10.428 1.00 97.75 384 CYS A N 1
ATOM 2935 C CA . CYS A 1 384 ? 0.637 0.548 10.610 1.00 97.75 384 CYS A CA 1
ATOM 2936 C C . CYS A 1 384 ? 0.434 -0.089 11.987 1.00 97.75 384 CYS A C 1
ATOM 2938 O O . CYS A 1 384 ? 0.570 0.581 13.010 1.00 97.75 384 CYS A O 1
ATOM 2940 N N . THR A 1 385 ? 0.106 -1.377 12.035 1.00 95.81 385 THR A N 1
ATOM 2941 C CA . THR A 1 385 ? -0.133 -2.096 13.297 1.00 95.81 385 THR A CA 1
ATOM 2942 C C . THR A 1 385 ? 0.667 -3.386 13.360 1.00 95.81 385 THR A C 1
ATOM 2944 O O . THR A 1 385 ? 0.988 -3.999 12.341 1.00 95.81 385 THR A O 1
ATOM 2947 N N . GLU A 1 386 ? 1.007 -3.807 14.580 1.00 94.06 386 GLU A N 1
ATOM 2948 C CA . GLU A 1 386 ? 1.608 -5.121 14.865 1.00 94.06 386 GLU A CA 1
ATOM 2949 C C . GLU A 1 386 ? 2.868 -5.449 14.039 1.00 94.06 386 GLU A C 1
ATOM 2951 O O . GLU A 1 386 ? 3.246 -6.609 13.898 1.00 94.06 386 GLU A O 1
ATOM 2956 N N . SER A 1 387 ? 3.527 -4.429 13.490 1.00 97.12 387 SER A N 1
ATOM 2957 C CA . SER A 1 387 ? 4.728 -4.566 12.672 1.00 97.12 387 SER A CA 1
ATOM 2958 C C . SER A 1 387 ? 5.965 -4.164 13.471 1.00 97.12 387 SER A C 1
ATOM 2960 O O . SER A 1 387 ? 5.872 -3.488 14.499 1.00 97.12 387 SER A O 1
ATOM 2962 N N . ASN A 1 388 ? 7.136 -4.577 12.992 1.00 96.69 388 ASN A N 1
ATOM 2963 C CA . ASN A 1 388 ? 8.425 -4.226 13.577 1.00 96.69 388 ASN A CA 1
ATOM 2964 C C . ASN A 1 388 ? 9.210 -3.344 12.607 1.00 96.69 388 ASN A C 1
ATOM 2966 O O . ASN A 1 388 ? 9.695 -3.826 11.586 1.00 96.69 388 ASN A O 1
ATOM 2970 N N . VAL A 1 389 ? 9.375 -2.070 12.951 1.00 96.69 389 VAL A N 1
ATOM 2971 C CA . VAL A 1 389 ? 10.223 -1.114 12.231 1.00 96.69 389 VAL A CA 1
ATOM 2972 C C . VAL A 1 389 ? 11.599 -1.115 12.889 1.00 96.69 389 VAL A C 1
ATOM 2974 O O . VAL A 1 389 ? 11.718 -0.764 14.062 1.00 96.69 389 VAL A O 1
ATOM 2977 N N . THR A 1 390 ? 12.635 -1.554 12.174 1.00 93.81 390 THR A N 1
ATOM 2978 C CA . THR A 1 390 ? 13.958 -1.819 12.756 1.00 93.81 390 THR A CA 1
ATOM 2979 C C . THR A 1 390 ? 15.083 -1.168 11.953 1.00 93.81 390 THR A C 1
ATOM 2981 O O . THR A 1 390 ? 15.307 -1.511 10.798 1.00 93.81 390 THR A O 1
ATOM 2984 N N . LEU A 1 391 ? 15.861 -0.289 12.581 1.00 89.31 391 LEU A N 1
ATOM 2985 C CA . LEU A 1 391 ? 17.107 0.219 12.012 1.00 89.31 391 LEU A CA 1
ATOM 2986 C C . LEU A 1 391 ? 18.265 -0.755 12.263 1.00 89.31 391 LEU A C 1
ATOM 2988 O O . LEU A 1 391 ? 18.384 -1.340 13.346 1.00 89.31 391 LEU A O 1
ATOM 2992 N N . TYR A 1 392 ? 19.177 -0.871 11.303 1.00 83.69 392 TYR A N 1
ATOM 2993 C CA . TYR A 1 392 ? 20.461 -1.528 11.510 1.00 83.69 392 TYR A CA 1
ATOM 2994 C C . TYR A 1 392 ? 21.376 -0.665 12.393 1.00 83.69 392 TYR A C 1
ATOM 2996 O O . TYR A 1 392 ? 21.371 0.566 12.359 1.00 83.69 392 TYR A O 1
ATOM 3004 N N . TYR A 1 393 ? 22.191 -1.319 13.222 1.00 67.81 393 TYR A N 1
ATOM 3005 C CA . TYR A 1 393 ? 22.982 -0.644 14.257 1.00 67.81 393 TYR A CA 1
ATOM 3006 C C . TYR A 1 393 ? 24.049 0.331 13.716 1.00 67.81 393 TYR A C 1
ATOM 3008 O O . TYR A 1 393 ? 24.516 1.177 14.482 1.00 67.81 393 TYR A O 1
ATOM 3016 N N . SER A 1 394 ? 24.406 0.252 12.432 1.00 64.31 394 SER A N 1
ATOM 3017 C CA . SER A 1 394 ? 25.584 0.891 11.826 1.00 64.31 394 SER A CA 1
ATOM 3018 C C . SER A 1 394 ? 25.380 2.275 11.194 1.00 64.31 394 SER A C 1
ATOM 3020 O O . SER A 1 394 ? 26.370 2.857 10.769 1.00 64.31 394 SER A O 1
ATOM 3022 N N . ALA A 1 395 ? 24.161 2.809 11.101 1.00 60.88 395 ALA A N 1
ATOM 3023 C CA . ALA A 1 395 ? 23.928 4.071 10.381 1.00 60.88 395 ALA A CA 1
ATOM 3024 C C . ALA A 1 395 ? 24.340 5.329 11.177 1.00 60.88 395 ALA A C 1
ATOM 3026 O O . ALA A 1 395 ? 24.204 5.357 12.399 1.00 60.88 395 ALA A O 1
ATOM 3027 N N . GLU A 1 396 ? 24.814 6.379 10.498 1.00 62.38 396 GLU A N 1
ATOM 3028 C CA . GLU A 1 396 ? 25.164 7.671 11.121 1.00 62.38 396 GLU A CA 1
ATOM 3029 C C . GLU A 1 396 ? 23.931 8.559 11.382 1.00 62.38 396 GLU A C 1
ATOM 3031 O O . GLU A 1 396 ? 23.856 9.214 12.421 1.00 62.38 396 GLU A O 1
ATOM 3036 N N . VAL A 1 397 ? 22.929 8.514 10.492 1.00 66.25 397 VAL A N 1
ATOM 3037 C CA . VAL A 1 397 ? 21.608 9.153 10.644 1.00 66.25 397 VAL A CA 1
ATOM 3038 C C . VAL A 1 397 ? 20.558 8.054 10.796 1.00 66.25 397 VAL A C 1
ATOM 3040 O O . VAL A 1 397 ? 20.567 7.078 10.051 1.00 66.25 397 VAL A O 1
ATOM 3043 N N . LYS A 1 398 ? 19.702 8.163 11.817 1.00 78.38 398 LYS A N 1
ATOM 3044 C CA . LYS A 1 398 ? 18.847 7.067 12.299 1.00 78.38 398 LYS A CA 1
ATOM 3045 C C . LYS A 1 398 ? 17.422 7.539 12.532 1.00 78.38 398 LYS A C 1
ATOM 3047 O O . LYS A 1 398 ? 16.996 7.624 13.676 1.00 78.38 398 LYS A O 1
ATOM 3052 N N . ASN A 1 399 ? 16.694 7.823 11.460 1.00 90.06 399 ASN A N 1
ATOM 3053 C CA . ASN A 1 399 ? 15.285 8.189 11.568 1.00 90.06 399 ASN A CA 1
ATOM 3054 C C . ASN A 1 399 ? 14.412 6.961 11.357 1.00 90.06 399 ASN A C 1
ATOM 3056 O O . ASN A 1 399 ? 14.512 6.287 10.331 1.00 90.06 399 ASN A O 1
ATOM 3060 N N . ALA A 1 400 ? 13.532 6.675 12.309 1.00 93.88 400 ALA A N 1
ATOM 3061 C CA . ALA A 1 400 ? 12.465 5.716 12.084 1.00 93.88 400 ALA A CA 1
ATOM 3062 C C . ALA A 1 400 ? 11.173 6.151 12.760 1.00 93.88 400 ALA A C 1
ATOM 3064 O O . ALA A 1 400 ? 11.188 6.639 13.892 1.00 93.88 400 ALA A O 1
ATOM 3065 N N . GLY A 1 401 ? 10.057 5.945 12.072 1.00 95.88 401 GLY A N 1
ATOM 3066 C CA . GLY A 1 401 ? 8.730 6.225 12.595 1.00 95.88 401 GLY A CA 1
ATOM 3067 C C . GLY A 1 401 ? 7.793 5.044 12.439 1.00 95.88 401 GLY A C 1
ATOM 3068 O O . GLY A 1 401 ? 7.889 4.258 11.496 1.00 95.88 401 GLY A O 1
ATOM 3069 N N . GLY A 1 402 ? 6.854 4.916 13.373 1.00 97.06 402 GLY A N 1
ATOM 3070 C CA . GLY A 1 402 ? 5.888 3.821 13.342 1.00 97.06 402 GLY A CA 1
ATOM 3071 C C . GLY A 1 402 ? 4.999 3.828 12.093 1.00 97.06 402 GLY A C 1
ATOM 3072 O O . GLY A 1 402 ? 4.637 2.763 11.608 1.00 97.06 402 GLY A O 1
ATOM 3073 N N . LEU A 1 403 ? 4.697 5.005 11.534 1.00 97.81 403 LEU A N 1
ATOM 3074 C CA . LEU A 1 403 ? 3.981 5.158 10.264 1.00 97.81 403 LEU A CA 1
ATOM 3075 C C . LEU A 1 403 ? 4.899 5.699 9.162 1.00 97.81 403 LEU A C 1
ATOM 3077 O O . LEU A 1 403 ? 4.989 5.086 8.099 1.00 97.81 403 LEU A O 1
ATOM 3081 N N . VAL A 1 404 ? 5.576 6.821 9.425 1.00 97.56 404 VAL A N 1
ATOM 3082 C CA . VAL A 1 404 ? 6.418 7.529 8.449 1.00 97.56 404 VAL A CA 1
ATOM 3083 C C . VAL A 1 404 ? 7.832 7.684 8.992 1.00 97.56 404 VAL A C 1
ATOM 3085 O O . VAL A 1 404 ? 7.991 8.173 10.107 1.00 97.56 404 VAL A O 1
ATOM 3088 N N . GLY A 1 405 ? 8.855 7.310 8.225 1.00 95.44 405 GLY A N 1
ATOM 3089 C CA . GLY A 1 405 ? 10.248 7.525 8.624 1.00 95.44 405 GLY A CA 1
ATOM 3090 C C . GLY A 1 405 ? 10.551 9.014 8.759 1.00 95.44 405 GLY A C 1
ATOM 3091 O O . GLY A 1 405 ? 10.769 9.506 9.867 1.00 95.44 405 GLY A O 1
ATOM 3092 N N . THR A 1 406 ? 10.454 9.732 7.643 1.00 93.62 406 THR A N 1
ATOM 3093 C CA . THR A 1 406 ? 10.708 11.175 7.573 1.00 93.62 406 THR A CA 1
ATOM 3094 C C . THR A 1 406 ? 9.649 11.879 6.735 1.00 93.62 406 THR A C 1
ATOM 3096 O O . THR A 1 406 ? 9.249 11.382 5.685 1.00 93.62 406 THR A O 1
ATOM 3099 N N . SER A 1 407 ? 9.191 13.049 7.185 1.00 92.94 407 SER A N 1
ATOM 3100 C CA . SER A 1 407 ? 8.235 13.884 6.449 1.00 92.94 407 SER A CA 1
ATOM 3101 C C . SER A 1 407 ? 8.836 15.258 6.162 1.00 92.94 407 SER A C 1
ATOM 3103 O O . SER A 1 407 ? 9.252 15.933 7.095 1.00 92.94 407 SER A O 1
ATOM 3105 N N . ARG A 1 408 ? 8.871 15.685 4.893 1.00 88.19 408 ARG A N 1
ATOM 3106 C CA . ARG A 1 408 ? 9.537 16.909 4.410 1.00 88.19 408 ARG A CA 1
ATOM 3107 C C . ARG A 1 408 ? 8.595 17.793 3.600 1.00 88.19 408 ARG A C 1
ATOM 3109 O O . ARG A 1 408 ? 7.775 17.297 2.831 1.00 88.19 408 ARG A O 1
ATOM 3116 N N . ILE A 1 409 ? 8.740 19.107 3.756 1.00 84.44 409 ILE A N 1
ATOM 3117 C CA . ILE A 1 409 ? 8.038 20.105 2.938 1.00 84.44 409 ILE A CA 1
ATOM 3118 C C . ILE A 1 409 ? 8.799 20.272 1.643 1.00 84.44 409 ILE A C 1
ATOM 3120 O O . ILE A 1 409 ? 10.007 20.480 1.684 1.00 84.44 409 ILE A O 1
ATOM 3124 N N . GLY A 1 410 ? 8.067 20.327 0.543 1.00 76.50 410 GLY A N 1
ATOM 3125 C CA . GLY A 1 410 ? 8.584 20.739 -0.744 1.00 76.50 410 GLY A CA 1
ATOM 3126 C C . GLY A 1 410 ? 8.599 19.616 -1.763 1.00 76.50 410 GLY A C 1
ATOM 3127 O O . GLY A 1 410 ? 7.964 18.584 -1.569 1.00 76.50 410 GLY A O 1
ATOM 3128 N N . ASP A 1 411 ? 9.344 19.830 -2.832 1.00 72.69 411 ASP A N 1
ATOM 3129 C CA . ASP A 1 411 ? 9.781 18.782 -3.735 1.00 72.69 411 ASP A CA 1
ATOM 3130 C C . ASP A 1 411 ? 11.298 18.867 -3.941 1.00 72.69 411 ASP A C 1
ATOM 3132 O O . ASP A 1 411 ? 11.927 19.859 -3.556 1.00 72.69 411 ASP A O 1
ATOM 3136 N N . PRO A 1 412 ? 11.892 17.869 -4.604 1.00 66.69 412 PRO A N 1
ATOM 3137 C CA . PRO A 1 412 ? 13.302 17.899 -4.981 1.00 66.69 412 PRO A CA 1
ATOM 3138 C C . PRO A 1 412 ? 13.709 19.085 -5.883 1.00 66.69 412 PRO A C 1
ATOM 3140 O O . PRO A 1 412 ? 14.891 19.299 -6.116 1.00 66.69 412 PRO A O 1
ATOM 3143 N N . PHE A 1 413 ? 12.775 19.892 -6.394 1.00 69.81 413 PHE A N 1
ATOM 3144 C CA . PHE A 1 413 ? 13.062 21.090 -7.191 1.00 69.81 413 PHE A CA 1
ATOM 3145 C C . PHE A 1 413 ? 12.912 22.397 -6.391 1.00 69.81 413 PHE A C 1
ATOM 3147 O O . PHE A 1 413 ? 13.050 23.489 -6.949 1.00 69.81 413 PHE A O 1
ATOM 3154 N N . GLY A 1 414 ? 12.661 22.306 -5.082 1.00 69.69 414 GLY A N 1
ATOM 3155 C CA . GLY A 1 414 ? 12.526 23.448 -4.182 1.00 69.69 414 GLY A CA 1
ATOM 3156 C C . GLY A 1 414 ? 11.165 24.148 -4.244 1.00 69.69 414 GLY A C 1
ATOM 3157 O O . GLY A 1 414 ? 11.028 25.256 -3.710 1.00 69.69 414 GLY A O 1
ATOM 3158 N N . PHE A 1 415 ? 10.146 23.545 -4.867 1.00 74.50 415 PHE A N 1
ATOM 3159 C CA . PHE A 1 415 ? 8.785 24.079 -4.841 1.00 74.50 415 PHE A CA 1
ATOM 3160 C C . PHE A 1 415 ? 8.099 23.755 -3.511 1.00 74.50 415 PHE A C 1
ATOM 3162 O O . PHE A 1 415 ? 8.177 22.628 -3.037 1.00 74.50 415 PHE A O 1
ATOM 3169 N N . PRO A 1 416 ? 7.387 24.709 -2.888 1.00 74.25 416 PRO A N 1
ATOM 3170 C CA . PRO A 1 416 ? 6.856 24.541 -1.539 1.00 74.25 416 PRO A CA 1
ATOM 3171 C C . PRO A 1 416 ? 5.520 23.776 -1.531 1.00 74.25 416 PRO A C 1
ATOM 3173 O O . PRO A 1 416 ? 4.451 24.378 -1.433 1.00 74.25 416 PRO A O 1
ATOM 3176 N N . TYR A 1 417 ? 5.559 22.445 -1.615 1.00 79.00 417 TYR A N 1
ATOM 3177 C CA . TYR A 1 417 ? 4.375 21.595 -1.428 1.00 79.00 417 TYR A CA 1
ATOM 3178 C C . TYR A 1 417 ? 4.223 21.119 0.024 1.00 79.00 417 TYR A C 1
ATOM 3180 O O . TYR A 1 417 ? 5.209 20.709 0.643 1.00 79.00 417 TYR A O 1
ATOM 3188 N N . PRO A 1 418 ? 3.003 21.157 0.596 1.00 81.56 418 PRO A N 1
ATOM 3189 C CA . PRO A 1 418 ? 2.779 20.700 1.959 1.00 81.56 418 PRO A CA 1
ATOM 3190 C C . PRO A 1 418 ? 2.907 19.182 2.044 1.00 81.56 418 PRO A C 1
ATOM 3192 O O . PRO A 1 418 ? 2.319 18.455 1.245 1.00 81.56 418 PRO A O 1
ATOM 3195 N N . ALA A 1 419 ? 3.609 18.708 3.069 1.00 87.50 419 ALA A N 1
ATOM 3196 C CA . ALA A 1 419 ? 3.503 17.324 3.503 1.00 87.50 419 ALA A CA 1
ATOM 3197 C C . ALA A 1 419 ? 2.402 17.208 4.558 1.00 87.50 419 ALA A C 1
ATOM 3199 O O . ALA A 1 419 ? 2.373 17.959 5.535 1.00 87.50 419 ALA A O 1
ATOM 3200 N N . VAL A 1 420 ? 1.483 16.271 4.352 1.00 91.06 420 VAL A N 1
ATOM 3201 C CA . VAL A 1 420 ? 0.264 16.155 5.146 1.00 91.06 420 VAL A CA 1
ATOM 3202 C C . VAL A 1 420 ? 0.063 14.716 5.594 1.00 91.06 420 VAL A C 1
ATOM 3204 O O . VAL A 1 420 ? 0.071 13.804 4.775 1.00 91.06 420 VAL A O 1
ATOM 3207 N N . ILE A 1 421 ? -0.184 14.515 6.884 1.00 94.69 421 ILE A N 1
ATOM 3208 C CA . ILE A 1 421 ? -0.562 13.228 7.468 1.00 94.69 421 ILE A CA 1
ATOM 3209 C C . ILE A 1 421 ? -1.853 13.447 8.258 1.00 94.69 421 ILE A C 1
ATOM 3211 O O . ILE A 1 421 ? -1.851 14.153 9.269 1.00 94.69 421 ILE A O 1
ATOM 3215 N N . ARG A 1 422 ? -2.968 12.864 7.804 1.00 93.38 422 ARG A N 1
ATOM 3216 C CA . ARG A 1 422 ? -4.258 12.975 8.499 1.00 93.38 422 ARG A CA 1
ATOM 3217 C C . ARG A 1 422 ? -4.917 11.645 8.763 1.00 93.38 422 ARG A C 1
ATOM 3219 O O . ARG A 1 422 ? -4.787 10.702 7.984 1.00 93.38 422 ARG A O 1
ATOM 3226 N N . ASN A 1 423 ? -5.702 11.614 9.836 1.00 93.56 423 ASN A N 1
ATOM 3227 C CA . ASN A 1 423 ? -6.558 10.488 10.194 1.00 93.56 423 ASN A CA 1
ATOM 3228 C C . ASN A 1 423 ? -5.808 9.154 10.148 1.00 93.56 423 ASN A C 1
ATOM 3230 O O . ASN A 1 423 ? -6.323 8.172 9.632 1.00 93.56 423 ASN A O 1
ATOM 3234 N N . SER A 1 424 ? -4.556 9.144 10.594 1.00 96.25 424 SER A N 1
ATOM 3235 C CA . SER A 1 424 ? -3.660 8.008 10.411 1.00 96.25 424 SER A CA 1
ATOM 3236 C C . SER A 1 424 ? -3.043 7.593 11.733 1.00 96.25 424 SER A C 1
ATOM 3238 O O . SER A 1 424 ? -2.937 8.399 12.658 1.00 96.25 424 SER A O 1
ATOM 3240 N N . PHE A 1 425 ? -2.642 6.333 11.873 1.00 97.19 425 PHE A N 1
ATOM 3241 C CA . PHE A 1 425 ? -2.088 5.896 13.149 1.00 97.19 425 PHE A CA 1
ATOM 3242 C C . PHE A 1 425 ? -1.044 4.793 13.071 1.00 97.19 425 PHE A C 1
ATOM 3244 O O . PHE A 1 425 ? -0.958 4.054 12.096 1.00 97.19 425 PHE A O 1
ATOM 3251 N N . SER A 1 426 ? -0.266 4.662 14.143 1.00 97.94 426 SER A N 1
ATOM 3252 C CA . SER A 1 426 ? 0.638 3.532 14.331 1.00 97.94 426 SER A CA 1
ATOM 3253 C C . SER A 1 426 ? 0.474 2.881 15.701 1.00 97.94 426 SER A C 1
ATOM 3255 O O . SER A 1 426 ? 0.398 3.563 16.722 1.00 97.94 426 SER A O 1
ATOM 3257 N N . SER A 1 427 ? 0.483 1.552 15.736 1.00 96.25 427 SER A N 1
ATOM 3258 C CA . SER A 1 427 ? 0.720 0.769 16.957 1.00 96.25 427 SER A CA 1
ATOM 3259 C C . SER A 1 427 ? 1.928 -0.166 16.832 1.00 96.25 427 SER A C 1
ATOM 3261 O O . SER A 1 427 ? 2.155 -1.011 17.699 1.00 96.25 427 SER A O 1
ATOM 3263 N N . SER A 1 428 ? 2.715 -0.017 15.768 1.00 95.88 428 SER A N 1
ATOM 3264 C CA . SER A 1 428 ? 3.877 -0.854 15.472 1.00 95.88 428 SER A CA 1
ATOM 3265 C C . SER A 1 428 ? 5.095 -0.491 16.316 1.00 95.88 428 SER A C 1
ATOM 3267 O O . SER A 1 428 ? 5.332 0.678 16.623 1.00 95.88 428 SER A O 1
ATOM 3269 N N . ALA A 1 429 ? 5.885 -1.505 16.666 1.00 95.75 429 ALA A N 1
ATOM 3270 C CA . ALA A 1 429 ? 7.112 -1.365 17.438 1.00 95.75 429 ALA A CA 1
ATOM 3271 C C . ALA A 1 429 ? 8.218 -0.706 16.597 1.00 95.75 429 ALA A C 1
ATOM 3273 O O . ALA A 1 429 ? 8.446 -1.121 15.461 1.00 95.75 429 ALA A O 1
ATOM 3274 N N . VAL A 1 430 ? 8.948 0.264 17.164 1.00 94.88 430 VAL A N 1
ATOM 3275 C CA . VAL A 1 430 ? 10.055 0.960 16.474 1.00 94.88 430 VAL A CA 1
ATOM 3276 C C . VAL A 1 430 ? 11.374 0.778 17.229 1.00 94.88 430 VAL A C 1
ATOM 3278 O O . VAL A 1 430 ? 11.448 1.028 18.436 1.00 94.88 430 VAL A O 1
ATOM 3281 N N . ARG A 1 431 ? 12.427 0.322 16.538 1.00 89.44 431 ARG A N 1
ATOM 3282 C CA . ARG A 1 431 ? 13.720 -0.074 17.122 1.00 89.44 431 ARG A CA 1
ATOM 3283 C C . ARG A 1 431 ? 14.921 0.374 16.272 1.00 89.44 431 ARG A C 1
ATOM 3285 O O . ARG A 1 431 ? 14.805 0.386 15.055 1.00 89.44 431 ARG A O 1
ATOM 3292 N N . PRO A 1 432 ? 16.100 0.624 16.878 1.00 77.94 432 PRO A N 1
ATOM 3293 C CA . PRO A 1 432 ? 16.294 0.927 18.291 1.00 77.94 432 PRO A CA 1
ATOM 3294 C C . PRO A 1 432 ? 15.739 2.329 18.603 1.00 77.94 432 PRO A C 1
ATOM 3296 O O . PRO A 1 432 ? 15.533 3.132 17.707 1.00 77.94 432 PRO A O 1
ATOM 3299 N N . THR A 1 433 ? 15.474 2.634 19.872 1.00 66.88 433 THR A N 1
ATOM 3300 C CA . THR A 1 433 ? 14.626 3.774 20.274 1.00 66.88 433 THR A CA 1
ATOM 3301 C C . THR A 1 433 ? 15.309 5.153 20.269 1.00 66.88 433 THR A C 1
ATOM 3303 O O . THR A 1 433 ? 14.794 6.098 20.861 1.00 66.88 433 THR A O 1
ATOM 3306 N N . THR A 1 434 ? 16.500 5.281 19.691 1.00 69.88 434 THR A N 1
ATOM 3307 C CA . THR A 1 434 ? 17.270 6.535 19.673 1.00 69.88 434 THR A CA 1
ATOM 3308 C C . THR A 1 434 ? 17.059 7.238 18.335 1.00 69.88 434 THR A C 1
ATOM 3310 O O . THR A 1 434 ? 17.395 6.645 17.315 1.00 69.88 434 THR A O 1
ATOM 3313 N N . ASN A 1 435 ? 16.561 8.481 18.353 1.00 74.25 435 ASN A N 1
ATOM 3314 C CA . ASN A 1 435 ? 16.204 9.295 17.171 1.00 74.25 435 ASN A CA 1
ATOM 3315 C C . ASN A 1 435 ? 15.023 8.752 16.343 1.00 74.25 435 ASN A C 1
ATOM 3317 O O . ASN A 1 435 ? 14.939 8.921 15.134 1.00 74.25 435 ASN A O 1
ATOM 3321 N N . THR A 1 436 ? 14.068 8.117 17.015 1.00 88.19 436 THR A N 1
ATOM 3322 C CA . THR A 1 436 ? 12.880 7.530 16.388 1.00 88.19 436 THR A CA 1
ATOM 3323 C C . THR A 1 436 ? 11.608 8.066 17.036 1.00 88.19 436 THR A C 1
ATOM 3325 O O . THR A 1 436 ? 11.637 8.465 18.200 1.00 88.19 436 THR A O 1
ATOM 3328 N N . GLY A 1 437 ? 10.488 8.031 16.319 1.00 93.69 437 GLY A N 1
ATOM 3329 C CA . GLY A 1 437 ? 9.199 8.504 16.815 1.00 93.69 437 GLY A CA 1
ATOM 3330 C C . GLY A 1 437 ? 8.088 7.467 16.700 1.00 93.69 437 GLY A C 1
ATOM 3331 O O . GLY A 1 437 ? 8.112 6.575 15.853 1.00 93.69 437 GLY A O 1
ATOM 3332 N N . GLY A 1 438 ? 7.079 7.582 17.564 1.00 96.06 438 GLY A N 1
ATOM 3333 C CA . GLY A 1 438 ? 5.962 6.634 17.582 1.00 96.06 438 GLY A CA 1
ATOM 3334 C C . GLY A 1 438 ? 5.084 6.671 16.323 1.00 96.06 438 GLY A C 1
ATOM 3335 O O . GLY A 1 438 ? 4.615 5.622 15.880 1.00 96.06 438 GLY A O 1
ATOM 3336 N N . LEU A 1 439 ? 4.896 7.851 15.714 1.00 97.31 439 LEU A N 1
ATOM 3337 C CA . LEU A 1 439 ? 4.189 8.019 14.434 1.00 97.31 439 LEU A CA 1
ATOM 3338 C C . LEU A 1 439 ? 5.154 8.414 13.311 1.00 97.31 439 LEU A C 1
ATOM 3340 O O . LEU A 1 439 ? 5.213 7.731 12.290 1.00 97.31 439 LEU A O 1
ATOM 3344 N N . ILE A 1 440 ? 5.902 9.501 13.515 1.00 96.62 440 ILE A N 1
ATOM 3345 C CA . ILE A 1 440 ? 6.849 10.073 12.553 1.00 96.62 440 ILE A CA 1
ATOM 3346 C C . ILE A 1 440 ? 8.228 10.100 13.200 1.00 96.62 440 ILE A C 1
ATOM 3348 O O . ILE A 1 440 ? 8.348 10.593 14.326 1.00 96.62 440 ILE A O 1
ATOM 3352 N N . GLY A 1 441 ? 9.243 9.593 12.501 1.00 94.38 441 GLY A N 1
ATOM 3353 C CA . GLY A 1 441 ? 10.626 9.608 12.973 1.00 94.38 441 GLY A CA 1
ATOM 3354 C C . GLY A 1 441 ? 11.201 11.018 13.014 1.00 94.38 441 GLY A C 1
ATOM 3355 O O . GLY A 1 441 ? 11.535 11.506 14.091 1.00 94.38 441 GLY A O 1
ATOM 3356 N N . GLU A 1 442 ? 11.248 11.686 11.862 1.00 92.25 442 GLU A N 1
ATOM 3357 C CA . GLU A 1 442 ? 11.779 13.046 11.743 1.00 92.25 442 GLU A CA 1
ATOM 3358 C C . GLU A 1 442 ? 10.894 13.969 10.891 1.00 92.25 442 GLU A C 1
ATOM 3360 O O . GLU A 1 442 ? 10.271 13.569 9.903 1.00 92.25 442 GLU A O 1
ATOM 3365 N N . VAL A 1 443 ? 10.877 15.242 11.287 1.00 89.69 443 VAL A N 1
ATOM 3366 C CA . VAL A 1 443 ? 10.365 16.375 10.514 1.00 89.69 443 VAL A CA 1
ATOM 3367 C C . VAL A 1 443 ? 11.491 17.418 10.443 1.00 89.69 443 VAL A C 1
ATOM 3369 O O . VAL A 1 443 ? 11.639 18.209 11.379 1.00 89.69 443 VAL A O 1
ATOM 3372 N N . PRO A 1 444 ? 12.337 17.401 9.396 1.00 84.75 444 PRO A N 1
ATOM 3373 C CA . PRO A 1 444 ? 13.425 18.358 9.275 1.00 84.75 444 PRO A CA 1
ATOM 3374 C C . PRO A 1 444 ? 12.889 19.767 8.974 1.00 84.75 444 PRO A C 1
ATOM 3376 O O . PRO A 1 444 ? 11.789 19.917 8.428 1.00 84.75 444 PRO A O 1
ATOM 3379 N N . PRO A 1 445 ? 13.659 20.816 9.319 1.00 76.62 445 PRO A N 1
ATOM 3380 C CA . PRO A 1 445 ? 13.303 22.187 8.976 1.00 76.62 445 PRO A CA 1
ATOM 3381 C C . PRO A 1 445 ? 13.194 22.353 7.451 1.00 76.62 445 PRO A C 1
ATOM 3383 O O . PRO A 1 445 ? 13.874 21.640 6.709 1.00 76.62 445 PRO A O 1
ATOM 3386 N N . PRO A 1 446 ? 12.366 23.296 6.965 1.00 70.88 446 PRO A N 1
ATOM 3387 C CA . PRO A 1 446 ? 12.253 23.548 5.536 1.00 70.88 446 PRO A CA 1
ATOM 3388 C C . PRO A 1 446 ? 13.612 23.962 4.961 1.00 70.88 446 PRO A C 1
ATOM 3390 O O . PRO A 1 446 ? 14.308 24.796 5.541 1.00 70.88 446 PRO A O 1
ATOM 3393 N N . GLU A 1 447 ? 13.965 23.413 3.797 1.00 70.19 447 GLU A N 1
ATOM 3394 C CA . GLU A 1 447 ? 15.235 23.712 3.115 1.00 70.19 447 GLU A CA 1
ATOM 3395 C C . GLU A 1 447 ? 15.372 25.209 2.794 1.00 70.19 447 GLU A C 1
ATOM 3397 O O . GLU A 1 447 ? 16.453 25.788 2.897 1.00 70.19 447 GLU A O 1
ATOM 3402 N N . ASN A 1 448 ? 14.249 25.864 2.478 1.00 71.62 448 ASN A N 1
ATOM 3403 C CA . ASN A 1 448 ? 14.160 27.314 2.368 1.00 71.62 448 ASN A CA 1
ATOM 3404 C C . ASN A 1 448 ? 13.534 27.907 3.647 1.00 71.62 448 ASN A C 1
ATOM 3406 O O . ASN A 1 448 ? 12.335 27.723 3.869 1.00 71.62 448 ASN A O 1
ATOM 3410 N N . PRO A 1 449 ? 14.280 28.686 4.455 1.00 69.44 449 PRO A N 1
ATOM 3411 C CA . PRO A 1 449 ? 13.773 29.261 5.703 1.00 69.44 449 PRO A CA 1
ATOM 3412 C C . PRO A 1 449 ? 12.673 30.318 5.501 1.00 69.44 449 PRO A C 1
ATOM 3414 O O . PRO A 1 449 ? 12.016 30.698 6.465 1.00 69.44 449 PRO A O 1
ATOM 3417 N N . ASN A 1 450 ? 12.456 30.791 4.267 1.00 70.25 450 ASN A N 1
ATOM 3418 C CA . ASN A 1 450 ? 11.355 31.695 3.916 1.00 70.25 450 ASN A CA 1
ATOM 3419 C C . ASN A 1 450 ? 10.099 30.950 3.434 1.00 70.25 450 ASN A C 1
ATOM 3421 O O . ASN A 1 450 ? 9.141 31.588 2.991 1.00 70.25 450 ASN A O 1
ATOM 3425 N N . ASN A 1 451 ? 10.105 29.615 3.451 1.00 69.62 451 ASN A N 1
ATOM 3426 C CA . ASN A 1 451 ? 8.945 28.828 3.072 1.00 69.62 451 ASN A CA 1
ATOM 3427 C C . ASN A 1 451 ? 7.824 29.011 4.109 1.00 69.62 451 ASN A C 1
ATOM 3429 O O . ASN A 1 451 ? 8.032 28.811 5.302 1.00 69.62 451 ASN A O 1
ATOM 3433 N N . ILE A 1 452 ? 6.639 29.398 3.637 1.00 69.31 452 ILE A N 1
ATOM 3434 C CA . ILE A 1 452 ? 5.442 29.629 4.461 1.00 69.31 452 ILE A CA 1
ATOM 3435 C C . ILE A 1 452 ? 4.564 28.378 4.605 1.00 69.31 452 ILE A C 1
ATOM 3437 O O . ILE A 1 452 ? 3.504 28.436 5.222 1.00 69.31 452 ILE A O 1
ATOM 3441 N N . VAL A 1 453 ? 4.955 27.272 3.970 1.00 71.75 453 VAL A N 1
ATOM 3442 C CA . VAL A 1 453 ? 4.216 26.010 3.980 1.00 71.75 453 VAL A CA 1
ATOM 3443 C C . VAL A 1 453 ? 4.704 25.143 5.136 1.00 71.75 453 VAL A C 1
ATOM 3445 O O . VAL A 1 453 ? 5.905 25.003 5.331 1.00 71.75 453 VAL A O 1
ATOM 3448 N N . GLU A 1 454 ? 3.774 24.552 5.887 1.00 75.69 454 GLU A N 1
ATOM 3449 C CA . GLU A 1 454 ? 4.060 23.724 7.065 1.00 75.69 454 GLU A CA 1
ATOM 3450 C C . GLU A 1 454 ? 3.759 22.237 6.819 1.00 75.69 454 GLU A C 1
ATOM 3452 O O . GLU A 1 454 ? 3.005 21.872 5.911 1.00 75.69 454 GLU A O 1
ATOM 3457 N N . ILE A 1 455 ? 4.335 21.373 7.662 1.00 86.38 455 ILE A N 1
ATOM 3458 C CA . ILE A 1 455 ? 3.963 19.954 7.743 1.00 86.38 455 ILE A CA 1
ATOM 3459 C C . ILE A 1 455 ? 2.717 19.845 8.606 1.00 86.38 455 ILE A C 1
ATOM 3461 O O . ILE A 1 455 ? 2.721 20.233 9.772 1.00 86.38 455 ILE A O 1
ATOM 3465 N N . ILE A 1 456 ? 1.655 19.290 8.033 1.00 90.31 456 ILE A N 1
ATOM 3466 C CA . ILE A 1 456 ? 0.348 19.212 8.679 1.00 90.31 456 ILE A CA 1
ATOM 3467 C C . ILE A 1 456 ? 0.149 17.792 9.194 1.00 90.31 456 ILE A C 1
ATOM 3469 O O . ILE A 1 456 ? -0.013 16.865 8.403 1.00 90.31 456 ILE A O 1
ATOM 3473 N N . VAL A 1 457 ? 0.131 17.617 10.516 1.00 93.69 457 VAL A N 1
ATOM 3474 C CA . VAL A 1 457 ? -0.181 16.330 11.152 1.00 93.69 457 VAL A CA 1
ATOM 3475 C C . VAL A 1 457 ? -1.437 16.477 11.998 1.00 93.69 457 VAL A C 1
ATOM 3477 O O . VAL A 1 457 ? -1.395 17.012 13.103 1.00 93.69 457 VAL A O 1
ATOM 3480 N N . GLU A 1 458 ? -2.564 15.997 11.481 1.00 93.56 458 GLU A N 1
ATOM 3481 C CA . GLU A 1 458 ? -3.883 16.199 12.091 1.00 93.56 458 GLU A CA 1
ATOM 3482 C C . GLU A 1 458 ? -4.552 14.866 12.403 1.00 93.56 458 GLU A C 1
ATOM 3484 O O . GLU A 1 458 ? -4.461 13.911 11.631 1.00 93.56 458 GLU A O 1
ATOM 3489 N N . ASN A 1 459 ? -5.250 14.792 13.540 1.00 93.62 459 ASN A N 1
ATOM 3490 C CA . ASN A 1 459 ? -6.077 13.638 13.922 1.00 93.62 459 ASN A CA 1
ATOM 3491 C C . ASN A 1 459 ? -5.356 12.291 13.772 1.00 93.62 459 ASN A C 1
ATOM 3493 O O . ASN A 1 459 ? -5.961 11.297 13.368 1.00 93.62 459 ASN A O 1
ATOM 3497 N N . SER A 1 460 ? -4.049 12.297 14.035 1.00 96.38 460 SER A N 1
ATOM 3498 C CA . SER A 1 460 ? -3.167 11.165 13.802 1.00 96.38 460 SER A CA 1
ATOM 3499 C C . SER A 1 460 ? -2.441 10.792 15.081 1.00 96.38 460 SER A C 1
ATOM 3501 O O . SER A 1 460 ? -2.008 11.666 15.840 1.00 96.38 460 SER A O 1
ATOM 3503 N N . PHE A 1 461 ? -2.335 9.492 15.339 1.00 97.12 461 PHE A N 1
ATOM 3504 C CA . PHE A 1 461 ? -2.047 8.981 16.677 1.00 97.12 461 PHE A CA 1
ATOM 3505 C C . PHE A 1 461 ? -0.993 7.883 16.674 1.00 97.12 461 PHE A C 1
ATOM 3507 O O . PHE A 1 461 ? -0.884 7.122 15.717 1.00 97.12 461 PHE A O 1
ATOM 3514 N N . TRP A 1 462 ? -0.260 7.733 17.772 1.00 97.75 462 TRP A N 1
ATOM 3515 C CA . TRP A 1 462 ? 0.503 6.509 18.008 1.00 97.75 462 TRP A CA 1
ATOM 3516 C C . TRP A 1 462 ? 0.219 5.917 19.378 1.00 97.75 462 TRP A C 1
ATOM 3518 O O . TRP A 1 462 ? -0.070 6.630 20.340 1.00 97.75 462 TRP A O 1
ATOM 3528 N N . ASP A 1 463 ? 0.343 4.600 19.466 1.00 97.75 463 ASP A N 1
ATOM 3529 C CA . ASP A 1 463 ? 0.291 3.888 20.732 1.00 97.75 463 ASP A CA 1
ATOM 3530 C C . ASP A 1 463 ? 1.637 3.999 21.457 1.00 97.75 463 ASP A C 1
ATOM 3532 O O . ASP A 1 463 ? 2.651 3.458 21.017 1.00 97.75 463 ASP A O 1
ATOM 3536 N N . THR A 1 464 ? 1.657 4.695 22.588 1.00 96.62 464 THR A N 1
ATOM 3537 C CA . THR A 1 464 ? 2.868 4.951 23.388 1.00 96.62 464 THR A CA 1
ATOM 3538 C C . THR A 1 464 ? 3.431 3.710 24.084 1.00 96.62 464 THR A C 1
ATOM 3540 O O . THR A 1 464 ? 4.578 3.718 24.527 1.00 96.62 464 THR A O 1
ATOM 3543 N N . GLN A 1 465 ? 2.647 2.634 24.189 1.00 95.44 465 GLN A N 1
ATOM 3544 C CA . GLN A 1 465 ? 3.024 1.404 24.880 1.00 95.44 465 GLN A CA 1
ATOM 3545 C C . GLN A 1 465 ? 3.547 0.365 23.887 1.00 95.44 465 GLN A C 1
ATOM 3547 O O . GLN A 1 465 ? 4.612 -0.208 24.111 1.00 95.44 465 GLN A O 1
ATOM 3552 N N . THR A 1 466 ? 2.845 0.145 22.772 1.00 94.75 466 THR A N 1
ATOM 3553 C CA . THR A 1 466 ? 3.252 -0.862 21.776 1.00 94.75 466 THR A CA 1
ATOM 3554 C C . THR A 1 466 ? 4.362 -0.366 20.854 1.00 94.75 466 THR A C 1
ATOM 3556 O O . THR A 1 466 ? 5.227 -1.154 20.473 1.00 94.75 466 THR A O 1
ATOM 3559 N N . SER A 1 467 ? 4.409 0.940 20.557 1.00 93.75 467 SER A N 1
ATOM 3560 C CA . SER A 1 467 ? 5.521 1.518 19.785 1.00 93.75 467 SER A CA 1
ATOM 3561 C C . SER A 1 467 ? 6.846 1.518 20.543 1.00 93.75 467 SER A C 1
ATOM 3563 O O . SER A 1 467 ? 7.902 1.525 19.913 1.00 93.75 467 SER A O 1
ATOM 3565 N N . MET A 1 468 ? 6.786 1.464 21.880 1.00 91.25 468 MET A N 1
ATOM 3566 C CA . MET A 1 468 ? 7.899 1.700 22.808 1.00 91.25 468 MET A CA 1
ATOM 3567 C C . MET A 1 468 ? 8.430 3.147 22.766 1.00 91.25 468 MET A C 1
ATOM 3569 O O . MET A 1 468 ? 9.583 3.386 23.124 1.00 91.25 468 MET A O 1
ATOM 3573 N N . HIS A 1 469 ? 7.589 4.111 22.361 1.00 90.44 469 HIS A N 1
ATOM 3574 C CA . HIS A 1 469 ? 7.940 5.530 22.238 1.00 90.44 469 HIS A CA 1
ATOM 3575 C C . HIS A 1 469 ? 6.971 6.460 22.955 1.00 90.44 469 HIS A C 1
ATOM 3577 O O . HIS A 1 469 ? 5.761 6.436 22.735 1.00 90.44 469 HIS A O 1
ATOM 3583 N N . THR A 1 470 ? 7.523 7.369 23.757 1.00 91.50 470 THR A N 1
ATOM 3584 C CA . THR A 1 470 ? 6.761 8.445 24.410 1.00 91.50 470 THR A CA 1
ATOM 3585 C C . THR A 1 470 ? 6.713 9.734 23.587 1.00 91.50 470 THR A C 1
ATOM 3587 O O . THR A 1 470 ? 5.930 10.623 23.912 1.00 91.50 470 THR A O 1
ATOM 3590 N N . VAL A 1 471 ? 7.516 9.839 22.522 1.00 93.12 471 VAL A N 1
ATOM 3591 C CA . VAL A 1 471 ? 7.628 11.024 21.656 1.00 93.12 471 VAL A CA 1
ATOM 3592 C C . VAL A 1 471 ? 7.500 10.658 20.176 1.00 93.12 471 VAL A C 1
ATOM 3594 O O . VAL A 1 471 ? 7.645 9.502 19.780 1.00 93.12 471 VAL A O 1
ATOM 3597 N N . SER A 1 472 ? 7.200 11.658 19.354 1.00 95.25 472 SER A N 1
ATOM 3598 C CA . SER A 1 472 ? 7.100 11.568 17.896 1.00 95.25 472 SER A CA 1
ATOM 3599 C C . SER A 1 472 ? 7.321 12.962 17.315 1.00 95.25 472 SER A C 1
ATOM 3601 O O . SER A 1 472 ? 6.967 13.944 17.971 1.00 95.25 472 SER A O 1
ATOM 3603 N N . ALA A 1 473 ? 7.854 13.065 16.096 1.00 94.31 473 ALA A N 1
ATOM 3604 C CA . ALA A 1 473 ? 8.022 14.357 15.423 1.00 94.31 473 ALA A CA 1
ATOM 3605 C C . ALA A 1 473 ? 6.677 15.030 15.066 1.00 94.31 473 ALA A C 1
ATOM 3607 O O . ALA A 1 473 ? 6.619 16.234 14.838 1.00 94.31 473 ALA A O 1
ATOM 3608 N N . GLY A 1 474 ? 5.581 14.265 15.066 1.00 94.12 474 GLY A N 1
ATOM 3609 C CA . GLY A 1 474 ? 4.219 14.777 14.933 1.00 94.12 474 GLY A CA 1
ATOM 3610 C C . GLY A 1 474 ? 3.157 13.770 15.377 1.00 94.12 474 GLY A C 1
ATOM 3611 O O . GLY A 1 474 ? 3.460 12.606 15.660 1.00 94.12 474 GLY A O 1
ATOM 3612 N N . GLY A 1 475 ? 1.905 14.230 15.423 1.00 95.00 475 GLY A N 1
ATOM 3613 C CA . GLY A 1 475 ? 0.739 13.470 15.888 1.00 95.00 475 GLY A CA 1
ATOM 3614 C C . GLY A 1 475 ? 0.516 13.575 17.399 1.00 95.00 475 GLY A C 1
ATOM 3615 O O . GLY A 1 475 ? 1.162 14.364 18.085 1.00 95.00 475 GLY A O 1
ATOM 3616 N N . SER A 1 476 ? -0.377 12.747 17.941 1.00 95.94 476 SER A N 1
ATOM 3617 C CA . SER A 1 476 ? -0.647 12.665 19.384 1.00 95.94 476 SER A CA 1
ATOM 3618 C C . SER A 1 476 ? -0.475 11.250 19.938 1.00 95.94 476 SER A C 1
ATOM 3620 O O . SER A 1 476 ? -1.108 10.306 19.471 1.00 95.94 476 SER A O 1
ATOM 3622 N N . GLY A 1 477 ? 0.339 11.111 20.984 1.00 97.00 477 GLY A N 1
ATOM 3623 C CA . GLY A 1 477 ? 0.515 9.849 21.695 1.00 97.00 477 GLY A CA 1
ATOM 3624 C C . GLY A 1 477 ? -0.717 9.494 22.523 1.00 97.00 477 GLY A C 1
ATOM 3625 O O . GLY A 1 477 ? -1.291 10.348 23.201 1.00 97.00 477 GLY A O 1
ATOM 3626 N N . LYS A 1 478 ? -1.114 8.227 22.467 1.00 96.75 478 LYS A N 1
ATOM 3627 C CA . LYS A 1 478 ? -2.229 7.645 23.217 1.00 96.75 478 LYS A CA 1
ATOM 3628 C C . LYS A 1 478 ? -1.792 6.333 23.857 1.00 96.75 478 LYS A C 1
ATOM 3630 O O . LYS A 1 478 ? -0.851 5.682 23.406 1.00 96.75 478 LYS A O 1
ATOM 3635 N N . THR A 1 479 ? -2.434 5.942 24.944 1.00 96.12 479 THR A N 1
ATOM 3636 C CA . THR A 1 479 ? -2.263 4.602 25.522 1.00 96.12 479 THR A CA 1
ATOM 3637 C C . THR A 1 479 ? -2.965 3.554 24.654 1.00 96.12 479 THR A C 1
ATOM 3639 O O . THR A 1 479 ? -3.876 3.878 23.892 1.00 96.12 479 THR A O 1
ATOM 3642 N N . THR A 1 480 ? -2.622 2.277 24.812 1.00 95.19 480 THR A N 1
ATOM 3643 C CA . THR A 1 480 ? -3.324 1.170 24.145 1.00 95.19 480 THR A CA 1
ATOM 3644 C C . THR A 1 480 ? -4.816 1.151 24.451 1.00 95.19 480 THR A C 1
ATOM 3646 O O . THR A 1 480 ? -5.622 0.842 23.576 1.00 95.19 480 THR A O 1
ATOM 3649 N N . ALA A 1 481 ? -5.207 1.501 25.677 1.00 92.50 481 ALA A N 1
ATOM 3650 C CA . ALA A 1 481 ? -6.615 1.585 26.048 1.00 92.50 481 ALA A CA 1
ATOM 3651 C C . ALA A 1 481 ? -7.338 2.700 25.272 1.00 92.50 481 ALA A C 1
ATOM 3653 O O . ALA A 1 481 ? -8.407 2.466 24.711 1.00 92.50 481 ALA A O 1
ATOM 3654 N N . GLU A 1 482 ? -6.738 3.889 25.180 1.00 92.44 482 GLU A N 1
ATOM 3655 C CA . GLU A 1 482 ? -7.299 5.009 24.416 1.00 92.44 482 GLU A CA 1
ATOM 3656 C C . GLU A 1 482 ? -7.355 4.701 22.915 1.00 92.44 482 GLU A C 1
ATOM 3658 O O . GLU A 1 482 ? -8.376 4.951 22.282 1.00 92.44 482 GLU A O 1
ATOM 3663 N N . MET A 1 483 ? -6.312 4.088 22.350 1.00 93.88 483 MET A N 1
ATOM 3664 C CA . MET A 1 483 ? -6.267 3.703 20.932 1.00 93.88 483 MET A CA 1
ATOM 3665 C C . MET A 1 483 ? -7.294 2.621 20.564 1.00 93.88 483 MET A C 1
ATOM 3667 O O . MET A 1 483 ? -7.681 2.480 19.411 1.00 93.88 483 MET A O 1
ATOM 3671 N N . LYS A 1 484 ? -7.767 1.843 21.539 1.00 91.06 484 LYS A N 1
ATOM 3672 C CA . LYS A 1 484 ? -8.842 0.855 21.352 1.00 91.06 484 LYS A CA 1
ATOM 3673 C C . LYS A 1 484 ? -10.219 1.401 21.730 1.00 91.06 484 LYS A C 1
ATOM 3675 O O . LYS A 1 484 ? -11.187 0.646 21.790 1.00 91.06 484 LYS A O 1
ATOM 3680 N N . THR A 1 485 ? -10.318 2.706 21.980 1.00 86.31 485 THR A N 1
ATOM 3681 C CA . THR A 1 485 ? -11.560 3.387 22.349 1.00 86.31 485 THR A CA 1
ATOM 3682 C C . THR A 1 485 ? -12.013 4.303 21.214 1.00 86.31 485 THR A C 1
ATOM 3684 O O . THR A 1 485 ? -11.315 5.246 20.855 1.00 86.31 485 THR A O 1
ATOM 3687 N N . MET A 1 486 ? -13.217 4.071 20.680 1.00 82.94 486 MET A N 1
ATOM 3688 C CA . MET A 1 486 ? -13.756 4.813 19.528 1.00 82.94 486 MET A CA 1
ATOM 3689 C C . MET A 1 486 ? -13.817 6.336 19.748 1.00 82.94 486 MET A C 1
ATOM 3691 O O . MET A 1 486 ? -13.540 7.100 18.825 1.00 82.94 486 MET A O 1
ATOM 3695 N N . SER A 1 487 ? -14.104 6.793 20.974 1.00 83.06 487 SER A N 1
ATOM 3696 C CA . SER A 1 487 ? -14.186 8.226 21.301 1.00 83.06 487 SER A CA 1
ATOM 3697 C C . SER A 1 487 ? -12.866 8.986 21.136 1.00 83.06 487 SER A C 1
ATOM 3699 O O . SER A 1 487 ? -12.896 10.197 20.915 1.00 83.06 487 SER A O 1
ATOM 3701 N N . THR A 1 488 ? -11.718 8.297 21.157 1.00 88.44 488 THR A N 1
ATOM 3702 C CA . THR A 1 488 ? -10.404 8.884 20.839 1.00 88.44 488 THR A CA 1
ATOM 3703 C C . THR A 1 488 ? -10.354 9.434 19.413 1.00 88.44 488 THR A C 1
ATOM 3705 O O . THR A 1 488 ? -9.663 10.416 19.152 1.00 88.44 488 THR A O 1
ATOM 3708 N N . TYR A 1 489 ? -11.116 8.830 18.502 1.00 86.38 489 TYR A N 1
ATOM 3709 C CA . TYR A 1 489 ? -11.146 9.178 17.082 1.00 86.38 489 TYR A CA 1
ATOM 3710 C C . TYR A 1 489 ? -12.282 10.150 16.735 1.00 86.38 489 TYR A C 1
ATOM 3712 O O . TYR A 1 489 ? -12.210 10.866 15.735 1.00 86.38 489 TYR A O 1
ATOM 3720 N N . SER A 1 490 ? -13.313 10.232 17.583 1.00 73.62 490 SER A N 1
ATOM 3721 C CA . SER A 1 490 ? -14.476 11.101 17.367 1.00 73.62 490 SER A CA 1
ATOM 3722 C C . SER A 1 490 ? -14.121 12.590 17.364 1.00 73.62 490 SER A C 1
ATOM 3724 O O . SER A 1 490 ? -14.708 13.347 16.600 1.00 73.62 490 SER A O 1
ATOM 3726 N N . SER A 1 491 ? -13.130 13.022 18.154 1.00 66.81 491 SER A N 1
ATOM 3727 C CA . SER A 1 491 ? -12.657 14.417 18.136 1.00 66.81 491 SER A CA 1
ATOM 3728 C C . SER A 1 491 ? -11.958 14.801 16.830 1.00 66.81 491 SER A C 1
ATOM 3730 O O . SER A 1 491 ? -11.842 15.984 16.529 1.00 66.81 491 SER A O 1
ATOM 3732 N N . GLY A 1 492 ? -11.483 13.809 16.072 1.00 65.19 492 GLY A N 1
ATOM 3733 C CA . GLY A 1 492 ? -10.813 14.000 14.791 1.00 65.19 492 GLY A CA 1
ATOM 3734 C C . GLY A 1 492 ? -11.718 13.833 13.571 1.00 65.19 492 GLY A C 1
ATOM 3735 O O . GLY A 1 492 ? -11.203 13.772 12.460 1.00 65.19 492 GLY A O 1
ATOM 3736 N N . ASN A 1 493 ? -13.041 13.721 13.755 1.00 73.94 493 ASN A N 1
ATOM 3737 C CA . ASN A 1 493 ? -14.011 13.470 12.681 1.00 73.94 493 ASN A CA 1
ATOM 3738 C C . ASN A 1 493 ? -13.671 12.242 11.812 1.00 73.94 493 ASN A C 1
ATOM 3740 O O . ASN A 1 493 ? -13.901 12.251 10.602 1.00 73.94 493 ASN A O 1
ATOM 3744 N N . TRP A 1 494 ? -13.116 11.183 12.413 1.00 84.50 494 TRP A N 1
ATOM 3745 C CA . TRP A 1 494 ? -12.922 9.922 11.699 1.00 84.50 494 TRP A CA 1
ATOM 3746 C C . TRP A 1 494 ? -14.275 9.349 11.277 1.00 84.50 494 TRP A C 1
ATOM 3748 O O . TRP A 1 494 ? -15.192 9.207 12.087 1.00 84.5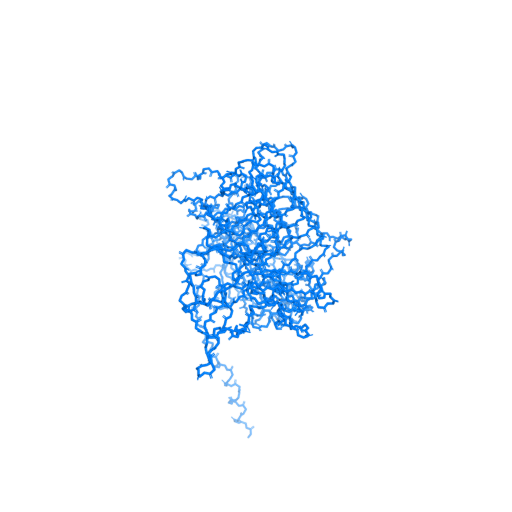0 494 TRP A O 1
ATOM 3758 N N . ASP A 1 495 ? -14.389 9.000 10.001 1.00 80.31 495 ASP A N 1
ATOM 3759 C CA . ASP A 1 495 ? -15.624 8.489 9.422 1.00 80.31 495 ASP A CA 1
ATOM 3760 C C . ASP A 1 495 ? -15.680 6.955 9.524 1.00 80.31 495 ASP A C 1
ATOM 3762 O O . ASP A 1 495 ? -15.175 6.219 8.671 1.00 80.31 495 ASP A O 1
ATOM 3766 N N . PHE A 1 496 ? -16.329 6.475 10.587 1.00 79.19 496 PHE A N 1
ATOM 3767 C CA . PHE A 1 496 ? -16.612 5.052 10.819 1.00 79.19 496 PHE A CA 1
ATOM 3768 C C . PHE A 1 496 ? -17.779 4.500 9.976 1.00 79.19 496 PHE A C 1
ATOM 3770 O O . PHE A 1 496 ? -18.068 3.296 10.002 1.00 79.19 496 PHE A O 1
ATOM 3777 N N . THR A 1 497 ? -18.437 5.367 9.203 1.00 73.62 497 THR A N 1
ATOM 3778 C CA . THR A 1 497 ? -19.500 4.979 8.272 1.00 73.62 497 THR A CA 1
ATOM 3779 C C . THR A 1 497 ? -18.887 4.453 6.981 1.00 73.62 497 THR A C 1
ATOM 3781 O O . THR A 1 497 ? -19.247 3.362 6.533 1.00 73.62 497 THR A O 1
ATOM 3784 N N . ASN A 1 498 ? -17.936 5.200 6.409 1.00 72.69 498 ASN A N 1
ATOM 3785 C CA . ASN A 1 498 ? -17.402 4.928 5.074 1.00 72.69 498 ASN A CA 1
ATOM 3786 C C . ASN A 1 498 ? -15.970 4.379 5.068 1.00 72.69 498 ASN A C 1
ATOM 3788 O O . ASN A 1 498 ? -15.669 3.531 4.229 1.00 72.69 498 ASN A O 1
ATOM 3792 N N . PHE A 1 499 ? -15.105 4.809 5.991 1.00 76.56 499 PHE A N 1
ATOM 3793 C CA . PHE A 1 499 ? -13.664 4.533 5.909 1.00 76.56 499 PHE A CA 1
ATOM 3794 C C . PHE A 1 499 ? -13.174 3.567 6.978 1.00 76.56 499 PHE A C 1
ATOM 3796 O O . PHE A 1 499 ? -12.496 2.590 6.668 1.00 76.56 499 PHE A O 1
ATOM 3803 N N . TRP A 1 500 ? -13.552 3.807 8.228 1.00 84.75 500 TRP A N 1
ATOM 3804 C CA . TRP A 1 500 ? -13.055 3.052 9.370 1.00 84.75 500 TRP A CA 1
ATOM 3805 C C . TRP A 1 500 ? -14.101 2.083 9.919 1.00 84.75 500 TRP A C 1
ATOM 3807 O O . TRP A 1 500 ? -15.308 2.234 9.724 1.00 84.75 500 TRP A O 1
ATOM 3817 N N . VAL A 1 501 ? -13.636 1.066 10.632 1.00 83.19 501 VAL A N 1
ATOM 3818 C CA . VAL A 1 501 ? -14.461 0.153 11.418 1.00 83.19 501 VAL A CA 1
ATOM 3819 C C . VAL A 1 501 ? -13.714 -0.226 12.696 1.00 83.19 501 VAL A C 1
ATOM 3821 O O . VAL A 1 501 ? -12.496 -0.365 12.700 1.00 83.19 501 VAL A O 1
ATOM 3824 N N . MET A 1 502 ? -14.444 -0.394 13.796 1.00 82.12 502 MET A N 1
ATOM 3825 C CA . MET A 1 502 ? -13.938 -1.015 15.021 1.00 82.12 502 MET A CA 1
ATOM 3826 C C . MET A 1 502 ? -14.893 -2.138 15.405 1.00 82.12 502 MET A C 1
ATOM 3828 O O . MET A 1 502 ? -16.090 -1.901 15.575 1.00 82.12 502 MET A O 1
ATOM 3832 N N . ILE A 1 503 ? -14.372 -3.361 15.508 1.00 70.56 503 ILE A N 1
ATOM 3833 C CA . ILE A 1 503 ? -15.144 -4.554 15.874 1.00 70.56 503 ILE A CA 1
ATOM 3834 C C . ILE A 1 503 ? -14.605 -5.082 17.205 1.00 70.56 503 ILE A C 1
ATOM 3836 O O . ILE A 1 503 ? -13.538 -5.686 17.261 1.00 70.56 503 ILE A O 1
ATOM 3840 N N . GLY A 1 504 ? -15.338 -4.856 18.294 1.00 65.81 504 GLY A N 1
ATOM 3841 C CA . GLY A 1 504 ? -14.872 -5.199 19.641 1.00 65.81 504 GLY A CA 1
ATOM 3842 C C . GLY A 1 504 ? -13.736 -4.287 20.127 1.00 65.81 504 GLY A C 1
ATOM 3843 O O . GLY A 1 504 ? -13.680 -3.113 19.777 1.00 65.81 504 GLY A O 1
ATOM 3844 N N . SER A 1 505 ? -12.833 -4.814 20.961 1.00 65.31 505 SER A N 1
ATOM 3845 C CA . SER A 1 505 ? -11.724 -4.057 21.577 1.00 65.31 505 SER A CA 1
ATOM 3846 C C . SER A 1 505 ? -10.415 -4.145 20.777 1.00 65.31 505 SER A C 1
ATOM 3848 O O . SER A 1 505 ? -9.356 -4.475 21.322 1.00 65.31 505 SER A O 1
ATOM 3850 N N . ILE A 1 506 ? -10.492 -3.882 19.475 1.00 81.44 506 ILE A N 1
ATOM 3851 C CA . ILE A 1 506 ? -9.341 -3.815 18.559 1.00 81.44 506 ILE A CA 1
ATOM 3852 C C . ILE A 1 506 ? -9.050 -2.359 18.165 1.00 81.44 506 ILE A C 1
ATOM 3854 O O . ILE A 1 506 ? -9.866 -1.472 18.416 1.00 81.44 506 ILE A O 1
ATOM 3858 N N . TYR A 1 507 ? -7.876 -2.104 17.582 1.00 89.38 507 TYR A N 1
ATOM 3859 C CA . TYR A 1 507 ? -7.592 -0.811 16.943 1.00 89.38 507 TYR A CA 1
ATOM 3860 C C . TYR A 1 507 ? -8.555 -0.578 15.762 1.00 89.38 507 TYR A C 1
ATOM 3862 O O . TYR A 1 507 ? -9.088 -1.556 15.232 1.00 89.38 507 TYR A O 1
ATOM 3870 N N . PRO A 1 508 ? -8.779 0.673 15.317 1.00 88.94 508 PRO A N 1
ATOM 3871 C CA . PRO A 1 508 ? -9.493 0.919 14.071 1.00 88.94 508 PRO A CA 1
ATOM 3872 C C . PRO A 1 508 ? -8.862 0.172 12.906 1.00 88.94 508 PRO A C 1
ATOM 3874 O O . PRO A 1 508 ? -7.642 0.074 12.802 1.00 88.94 508 PRO A O 1
ATOM 3877 N N . ASP A 1 509 ? -9.707 -0.299 12.007 1.00 87.44 509 ASP A N 1
ATOM 3878 C CA . ASP A 1 509 ? -9.287 -0.921 10.765 1.00 87.44 509 ASP A CA 1
ATOM 3879 C C . ASP A 1 509 ? -10.054 -0.310 9.593 1.00 87.44 509 ASP A C 1
ATOM 3881 O O . ASP A 1 509 ? -11.091 0.338 9.764 1.00 87.44 509 ASP A O 1
ATOM 3885 N N . LEU A 1 510 ? -9.532 -0.490 8.391 1.00 82.88 510 LEU A N 1
ATOM 3886 C CA . LEU A 1 510 ? -10.096 0.061 7.181 1.00 82.88 510 LEU A CA 1
ATOM 3887 C C . LEU A 1 510 ? -11.210 -0.828 6.655 1.00 82.88 510 LEU A C 1
ATOM 3889 O O . LEU A 1 510 ? -11.040 -2.004 6.335 1.00 82.88 510 LEU A O 1
ATOM 3893 N N . ARG A 1 511 ? -12.382 -0.219 6.510 1.00 78.06 511 ARG A N 1
ATOM 3894 C CA . ARG A 1 511 ? -13.603 -0.867 6.042 1.00 78.06 511 ARG A CA 1
ATOM 3895 C C . ARG A 1 511 ? -13.454 -1.443 4.635 1.00 78.06 511 ARG A C 1
ATOM 3897 O O . ARG A 1 511 ? -14.094 -2.447 4.341 1.00 78.06 511 ARG A O 1
ATOM 3904 N N . CYS A 1 512 ? -12.613 -0.852 3.785 1.00 71.44 512 CYS A N 1
ATOM 3905 C CA . CYS A 1 512 ? -12.376 -1.329 2.420 1.00 71.44 512 CYS A CA 1
ATOM 3906 C C . CYS A 1 512 ? -11.759 -2.736 2.352 1.00 71.44 512 CYS A C 1
ATOM 3908 O O . CYS A 1 512 ? -11.888 -3.390 1.321 1.00 71.44 512 CYS A O 1
ATOM 3910 N N . PHE A 1 513 ? -11.146 -3.232 3.432 1.00 69.69 513 PHE A N 1
ATOM 3911 C CA . PHE A 1 513 ? -10.592 -4.590 3.483 1.00 69.69 513 PHE A CA 1
ATOM 3912 C C . PHE A 1 513 ? -11.606 -5.657 3.898 1.00 69.69 513 PHE A C 1
ATOM 3914 O O . PHE A 1 513 ? -11.306 -6.850 3.836 1.00 69.69 513 PHE A O 1
ATOM 3921 N N . TYR A 1 514 ? -12.815 -5.256 4.291 1.00 69.81 514 TYR A N 1
ATOM 3922 C CA . TYR A 1 514 ? -13.801 -6.162 4.857 1.00 69.81 514 TYR A CA 1
ATOM 3923 C C . TYR A 1 514 ? -15.138 -6.089 4.138 1.00 69.81 514 TYR A C 1
ATOM 3925 O O . TYR A 1 514 ? -15.678 -5.021 3.849 1.00 69.81 514 TYR A O 1
ATOM 3933 N N . ASN A 1 515 ? -15.758 -7.254 3.970 1.00 69.25 515 ASN A N 1
ATOM 3934 C CA . ASN A 1 515 ? -17.189 -7.307 3.729 1.00 69.25 515 ASN A CA 1
ATOM 3935 C C . ASN A 1 515 ? -17.904 -7.145 5.079 1.00 69.25 515 ASN A C 1
ATOM 3937 O O . ASN A 1 515 ? -18.052 -8.110 5.824 1.00 69.25 515 ASN A O 1
ATOM 3941 N N . ILE A 1 516 ? -18.252 -5.910 5.445 1.00 71.62 516 ILE A N 1
ATOM 3942 C CA . ILE A 1 516 ? -18.949 -5.591 6.702 1.00 71.62 516 ILE A CA 1
ATOM 3943 C C . ILE A 1 516 ? -20.461 -5.735 6.511 1.00 71.62 516 ILE A C 1
ATOM 3945 O O . ILE A 1 516 ? -20.995 -5.330 5.476 1.00 71.62 516 ILE A O 1
ATOM 3949 N N . AL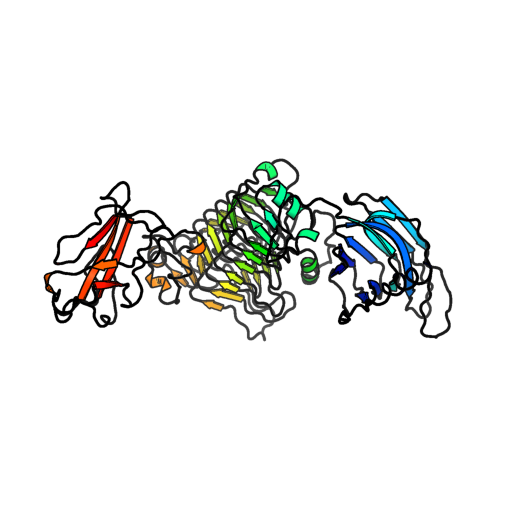A A 1 517 ? -21.149 -6.249 7.534 1.00 74.50 517 ALA A N 1
ATOM 3950 C CA . ALA A 1 517 ? -22.605 -6.304 7.581 1.00 74.50 517 ALA A CA 1
ATOM 3951 C C . ALA A 1 517 ? -23.214 -4.916 7.283 1.00 74.50 517 ALA A C 1
ATOM 3953 O O . ALA A 1 517 ? -22.777 -3.916 7.875 1.00 74.50 517 ALA A O 1
ATOM 3954 N N . PRO A 1 518 ? -24.216 -4.812 6.388 1.00 77.69 518 PRO A N 1
ATOM 3955 C CA . PRO A 1 518 ? -24.898 -3.552 6.147 1.00 77.69 518 PRO A CA 1
ATOM 3956 C C . PRO A 1 518 ? -25.607 -3.072 7.427 1.00 77.69 518 PRO A C 1
ATOM 3958 O O . PRO A 1 518 ? -25.926 -3.887 8.300 1.00 77.69 518 PRO A O 1
ATOM 3961 N N . PRO A 1 519 ? -25.869 -1.758 7.559 1.00 81.25 519 PRO A N 1
ATOM 3962 C CA . PRO A 1 519 ? -26.656 -1.228 8.667 1.00 81.25 519 PRO A CA 1
ATOM 3963 C C . PRO A 1 519 ? -27.999 -1.952 8.807 1.00 81.25 519 PRO A C 1
ATOM 3965 O O . PRO A 1 519 ? -28.681 -2.229 7.817 1.00 81.25 519 PRO A O 1
ATOM 3968 N N . ALA A 1 520 ? -28.381 -2.259 10.043 1.00 79.69 520 ALA A N 1
ATOM 3969 C CA . ALA A 1 520 ? -29.562 -3.052 10.330 1.00 79.69 520 ALA A CA 1
ATOM 3970 C C . ALA A 1 520 ? -30.807 -2.155 10.356 1.00 79.69 520 ALA A C 1
ATOM 3972 O O . ALA A 1 520 ? -30.971 -1.326 11.251 1.00 79.69 520 ALA A O 1
ATOM 3973 N N . GLN A 1 521 ? -31.716 -2.339 9.398 1.00 86.19 521 GLN A N 1
ATOM 3974 C CA . GLN A 1 521 ? -33.034 -1.699 9.431 1.00 86.19 521 GLN A CA 1
ATOM 3975 C C . GLN A 1 521 ? -33.963 -2.498 10.347 1.00 86.19 521 GLN A C 1
ATOM 3977 O O . GLN A 1 521 ? -34.739 -3.341 9.901 1.00 86.19 521 GLN A O 1
ATOM 3982 N N . LEU A 1 522 ? -33.825 -2.278 11.652 1.00 90.19 522 LEU A N 1
ATOM 3983 C CA . LEU A 1 522 ? -34.590 -2.999 12.663 1.00 90.19 522 LEU A CA 1
ATOM 3984 C C . LEU A 1 522 ? -35.818 -2.198 13.092 1.00 90.19 522 LEU A C 1
ATOM 3986 O O . LEU A 1 522 ? -35.796 -0.968 13.188 1.00 90.19 522 LEU A O 1
ATOM 3990 N N . THR A 1 523 ? -36.894 -2.922 13.384 1.00 92.88 523 THR A N 1
ATOM 3991 C CA . THR A 1 523 ? -38.123 -2.354 13.935 1.00 92.88 523 THR A CA 1
ATOM 3992 C C . THR A 1 523 ? -38.555 -3.166 15.144 1.00 92.88 523 THR A C 1
ATOM 3994 O O . THR A 1 523 ? -38.571 -4.397 15.097 1.00 92.88 523 THR A O 1
ATOM 3997 N N . ALA A 1 524 ? -38.909 -2.483 16.227 1.00 93.81 524 ALA A N 1
ATOM 3998 C CA . ALA A 1 524 ? -39.468 -3.096 17.420 1.00 93.81 524 ALA A CA 1
ATOM 3999 C C . ALA A 1 524 ? -40.587 -2.221 17.990 1.00 93.81 524 ALA A C 1
ATOM 4001 O O . ALA A 1 524 ? -40.532 -0.998 17.923 1.00 93.81 524 ALA A O 1
ATOM 4002 N N . TYR A 1 525 ? -41.589 -2.854 18.592 1.00 94.25 525 TYR A N 1
ATOM 4003 C CA . TYR A 1 525 ? -42.669 -2.161 19.285 1.00 94.25 525 TYR A CA 1
ATOM 4004 C C . TYR A 1 525 ? -42.768 -2.702 20.705 1.00 94.25 525 TYR A C 1
ATOM 4006 O O . TYR A 1 525 ? -42.888 -3.908 20.915 1.00 94.25 525 TYR A O 1
ATOM 4014 N N . LEU A 1 526 ? -42.690 -1.804 21.684 1.00 92.56 526 LEU A N 1
ATOM 4015 C CA . LEU A 1 526 ? -42.928 -2.128 23.083 1.00 92.56 526 LEU A CA 1
ATOM 4016 C C . LEU A 1 526 ? -44.433 -2.081 23.331 1.00 92.56 526 LEU A C 1
ATOM 4018 O O . LEU A 1 526 ? -45.062 -1.060 23.063 1.00 92.56 526 LEU A O 1
ATOM 4022 N N . GLU A 1 527 ? -44.999 -3.160 23.865 1.00 90.38 527 GLU A N 1
ATOM 4023 C CA . GLU A 1 527 ? -46.450 -3.292 24.048 1.00 90.38 527 GLU A CA 1
ATOM 4024 C C . GLU A 1 527 ? -47.024 -2.177 24.931 1.00 90.38 527 GLU A C 1
ATOM 4026 O O . GLU A 1 527 ? -48.034 -1.575 24.585 1.00 90.38 527 GLU A O 1
ATOM 4031 N N . GLY A 1 528 ? -46.340 -1.846 26.032 1.00 88.75 528 GLY A N 1
ATOM 4032 C CA . GLY A 1 528 ? -46.792 -0.826 26.984 1.00 88.75 528 GLY A CA 1
ATOM 4033 C C . GLY A 1 528 ? -47.082 0.543 26.350 1.00 88.75 528 GLY A C 1
ATOM 4034 O O . GLY A 1 528 ? -48.174 1.076 26.543 1.00 88.75 528 GLY A O 1
ATOM 4035 N N . PRO A 1 529 ? -46.135 1.149 25.612 1.00 91.88 529 PRO A N 1
ATOM 4036 C CA . PRO A 1 529 ? -46.377 2.429 24.956 1.00 91.88 529 PRO A CA 1
ATOM 4037 C C . PRO A 1 529 ? -47.049 2.344 23.587 1.00 91.88 529 PRO A C 1
ATOM 4039 O O . PRO A 1 529 ? -47.371 3.398 23.039 1.00 91.88 529 PRO A O 1
ATOM 4042 N N . PHE A 1 530 ? -47.239 1.158 23.010 1.00 94.19 530 PHE A N 1
ATOM 4043 C CA . PHE A 1 530 ? -47.809 1.021 21.673 1.00 94.19 530 PHE A CA 1
ATOM 4044 C C . PHE A 1 530 ? -49.268 1.490 21.615 1.00 94.19 530 PHE A C 1
ATOM 4046 O O . PHE A 1 530 ? -50.108 1.127 22.436 1.00 94.19 530 PHE A O 1
ATOM 4053 N N . ASN A 1 531 ? -49.580 2.310 20.615 1.00 93.19 531 ASN A N 1
ATOM 4054 C CA . ASN A 1 531 ? -50.911 2.830 20.361 1.00 93.19 531 ASN A CA 1
ATOM 4055 C C . ASN A 1 531 ? -51.495 2.182 19.101 1.00 93.19 531 ASN A C 1
ATOM 4057 O O . ASN A 1 531 ? -51.164 2.544 17.971 1.00 93.19 531 ASN A O 1
ATOM 4061 N N . ASN A 1 532 ? -52.450 1.277 19.317 1.00 91.12 532 ASN A N 1
ATOM 4062 C CA . ASN A 1 532 ? -53.138 0.535 18.257 1.00 91.12 532 ASN A CA 1
ATOM 4063 C C . ASN A 1 532 ? -53.928 1.417 17.270 1.00 91.12 532 ASN A C 1
ATOM 4065 O O . ASN A 1 532 ? -54.331 0.926 16.221 1.00 91.12 532 ASN A O 1
ATOM 4069 N N . VAL A 1 533 ? -54.179 2.696 17.584 1.00 91.50 533 VAL A N 1
ATOM 4070 C CA . VAL A 1 533 ? -54.936 3.609 16.710 1.00 91.50 533 VAL A CA 1
ATOM 4071 C C . VAL A 1 533 ? -54.065 4.178 15.594 1.00 91.50 533 VAL A C 1
ATOM 4073 O O . VAL A 1 533 ? -54.528 4.312 14.466 1.00 91.50 533 VAL A O 1
ATOM 4076 N N . ASN A 1 534 ? -52.818 4.543 15.897 1.00 91.69 534 ASN A N 1
ATOM 4077 C CA . ASN A 1 534 ? -51.926 5.203 14.938 1.00 91.69 534 ASN A CA 1
ATOM 4078 C C . ASN A 1 534 ? -50.668 4.390 14.598 1.00 91.69 534 ASN A C 1
ATOM 4080 O O . ASN A 1 534 ? -49.869 4.851 13.790 1.00 91.69 534 ASN A O 1
ATOM 4084 N N . GLY A 1 535 ? -50.488 3.213 15.207 1.00 91.31 535 GLY A N 1
ATOM 4085 C CA . GLY A 1 535 ? -49.339 2.337 14.969 1.00 91.31 535 GLY A CA 1
ATOM 4086 C C . GLY A 1 535 ? -48.018 2.854 15.547 1.00 91.31 535 GLY A C 1
ATOM 4087 O O . GLY A 1 535 ? -46.969 2.302 15.232 1.00 91.31 535 GLY A O 1
ATOM 4088 N N . ASN A 1 536 ? -48.054 3.895 16.384 1.00 94.25 536 ASN A N 1
ATOM 4089 C CA . ASN A 1 536 ? -46.874 4.485 17.012 1.00 94.25 536 ASN A CA 1
ATOM 4090 C C . ASN A 1 536 ? -46.841 4.199 18.514 1.00 94.25 536 ASN A C 1
ATOM 4092 O O . ASN A 1 536 ? -47.846 3.880 19.138 1.00 94.25 536 ASN A O 1
ATOM 4096 N N . MET A 1 537 ? -45.681 4.387 19.124 1.00 95.31 537 MET A N 1
ATOM 4097 C CA . MET A 1 537 ? -45.483 4.343 20.564 1.00 95.31 537 MET A CA 1
ATOM 4098 C C . MET A 1 537 ? -45.609 5.737 21.187 1.00 95.31 537 MET A C 1
ATOM 4100 O O . MET A 1 537 ? -45.214 6.753 20.613 1.00 95.31 537 MET A O 1
ATOM 4104 N N . ASN A 1 538 ? -46.160 5.810 22.393 1.00 91.06 538 ASN A N 1
ATOM 4105 C CA . ASN A 1 538 ? -46.126 7.020 23.197 1.00 91.06 538 ASN A CA 1
ATOM 4106 C C . ASN A 1 538 ? -44.679 7.300 23.635 1.00 91.06 538 ASN A C 1
ATOM 4108 O O . ASN A 1 538 ? -43.989 6.398 24.089 1.00 91.06 538 ASN A O 1
ATOM 4112 N N . LYS A 1 539 ? -44.225 8.549 23.511 1.00 85.06 539 LYS A N 1
ATOM 4113 C CA . LYS A 1 539 ? -42.879 8.989 23.923 1.00 85.06 539 LYS A CA 1
ATOM 4114 C C . LYS A 1 539 ? -42.849 9.698 25.281 1.00 85.06 539 LYS A C 1
ATOM 4116 O O . LYS A 1 539 ? -41.786 9.896 25.855 1.00 85.06 539 LYS A O 1
ATOM 4121 N N . ASN A 1 540 ? -44.009 10.064 25.826 1.00 81.81 540 ASN A N 1
ATOM 4122 C CA . ASN A 1 540 ? -44.126 10.785 27.097 1.00 81.81 540 ASN A CA 1
ATOM 4123 C C . ASN A 1 540 ? -44.147 9.806 28.284 1.00 81.81 540 ASN A C 1
ATOM 4125 O O . ASN A 1 540 ? -45.092 9.810 29.072 1.00 81.81 540 ASN A O 1
ATOM 4129 N N . LEU A 1 541 ? -43.160 8.910 28.368 1.00 69.56 541 LEU A N 1
ATOM 4130 C CA . LEU A 1 541 ? -43.215 7.768 29.288 1.00 69.56 541 LEU A CA 1
ATOM 4131 C C . LEU A 1 541 ? -42.436 7.954 30.588 1.00 69.56 541 LEU A C 1
ATOM 4133 O O . LEU A 1 541 ? -42.803 7.323 31.570 1.00 69.56 541 LEU A O 1
ATOM 4137 N N . SER A 1 542 ? -41.381 8.771 30.618 1.00 67.12 542 SER A N 1
ATOM 4138 C CA . SER A 1 542 ? -40.517 9.098 31.773 1.00 67.12 542 SER A CA 1
ATOM 4139 C C . SER A 1 542 ? -39.346 9.964 31.279 1.00 67.12 542 SER A C 1
ATOM 4141 O O . SER A 1 542 ? -39.169 10.117 30.071 1.00 67.12 542 SER A O 1
ATOM 4143 N N . ASN A 1 543 ? -38.489 10.465 32.178 1.00 83.06 543 ASN A N 1
ATOM 4144 C CA . ASN A 1 543 ? -37.186 11.013 31.781 1.00 83.06 543 ASN A CA 1
ATOM 4145 C C . ASN A 1 543 ? -36.261 9.878 31.298 1.00 83.06 543 ASN A C 1
ATOM 4147 O O . ASN A 1 543 ? -35.849 9.025 32.088 1.00 83.06 543 ASN A O 1
ATOM 4151 N N . ILE A 1 544 ? -35.945 9.862 30.001 1.00 90.50 544 ILE A N 1
ATOM 4152 C CA . ILE A 1 544 ? -34.970 8.943 29.393 1.00 90.50 544 ILE A CA 1
ATOM 4153 C C . ILE A 1 544 ? -33.560 9.394 29.824 1.00 90.50 544 ILE A C 1
ATOM 4155 O O . ILE A 1 544 ? -33.254 10.583 29.700 1.00 90.50 544 ILE A O 1
ATOM 4159 N N . PRO A 1 545 ? -32.701 8.502 30.358 1.00 92.94 545 PRO A N 1
ATOM 4160 C CA . PRO A 1 545 ? -31.356 8.886 30.779 1.00 92.94 545 PRO A CA 1
ATOM 4161 C C . PRO A 1 545 ? -30.487 9.253 29.571 1.00 92.94 545 PRO A C 1
ATOM 4163 O O . PRO A 1 545 ? -30.591 8.628 28.521 1.00 92.94 545 PRO A O 1
ATOM 4166 N N . PHE A 1 546 ? -29.580 10.218 29.729 1.00 94.25 546 PHE A N 1
ATOM 4167 C CA . PHE A 1 546 ? -28.603 10.573 28.688 1.00 94.25 546 PHE A CA 1
ATOM 4168 C C . PHE A 1 546 ? -27.535 9.498 28.455 1.00 94.25 546 PHE A C 1
ATOM 4170 O O . PHE A 1 546 ? -26.879 9.500 27.419 1.00 94.25 546 PHE A O 1
ATOM 4177 N N . SER A 1 547 ? -27.380 8.569 29.398 1.00 94.81 547 SER A N 1
ATOM 4178 C CA . SER A 1 547 ? -26.493 7.416 29.278 1.00 94.81 547 SER A CA 1
ATOM 4179 C C . SER A 1 547 ? -27.304 6.144 29.064 1.00 94.81 547 SER A C 1
ATOM 4181 O O . SER A 1 547 ? -28.297 5.916 29.762 1.00 94.81 547 SER A O 1
ATOM 4183 N N . SER A 1 548 ? -26.844 5.296 28.145 1.00 95.06 548 SER A N 1
ATOM 4184 C CA . SER A 1 548 ? -27.394 3.959 27.946 1.00 95.06 548 SER A CA 1
ATOM 4185 C C . SER A 1 548 ? -27.320 3.153 29.252 1.00 95.06 548 SER A C 1
ATOM 4187 O O . SER A 1 548 ? -26.279 3.149 29.916 1.00 95.06 548 SER A O 1
ATOM 4189 N N . PRO A 1 549 ? -28.395 2.438 29.633 1.00 94.69 549 PRO A N 1
ATOM 4190 C CA . PRO A 1 549 ? -28.401 1.588 30.818 1.00 94.69 549 PRO A CA 1
ATOM 4191 C C . PRO A 1 549 ? -27.660 0.254 30.611 1.00 94.69 549 PRO A C 1
ATOM 4193 O O . PRO A 1 549 ? -27.580 -0.544 31.545 1.00 94.69 549 PRO A O 1
ATOM 4196 N N . TYR A 1 550 ? -27.156 -0.034 29.406 1.00 95.38 550 TYR A N 1
ATOM 4197 C CA . TYR A 1 550 ? -26.554 -1.323 29.074 1.00 95.38 550 TYR A CA 1
ATOM 4198 C C . TYR A 1 550 ? -25.029 -1.267 29.168 1.00 95.38 550 TYR A C 1
ATOM 4200 O O . TYR A 1 550 ? -24.361 -0.599 28.386 1.00 95.38 550 TYR A O 1
ATOM 4208 N N . THR A 1 551 ? -24.462 -2.045 30.091 1.00 91.06 551 THR A N 1
ATOM 4209 C CA . THR A 1 551 ? -23.006 -2.127 30.299 1.00 91.06 551 THR A CA 1
ATOM 4210 C C . THR A 1 551 ? -22.256 -2.810 29.156 1.00 91.06 551 THR A C 1
ATOM 4212 O O . THR A 1 551 ? -21.044 -2.661 29.058 1.00 91.06 551 THR A O 1
ATOM 4215 N N . ALA A 1 552 ? -22.962 -3.562 28.305 1.00 86.44 552 ALA A N 1
ATOM 4216 C CA . ALA A 1 552 ? -22.378 -4.267 27.165 1.00 86.44 552 ALA A CA 1
ATOM 4217 C C . ALA A 1 552 ? -21.945 -3.331 26.021 1.00 86.44 552 ALA A C 1
ATOM 4219 O O . ALA A 1 552 ? -21.080 -3.713 25.244 1.00 86.44 552 ALA A O 1
ATOM 4220 N N . ASP A 1 553 ? -22.538 -2.139 25.922 1.00 88.19 553 ASP A N 1
ATOM 4221 C CA . ASP A 1 553 ? -22.124 -1.080 24.995 1.00 88.19 553 ASP A CA 1
ATOM 4222 C C . ASP A 1 553 ? -22.482 0.285 25.607 1.00 88.19 553 ASP A C 1
ATOM 4224 O O . ASP A 1 553 ? -23.575 0.806 25.361 1.00 88.19 553 ASP A O 1
ATOM 4228 N N . PRO A 1 554 ? -21.636 0.834 26.492 1.00 88.69 554 PRO A N 1
ATOM 4229 C CA . PRO A 1 554 ? -21.923 2.094 27.162 1.00 88.69 554 PRO A CA 1
ATOM 4230 C C . PRO A 1 554 ? -21.881 3.252 26.158 1.00 88.69 554 PRO A C 1
ATOM 4232 O O . PRO A 1 554 ? -20.841 3.554 25.584 1.00 88.69 554 PRO A O 1
ATOM 4235 N N . GLN A 1 555 ? -23.016 3.930 25.990 1.00 89.12 555 GLN A N 1
ATOM 4236 C CA . GLN A 1 555 ? -23.180 5.077 25.093 1.00 89.12 555 GLN A CA 1
ATOM 4237 C C . GLN A 1 555 ? -23.751 6.274 25.855 1.00 89.12 555 GLN A C 1
ATOM 4239 O O . GLN A 1 555 ? -24.497 6.099 26.823 1.00 89.12 555 GLN A O 1
ATOM 4244 N N . THR A 1 556 ? -23.427 7.489 25.417 1.00 90.31 556 THR A N 1
ATOM 4245 C CA . THR A 1 556 ? -23.964 8.733 25.982 1.00 90.31 556 THR A CA 1
ATOM 4246 C C . THR A 1 556 ? -24.370 9.706 24.882 1.00 90.31 556 THR A C 1
ATOM 4248 O O . THR A 1 556 ? -23.739 9.777 23.832 1.00 90.31 556 THR A O 1
ATOM 4251 N N . VAL A 1 557 ? -25.426 10.481 25.131 1.00 88.25 557 VAL A N 1
ATOM 4252 C CA . VAL A 1 557 ? -25.866 11.575 24.256 1.00 88.25 557 VAL A CA 1
ATOM 4253 C C . VAL A 1 557 ? -25.970 12.871 25.044 1.00 88.25 557 VAL A C 1
ATOM 4255 O O . VAL A 1 557 ? -26.369 12.876 26.205 1.00 88.25 557 VAL A O 1
ATOM 4258 N N . ASN A 1 558 ? -25.658 13.996 24.403 1.00 88.56 558 ASN A N 1
ATOM 4259 C CA . ASN A 1 558 ? -25.792 15.313 25.037 1.00 88.56 558 ASN A CA 1
ATOM 4260 C C . ASN A 1 558 ? -27.260 15.757 25.147 1.00 88.56 558 ASN A C 1
ATOM 4262 O O . ASN A 1 558 ? -27.618 16.538 26.025 1.00 88.56 558 ASN A O 1
ATOM 4266 N N . THR A 1 559 ? -28.112 15.253 24.254 1.00 91.56 559 THR A N 1
ATOM 4267 C CA . THR A 1 559 ? -29.558 15.489 24.227 1.00 91.56 559 THR A CA 1
ATOM 4268 C C . THR A 1 559 ? -30.257 14.241 23.707 1.00 91.56 559 THR A C 1
ATOM 4270 O O . THR A 1 559 ? -29.763 13.634 22.761 1.00 91.56 559 THR A O 1
ATOM 4273 N N . ILE A 1 560 ? -31.416 13.883 24.264 1.00 92.44 560 ILE A N 1
ATOM 4274 C CA . ILE A 1 560 ? -32.222 12.777 23.731 1.00 92.44 560 ILE A CA 1
ATOM 4275 C C . ILE A 1 560 ? -32.858 13.217 22.404 1.00 92.44 560 ILE A C 1
ATOM 4277 O O . ILE A 1 560 ? -33.596 14.211 22.408 1.00 92.44 560 ILE A O 1
ATOM 4281 N N . PRO A 1 561 ? -32.621 12.505 21.287 1.00 92.19 561 PRO A N 1
ATOM 4282 C CA . PRO A 1 561 ? -33.228 12.846 20.009 1.00 92.19 561 PRO A CA 1
ATOM 4283 C C . PRO A 1 561 ? -34.763 12.889 20.070 1.00 92.19 561 PRO A C 1
ATOM 4285 O O . PRO A 1 561 ? -35.388 12.089 20.785 1.00 92.19 561 PRO A O 1
ATOM 4288 N N . PRO A 1 562 ? -35.413 13.799 19.321 1.00 89.38 562 PRO A N 1
ATOM 4289 C CA . PRO A 1 562 ? -36.865 13.859 19.258 1.00 89.38 562 PRO A CA 1
ATOM 4290 C C . PRO A 1 562 ? -37.473 12.516 18.846 1.00 89.38 562 PRO A C 1
ATOM 4292 O O . PRO A 1 562 ? -36.949 11.822 17.985 1.00 89.38 562 PRO A O 1
ATOM 4295 N N . ASN A 1 563 ? -38.630 12.185 19.423 1.00 92.44 563 ASN A N 1
ATOM 4296 C CA . ASN A 1 563 ? -39.376 10.945 19.155 1.00 92.44 563 ASN A CA 1
ATOM 4297 C C . ASN A 1 563 ? -38.767 9.657 19.720 1.00 92.44 563 ASN A C 1
ATOM 4299 O O . ASN A 1 563 ? -39.365 8.600 19.531 1.00 92.44 563 ASN A O 1
ATOM 4303 N N . THR A 1 564 ? -37.668 9.742 20.468 1.00 94.94 564 THR A N 1
ATOM 4304 C CA . THR A 1 564 ? -37.150 8.605 21.236 1.00 94.94 564 THR A CA 1
ATOM 4305 C C . THR A 1 564 ? -38.179 8.136 22.268 1.00 94.94 564 THR A C 1
ATOM 4307 O O . THR A 1 564 ? -38.783 8.945 22.973 1.00 94.94 564 THR A O 1
ATOM 4310 N N . VAL A 1 565 ? -38.369 6.822 22.344 1.00 95.00 565 VAL A N 1
ATOM 4311 C CA . VAL A 1 565 ? -39.196 6.123 23.332 1.00 95.00 565 VAL A CA 1
ATOM 4312 C C . VAL A 1 565 ? -38.337 5.652 24.500 1.00 95.00 565 VAL A C 1
ATOM 4314 O O . VAL A 1 565 ? -38.666 5.952 25.644 1.00 95.00 565 VAL A O 1
ATOM 4317 N N . ASP A 1 566 ? -37.245 4.933 24.227 1.00 94.94 566 ASP A N 1
ATOM 4318 C CA . ASP A 1 566 ? -36.275 4.494 25.238 1.00 94.94 566 ASP A CA 1
ATOM 4319 C C . ASP A 1 566 ? -34.970 3.995 24.580 1.00 94.94 566 ASP A C 1
ATOM 4321 O O . ASP A 1 566 ? -34.863 3.901 23.353 1.00 94.94 566 ASP A O 1
ATOM 4325 N N . TRP A 1 567 ? -33.992 3.635 25.411 1.00 95.88 567 TRP A N 1
ATOM 4326 C CA . TRP A 1 567 ? -32.789 2.902 25.023 1.00 95.88 567 TRP A CA 1
ATOM 4327 C C . TRP A 1 567 ? -33.053 1.404 24.863 1.00 95.88 567 TRP A C 1
ATOM 4329 O O . TRP A 1 567 ? -33.654 0.762 25.732 1.00 95.88 567 TRP A O 1
ATOM 4339 N N . ILE A 1 568 ? -32.465 0.798 23.835 1.00 96.88 568 ILE A N 1
ATOM 4340 C CA . ILE A 1 568 ? -32.423 -0.660 23.660 1.00 96.88 568 ILE A CA 1
ATOM 4341 C C . ILE A 1 568 ? -30.988 -1.143 23.443 1.00 96.88 568 ILE A C 1
ATOM 4343 O O . ILE A 1 568 ? -30.121 -0.363 23.058 1.00 96.88 568 ILE A O 1
ATOM 4347 N N . LEU A 1 569 ? -30.747 -2.436 23.658 1.00 97.12 569 LEU A N 1
ATOM 4348 C CA . LEU A 1 569 ? -29.509 -3.103 23.259 1.00 97.12 569 LEU A CA 1
ATOM 4349 C C . LEU A 1 569 ? -29.821 -4.125 22.171 1.00 97.12 569 LEU A C 1
ATOM 4351 O O . LEU A 1 569 ? -30.674 -4.994 22.366 1.00 97.12 569 LEU A O 1
ATOM 4355 N N . VAL A 1 570 ? -29.114 -4.042 21.052 1.00 96.69 570 VAL A N 1
ATOM 4356 C CA . VAL A 1 570 ? -29.173 -5.029 19.975 1.00 96.69 570 VAL A CA 1
ATOM 4357 C C . VAL A 1 570 ? -27.922 -5.897 20.026 1.00 96.69 570 VAL A C 1
ATOM 4359 O O . VAL A 1 570 ? -26.816 -5.373 20.088 1.00 96.69 570 VAL A O 1
ATOM 4362 N N . GLU A 1 571 ? -28.080 -7.219 19.990 1.00 95.88 571 GLU A N 1
ATOM 4363 C CA . GLU A 1 571 ? -26.963 -8.166 19.895 1.00 95.88 571 GLU A CA 1
ATOM 4364 C C . GLU A 1 571 ? -27.051 -8.958 18.591 1.00 95.88 571 GLU A C 1
ATOM 4366 O O . GLU A 1 571 ? -28.133 -9.416 18.212 1.00 95.88 571 GLU A O 1
ATOM 4371 N N . LEU A 1 572 ? -25.906 -9.192 17.953 1.00 94.56 572 LEU A N 1
ATOM 4372 C CA . LEU A 1 572 ? -25.772 -10.254 16.960 1.00 94.56 572 LEU A CA 1
ATOM 4373 C C . LEU A 1 572 ? -25.175 -11.483 17.625 1.00 94.56 572 LEU A C 1
ATOM 4375 O O . LEU A 1 572 ? -24.209 -11.386 18.386 1.00 94.56 572 LEU A O 1
ATOM 4379 N N . ARG A 1 573 ? -25.744 -12.647 17.325 1.00 96.00 573 ARG A N 1
ATOM 4380 C CA . ARG A 1 573 ? -25.252 -13.936 17.806 1.00 96.00 573 ARG A CA 1
ATOM 4381 C C . ARG A 1 573 ? -24.955 -14.879 16.661 1.00 96.00 573 ARG A C 1
ATOM 4383 O O . ARG A 1 573 ? -25.590 -14.808 15.609 1.00 96.00 573 ARG A O 1
ATOM 4390 N N . ASP A 1 574 ? -23.997 -15.762 16.895 1.00 93.88 574 ASP A N 1
ATOM 4391 C CA . ASP A 1 574 ? -23.490 -16.692 15.893 1.00 93.88 574 ASP A CA 1
ATOM 4392 C C . ASP A 1 574 ? -24.607 -17.569 15.291 1.00 93.88 574 ASP A C 1
ATOM 4394 O O . ASP A 1 574 ? -25.456 -18.096 16.017 1.00 93.88 574 ASP A O 1
ATOM 4398 N N . LYS A 1 575 ? -24.602 -17.754 13.961 1.00 95.44 575 LYS A N 1
ATOM 4399 C CA . LYS A 1 575 ? -25.601 -18.564 13.228 1.00 95.44 575 LYS A CA 1
ATOM 4400 C C . LYS A 1 575 ? -25.679 -20.021 13.678 1.00 95.44 575 LYS A C 1
ATOM 4402 O O . LYS A 1 575 ? -26.738 -20.635 13.566 1.00 95.44 575 LYS A O 1
ATOM 4407 N N . SER A 1 576 ? -24.568 -20.577 14.152 1.00 95.56 576 SER A N 1
ATOM 4408 C CA . SER A 1 576 ? -24.446 -21.967 14.596 1.00 95.56 576 SER A CA 1
ATOM 4409 C C . SER A 1 576 ? -24.565 -22.110 16.114 1.00 95.56 576 SER A C 1
ATOM 4411 O O . SER A 1 576 ? -24.958 -23.167 16.607 1.00 95.56 576 SER A O 1
ATOM 4413 N N . ASN A 1 577 ? -24.302 -21.034 16.860 1.00 95.38 577 ASN A N 1
ATOM 4414 C CA . ASN A 1 577 ? -24.395 -20.997 18.310 1.00 95.38 577 ASN A CA 1
ATOM 4415 C C . ASN A 1 577 ? -25.130 -19.744 18.820 1.00 95.38 577 ASN A C 1
ATOM 4417 O O . ASN A 1 577 ? -24.529 -18.722 19.148 1.00 95.38 577 ASN A O 1
ATOM 4421 N N . LYS A 1 578 ? -26.444 -19.875 19.031 1.00 94.31 578 LYS A N 1
ATOM 4422 C CA . LYS A 1 578 ? -27.330 -18.804 19.530 1.00 94.31 578 LYS A CA 1
ATOM 4423 C C . LYS A 1 578 ? -27.005 -18.254 20.931 1.00 94.31 578 LYS A C 1
ATOM 4425 O O . LYS A 1 578 ? -27.693 -17.342 21.400 1.00 94.31 578 LYS A O 1
ATOM 4430 N N . THR A 1 579 ? -26.027 -18.809 21.649 1.00 94.69 579 THR A N 1
ATOM 4431 C CA . THR A 1 579 ? -25.550 -18.249 22.927 1.00 94.69 579 THR A CA 1
ATOM 4432 C C . THR A 1 579 ? -24.256 -17.452 22.783 1.00 94.69 579 THR A C 1
ATOM 4434 O O . THR A 1 579 ? -23.932 -16.694 23.692 1.00 94.69 579 THR A O 1
ATOM 4437 N N . ALA A 1 580 ? -23.525 -17.597 21.674 1.00 93.75 580 ALA A N 1
ATOM 4438 C CA . ALA A 1 580 ? -22.306 -16.842 21.413 1.00 93.75 580 ALA A CA 1
ATOM 4439 C C . ALA A 1 580 ? -22.658 -15.444 20.891 1.00 93.75 580 ALA A C 1
ATOM 4441 O O . ALA A 1 580 ? -23.253 -15.306 19.824 1.00 93.75 580 ALA A O 1
ATOM 4442 N N . ILE A 1 581 ? -22.314 -14.412 21.661 1.00 92.81 581 ILE A N 1
ATOM 4443 C CA . ILE A 1 581 ? -22.505 -13.009 21.282 1.00 92.81 581 ILE A CA 1
ATOM 4444 C C . ILE A 1 581 ? -21.319 -12.582 20.418 1.00 92.81 581 ILE A C 1
ATOM 4446 O O . ILE A 1 581 ? -20.173 -12.722 20.834 1.00 92.81 581 ILE A O 1
ATOM 4450 N N . ILE A 1 582 ? -21.613 -12.068 19.227 1.00 89.75 582 ILE A N 1
ATOM 4451 C CA . ILE A 1 582 ? -20.625 -11.542 18.280 1.00 89.75 582 ILE A CA 1
ATOM 4452 C C . ILE A 1 582 ? -20.382 -10.059 18.544 1.00 89.75 582 ILE A C 1
ATOM 4454 O O . ILE A 1 582 ? -19.242 -9.619 18.632 1.00 89.75 582 ILE A O 1
ATOM 4458 N N . THR A 1 583 ? -21.459 -9.290 18.693 1.00 89.31 583 THR A N 1
ATOM 4459 C CA . THR A 1 583 ? -21.409 -7.860 19.011 1.00 89.31 583 THR A CA 1
ATOM 4460 C C . THR A 1 583 ? -22.681 -7.449 19.742 1.00 89.31 583 THR A C 1
ATOM 4462 O O . THR A 1 583 ? -23.726 -8.092 19.591 1.00 89.31 583 THR A O 1
ATOM 4465 N N . SER A 1 584 ? -22.580 -6.369 20.508 1.00 92.19 584 SER A N 1
ATOM 4466 C CA . SER A 1 584 ? -23.675 -5.724 21.223 1.00 92.19 584 SER A CA 1
ATOM 4467 C C . SER A 1 584 ? -23.595 -4.225 20.969 1.00 92.19 584 SER A C 1
ATOM 4469 O O . SER A 1 584 ? -22.517 -3.648 21.079 1.00 92.19 584 SER A O 1
ATOM 4471 N N . ARG A 1 585 ? -24.722 -3.592 20.643 1.00 91.69 585 ARG A N 1
ATOM 4472 C CA . ARG A 1 585 ? -24.806 -2.149 20.407 1.00 91.69 585 ARG A CA 1
ATOM 4473 C C . ARG A 1 585 ? -26.033 -1.542 21.066 1.00 91.69 585 ARG A C 1
ATOM 4475 O O . ARG A 1 585 ? -27.155 -2.010 20.864 1.00 91.69 585 ARG A O 1
ATOM 4482 N N . SER A 1 586 ? -25.811 -0.504 21.861 1.00 95.12 586 SER A N 1
ATOM 4483 C CA . SER A 1 586 ? -26.852 0.357 22.403 1.00 95.12 586 SER A CA 1
ATOM 4484 C C . SER A 1 586 ? -27.395 1.232 21.284 1.00 95.12 586 SER A C 1
ATOM 4486 O O . SER A 1 586 ? -26.643 1.765 20.473 1.00 95.12 586 SER A O 1
ATOM 4488 N N . ALA A 1 587 ? -28.712 1.372 21.252 1.00 96.00 587 ALA A N 1
ATOM 4489 C CA . ALA A 1 587 ? -29.430 2.071 20.202 1.00 96.00 587 ALA A CA 1
ATOM 4490 C C . ALA A 1 587 ? -30.632 2.816 20.780 1.00 96.00 587 ALA A C 1
ATOM 4492 O O . ALA A 1 587 ? -31.100 2.524 21.889 1.00 96.00 587 ALA A O 1
ATOM 4493 N N . LEU A 1 588 ? -31.155 3.757 20.002 1.00 96.12 588 LEU A N 1
ATOM 4494 C CA . LEU A 1 588 ? -32.364 4.491 20.340 1.00 96.12 588 LEU A CA 1
ATOM 4495 C C . LEU A 1 588 ? -33.561 3.867 19.627 1.00 96.12 588 LEU A C 1
ATOM 4497 O O . LEU A 1 588 ? -33.527 3.619 18.422 1.00 96.12 588 LEU A O 1
ATOM 4501 N N . LEU A 1 589 ? -34.633 3.621 20.380 1.00 96.50 589 LEU A N 1
ATOM 4502 C CA . LEU A 1 589 ? -35.914 3.195 19.829 1.00 96.50 589 LEU A CA 1
ATOM 4503 C C . LEU A 1 589 ? -36.801 4.418 19.606 1.00 96.50 589 LEU A C 1
ATOM 4505 O O . LEU A 1 589 ? -37.126 5.125 20.560 1.00 96.50 589 LEU A O 1
ATOM 4509 N N . LEU A 1 590 ? -37.223 4.657 18.368 1.00 96.06 590 LEU A N 1
ATOM 4510 C CA . LEU A 1 590 ? -38.107 5.762 18.007 1.00 96.06 590 LEU A CA 1
ATOM 4511 C C . LEU A 1 590 ? -39.584 5.364 18.088 1.00 96.06 590 LEU A C 1
ATOM 4513 O O . LEU A 1 590 ? -39.948 4.191 18.037 1.00 96.06 590 LEU A O 1
ATOM 4517 N N . ASN A 1 591 ? -40.467 6.358 18.181 1.00 95.06 591 ASN A N 1
ATOM 4518 C CA . ASN A 1 591 ? -41.903 6.144 18.350 1.00 95.06 591 ASN A CA 1
ATOM 4519 C C . ASN A 1 591 ? -42.590 5.436 17.175 1.00 95.06 591 ASN A C 1
ATOM 4521 O O . ASN A 1 591 ? -43.633 4.826 17.369 1.00 95.06 591 ASN A O 1
ATOM 4525 N N . ASN A 1 592 ? -42.022 5.486 15.978 1.00 95.00 592 ASN A N 1
ATOM 4526 C CA . ASN A 1 592 ? -42.499 4.740 14.814 1.00 95.00 592 ASN A CA 1
ATOM 4527 C C . ASN A 1 592 ? -42.027 3.270 14.810 1.00 95.00 592 ASN A C 1
ATOM 4529 O O . ASN A 1 592 ? -42.363 2.525 13.893 1.00 95.00 592 ASN A O 1
ATOM 4533 N N . GLY A 1 593 ? -41.252 2.860 15.819 1.00 95.19 593 GLY A N 1
ATOM 4534 C CA . GLY A 1 593 ? -40.678 1.527 15.967 1.00 95.19 593 GLY A CA 1
ATOM 4535 C C . GLY A 1 593 ? -39.269 1.378 15.398 1.00 95.19 593 GLY A C 1
ATOM 4536 O O . GLY A 1 593 ? -38.642 0.348 15.633 1.00 95.19 593 GLY A O 1
ATOM 4537 N N . SER A 1 594 ? -38.749 2.371 14.670 1.00 96.19 594 SER A N 1
ATOM 4538 C CA . SER A 1 594 ? -37.395 2.321 14.112 1.00 96.19 594 SER A CA 1
ATOM 4539 C C . SER A 1 594 ? -36.340 2.267 15.212 1.00 96.19 594 SER A C 1
ATOM 4541 O O . SER A 1 594 ? -36.416 2.995 16.201 1.00 96.19 594 SER A O 1
ATOM 4543 N N . ILE A 1 595 ? -35.332 1.428 15.000 1.00 96.81 595 ILE A N 1
ATOM 4544 C CA . ILE A 1 595 ? -34.137 1.350 15.835 1.00 96.81 595 ILE A CA 1
ATOM 4545 C C . ILE A 1 595 ? -32.997 2.029 15.082 1.00 96.81 595 ILE A C 1
ATOM 4547 O O . ILE A 1 595 ? -32.650 1.617 13.974 1.00 96.81 595 ILE A O 1
ATOM 4551 N N . VAL A 1 596 ? -32.428 3.062 15.690 1.00 94.38 596 VAL A N 1
ATOM 4552 C CA . VAL A 1 596 ? -31.427 3.941 15.074 1.00 94.38 596 VAL A CA 1
ATOM 4553 C C . VAL A 1 596 ? -30.213 4.100 15.984 1.00 94.38 596 VAL A C 1
ATOM 4555 O O . VAL A 1 596 ? -30.271 3.779 17.176 1.00 94.38 596 VAL A O 1
ATOM 4558 N N . ASP A 1 597 ? -29.106 4.570 15.416 1.00 92.00 597 ASP A N 1
ATOM 4559 C CA . ASP A 1 597 ? -27.920 4.933 16.188 1.00 92.00 597 ASP A CA 1
ATOM 4560 C C . ASP A 1 597 ? -28.193 6.167 17.078 1.00 92.00 597 ASP A C 1
ATOM 4562 O O . ASP A 1 597 ? -29.287 6.743 17.097 1.00 92.00 597 ASP A O 1
ATOM 4566 N N . ILE A 1 598 ? -27.202 6.566 17.872 1.00 90.81 598 ILE A N 1
ATOM 4567 C CA . ILE A 1 598 ? -27.346 7.579 18.928 1.00 90.81 598 ILE A CA 1
ATOM 4568 C C . ILE A 1 598 ? -27.675 8.994 18.421 1.00 90.81 598 ILE A C 1
ATOM 4570 O O . ILE A 1 598 ? -28.091 9.845 19.207 1.00 90.81 598 ILE A O 1
ATOM 4574 N N . ASP A 1 599 ? -27.521 9.250 17.120 1.00 87.50 599 ASP A N 1
ATOM 4575 C CA . ASP A 1 599 ? -27.929 10.504 16.477 1.00 87.50 599 ASP A CA 1
ATOM 4576 C C . ASP A 1 599 ? -29.455 10.615 16.276 1.00 87.50 599 ASP A C 1
ATOM 4578 O O . ASP A 1 599 ? -29.968 11.700 15.995 1.00 87.50 599 ASP A O 1
ATOM 4582 N N . GLY A 1 600 ? -30.194 9.513 16.452 1.00 89.31 600 GLY A N 1
ATOM 4583 C CA . GLY A 1 600 ? -31.642 9.453 16.276 1.00 89.31 600 GLY A CA 1
ATOM 4584 C C . GLY A 1 600 ? -32.113 9.404 14.818 1.00 89.31 600 GLY A C 1
ATOM 4585 O O . GLY A 1 600 ? -33.312 9.550 14.577 1.00 89.31 600 GLY A O 1
ATOM 4586 N N . ILE A 1 601 ? -31.209 9.233 13.850 1.00 89.31 601 ILE A N 1
ATOM 4587 C CA . ILE A 1 601 ? -31.494 9.328 12.411 1.00 89.31 601 ILE A CA 1
ATOM 4588 C C . ILE A 1 601 ? -30.904 8.142 11.643 1.00 89.31 601 ILE A C 1
ATOM 4590 O O . ILE A 1 601 ? -31.589 7.564 10.795 1.00 89.31 601 ILE A O 1
ATOM 4594 N N . THR A 1 602 ? -29.646 7.783 11.891 1.00 87.00 602 THR A N 1
ATOM 4595 C CA . THR A 1 602 ? -28.942 6.784 11.082 1.00 87.00 602 THR A CA 1
ATOM 4596 C C . THR A 1 602 ? -29.365 5.357 11.445 1.00 87.00 602 THR A C 1
ATOM 4598 O O . THR A 1 602 ? -29.568 5.042 12.621 1.00 87.00 602 THR A O 1
ATOM 4601 N N . PRO A 1 603 ? -29.522 4.448 10.460 1.00 88.94 603 PRO A N 1
ATOM 4602 C CA . PRO A 1 603 ? -29.754 3.037 10.750 1.00 88.94 603 PRO A CA 1
ATOM 4603 C C . PRO A 1 603 ? -28.619 2.452 11.594 1.00 88.94 603 PRO A C 1
ATOM 4605 O O . PRO A 1 603 ? -27.447 2.721 11.331 1.00 88.94 603 PRO A O 1
ATOM 4608 N N . LEU A 1 604 ? -28.965 1.613 12.571 1.00 88.94 604 LEU A N 1
ATOM 4609 C CA . LEU A 1 604 ? -27.995 1.081 13.523 1.00 88.94 604 LEU A CA 1
ATOM 4610 C C . LEU A 1 604 ? -26.903 0.261 12.825 1.00 88.94 604 LEU A C 1
ATOM 4612 O O . LEU A 1 604 ? -27.172 -0.769 12.195 1.00 88.94 604 LEU A O 1
ATOM 4616 N N . GLN A 1 605 ? -25.649 0.669 13.002 1.00 83.12 605 GLN A N 1
ATOM 4617 C CA . GLN A 1 605 ? -24.507 -0.080 12.503 1.00 83.12 605 GLN A CA 1
ATOM 4618 C C . GLN A 1 605 ? -23.956 -1.009 13.587 1.00 83.12 605 GLN A C 1
ATOM 4620 O O . GLN A 1 605 ? -23.348 -0.564 14.550 1.00 83.12 605 GLN A O 1
ATOM 4625 N N . LEU A 1 606 ? -24.144 -2.321 13.427 1.00 83.12 606 LEU A N 1
ATOM 4626 C CA . LEU A 1 606 ? -23.851 -3.293 14.491 1.00 83.12 606 LEU A CA 1
ATOM 4627 C C . LEU A 1 606 ? -22.355 -3.604 14.675 1.00 83.12 606 LEU A C 1
ATOM 4629 O O . LEU A 1 606 ? -21.957 -4.060 15.744 1.00 83.12 606 LEU A O 1
ATOM 4633 N N . GLY A 1 607 ? -21.525 -3.331 13.662 1.00 76.69 607 GLY A N 1
ATOM 4634 C CA . GLY A 1 607 ? -20.078 -3.564 13.723 1.00 76.69 607 GLY A CA 1
ATOM 4635 C C . GLY A 1 607 ? -19.714 -5.051 13.723 1.00 76.69 607 GLY A C 1
ATOM 4636 O O . GLY A 1 607 ? -19.054 -5.521 14.641 1.00 76.69 607 GLY A O 1
ATOM 4637 N N . ALA A 1 608 ? -20.161 -5.797 12.710 1.00 81.38 608 ALA A N 1
ATOM 4638 C CA . ALA A 1 608 ? -19.812 -7.204 12.492 1.00 81.38 608 ALA A CA 1
ATOM 4639 C C . ALA A 1 608 ? -19.516 -7.465 11.006 1.00 81.38 608 ALA A C 1
ATOM 4641 O O . ALA A 1 608 ? -19.937 -6.691 10.144 1.00 81.38 608 ALA A O 1
ATOM 4642 N N . PHE A 1 609 ? -18.809 -8.552 10.696 1.00 81.94 609 PHE A N 1
ATOM 4643 C CA . PHE A 1 609 ? -18.615 -8.993 9.311 1.00 81.94 609 PHE A CA 1
ATOM 4644 C C . PHE A 1 609 ? -19.944 -9.390 8.655 1.00 81.94 609 PHE A C 1
ATOM 4646 O O . PHE A 1 609 ? -20.930 -9.656 9.334 1.00 81.94 609 PHE A O 1
ATOM 4653 N N . ALA A 1 610 ? -19.990 -9.398 7.327 1.00 84.00 610 ALA A N 1
ATOM 4654 C CA . ALA A 1 610 ? -21.129 -9.900 6.576 1.00 84.00 610 ALA A CA 1
ATOM 4655 C C . ALA A 1 610 ? -21.245 -11.419 6.785 1.00 84.00 610 ALA A C 1
ATOM 4657 O O . ALA A 1 610 ? -20.369 -12.184 6.382 1.00 84.00 610 ALA A O 1
ATOM 4658 N N . ASP A 1 611 ? -22.310 -11.837 7.464 1.00 89.25 611 ASP A N 1
ATOM 4659 C CA . ASP A 1 611 ? -22.685 -13.234 7.671 1.00 89.25 611 ASP A CA 1
ATOM 4660 C C . ASP A 1 611 ? -24.180 -13.301 8.037 1.00 89.25 611 ASP A C 1
ATOM 4662 O O . ASP A 1 611 ? -24.900 -12.299 8.034 1.00 89.25 611 ASP A O 1
ATOM 4666 N N . ASN A 1 612 ? -24.672 -14.490 8.359 1.00 93.56 612 ASN A N 1
ATOM 4667 C CA . ASN A 1 612 ? -25.972 -14.682 8.975 1.00 93.56 612 ASN A CA 1
ATOM 4668 C C . ASN A 1 612 ? -25.838 -14.628 10.503 1.00 93.56 612 ASN A C 1
ATOM 4670 O O . ASN A 1 612 ? -24.923 -15.224 11.068 1.00 93.56 612 ASN A O 1
ATOM 4674 N N . TYR A 1 613 ? -26.787 -13.983 11.180 1.00 95.44 613 TYR A N 1
ATOM 4675 C CA . TYR A 1 613 ? -26.776 -13.844 12.638 1.00 95.44 613 TYR A CA 1
ATOM 4676 C C . TYR A 1 613 ? -28.168 -13.990 13.234 1.00 95.44 613 TYR A C 1
ATOM 4678 O O . TYR A 1 613 ? -29.148 -13.504 12.671 1.00 95.44 613 TYR A O 1
ATOM 4686 N N . TYR A 1 614 ? -28.266 -14.582 14.422 1.00 97.25 614 TYR A N 1
ATOM 4687 C CA . TYR A 1 614 ? -29.450 -14.352 15.247 1.00 97.25 614 TYR A CA 1
ATOM 4688 C C . TYR A 1 614 ? -29.412 -12.916 15.767 1.00 97.25 614 TYR A C 1
ATOM 4690 O O . TYR A 1 614 ? -28.403 -12.487 16.327 1.00 97.25 614 TYR A O 1
ATOM 4698 N N . VAL A 1 615 ? -30.515 -12.188 15.612 1.00 96.44 615 VAL A N 1
ATOM 4699 C CA . VAL A 1 615 ? -30.641 -10.811 16.104 1.00 96.44 615 VAL A CA 1
ATOM 4700 C C . VAL A 1 615 ? -31.411 -10.837 17.413 1.00 96.44 615 VAL A C 1
ATOM 4702 O O . VAL A 1 615 ? -32.516 -11.379 17.468 1.00 96.44 615 VAL A O 1
ATOM 4705 N N . VAL A 1 616 ? -30.840 -10.262 18.467 1.00 97.12 616 VAL A N 1
ATOM 4706 C CA . VAL A 1 616 ? -31.482 -10.136 19.778 1.00 97.12 616 VAL A CA 1
ATOM 4707 C C . VAL A 1 616 ? -31.740 -8.675 20.078 1.00 97.12 616 VAL A C 1
ATOM 4709 O O . VAL A 1 616 ? -30.841 -7.856 19.946 1.00 97.12 616 VAL A O 1
ATOM 4712 N N . VAL A 1 617 ? -32.946 -8.360 20.540 1.00 97.00 617 VAL A N 1
ATOM 4713 C CA . VAL A 1 617 ? -33.299 -7.029 21.037 1.00 97.00 617 VAL A CA 1
ATOM 4714 C C . VAL A 1 617 ? -33.618 -7.134 22.521 1.00 97.00 617 VAL A C 1
ATOM 4716 O O . VAL A 1 617 ? -34.459 -7.935 22.936 1.00 97.00 617 VAL A O 1
ATOM 4719 N N . LYS A 1 618 ? -32.934 -6.327 23.331 1.00 97.25 618 LYS A N 1
ATOM 4720 C CA . LYS A 1 618 ? -33.133 -6.229 24.776 1.00 97.25 618 LYS A CA 1
ATOM 4721 C C . LYS A 1 618 ? -33.625 -4.841 25.137 1.00 97.25 618 LYS A C 1
ATOM 4723 O O . LYS A 1 618 ? -33.090 -3.836 24.677 1.00 97.25 618 LYS A O 1
ATOM 4728 N N . HIS A 1 619 ? -34.607 -4.808 26.023 1.00 94.75 619 HIS A N 1
ATOM 4729 C CA . HIS A 1 619 ? -35.091 -3.590 26.642 1.00 94.75 619 HIS A CA 1
ATOM 4730 C C . HIS A 1 619 ? -35.116 -3.782 28.161 1.00 94.75 619 HIS A C 1
ATOM 4732 O O . HIS A 1 619 ? -35.527 -4.837 28.637 1.00 94.75 619 HIS A O 1
ATOM 4738 N N . ARG A 1 620 ? -34.701 -2.775 28.935 1.00 90.56 620 ARG A N 1
ATOM 4739 C CA . ARG A 1 620 ? -34.557 -2.851 30.405 1.00 90.56 620 ARG A CA 1
ATOM 4740 C C . ARG A 1 620 ? -35.799 -3.342 31.160 1.00 90.56 620 ARG A C 1
ATOM 4742 O O . ARG A 1 620 ? -35.665 -3.945 32.217 1.00 90.56 620 ARG A O 1
ATOM 4749 N N . ASN A 1 621 ? -36.989 -3.103 30.606 1.00 88.12 621 ASN A N 1
ATOM 4750 C CA . ASN A 1 621 ? -38.269 -3.436 31.235 1.00 88.12 621 ASN A CA 1
ATOM 4751 C C . ASN A 1 621 ? -39.040 -4.545 30.498 1.00 88.12 621 ASN A C 1
ATOM 4753 O O . ASN A 1 621 ? -40.230 -4.706 30.753 1.00 88.12 621 ASN A O 1
ATOM 4757 N N . HIS A 1 622 ? -38.445 -5.235 29.520 1.00 89.69 622 HIS A N 1
ATOM 4758 C CA . HIS A 1 622 ? -39.103 -6.315 28.768 1.00 89.69 622 HIS A CA 1
ATOM 4759 C C . HIS A 1 622 ? -38.180 -7.534 28.655 1.00 89.69 622 HIS A C 1
ATOM 4761 O O . HIS A 1 622 ? -36.958 -7.423 28.754 1.00 89.69 622 HIS A O 1
ATOM 4767 N N . LEU A 1 623 ? -38.764 -8.712 28.423 1.00 92.00 623 LEU A N 1
ATOM 4768 C CA . LEU A 1 623 ? -37.978 -9.903 28.111 1.00 92.00 623 LEU A CA 1
ATOM 4769 C C . LEU A 1 623 ? -37.229 -9.711 26.779 1.00 92.00 623 LEU A C 1
ATOM 4771 O O . LEU A 1 623 ? -37.826 -9.215 25.821 1.00 92.00 623 LEU A O 1
ATOM 4775 N N . PRO A 1 624 ? -35.951 -10.125 26.690 1.00 94.19 624 PRO A N 1
ATOM 4776 C CA . PRO A 1 624 ? -35.230 -10.175 25.426 1.00 94.19 624 PRO A CA 1
ATOM 4777 C C . PRO A 1 624 ? -35.967 -11.010 24.381 1.00 94.19 624 PRO A C 1
ATOM 4779 O O . PRO A 1 624 ? -36.396 -12.128 24.673 1.00 94.19 624 PRO A O 1
ATOM 4782 N N . ILE A 1 625 ? -36.032 -10.506 23.153 1.00 95.00 625 ILE A N 1
ATOM 4783 C CA . ILE A 1 625 ? -36.525 -11.262 21.998 1.00 95.00 625 ILE A CA 1
ATOM 4784 C C . ILE A 1 625 ? -35.364 -11.605 21.074 1.00 95.00 625 ILE A C 1
ATOM 4786 O O . ILE A 1 625 ? -34.410 -10.841 20.959 1.00 95.00 625 ILE A O 1
ATOM 4790 N N . MET A 1 626 ? -35.445 -12.758 20.419 1.00 96.44 626 MET A N 1
ATOM 4791 C CA . MET A 1 626 ? -34.468 -13.230 19.441 1.00 96.44 626 MET A CA 1
ATOM 4792 C C . MET A 1 626 ? -35.196 -13.590 18.149 1.00 96.44 626 MET A C 1
ATOM 4794 O O . MET A 1 626 ? -36.314 -14.109 18.201 1.00 96.44 626 MET A O 1
ATOM 4798 N N . SER A 1 627 ? -34.567 -13.343 17.001 1.00 96.06 627 SER A N 1
ATOM 4799 C CA . SER A 1 627 ? -35.062 -13.842 15.719 1.00 96.06 627 SER A CA 1
ATOM 4800 C C . SER A 1 627 ? -35.232 -15.366 15.756 1.00 96.06 627 SER A C 1
ATOM 4802 O O . SER A 1 627 ? -34.461 -16.085 16.389 1.00 96.06 627 SER A O 1
ATOM 4804 N N . LYS A 1 628 ? -36.266 -15.875 15.077 1.00 95.56 628 LYS A N 1
ATOM 4805 C CA . LYS A 1 628 ? -36.536 -17.320 15.032 1.00 95.56 628 LYS A CA 1
ATOM 4806 C C . LYS A 1 628 ? -35.402 -18.091 14.351 1.00 95.56 628 LYS A C 1
ATOM 4808 O O . LYS A 1 628 ? -35.046 -19.169 14.806 1.00 95.56 628 LYS A O 1
ATOM 4813 N N . GLU A 1 629 ? -34.855 -17.508 13.290 1.00 96.38 629 GLU A N 1
ATOM 4814 C CA . GLU A 1 629 ? -33.763 -18.044 12.479 1.00 96.38 629 GLU A CA 1
ATOM 4815 C C . GLU A 1 629 ? -32.666 -16.975 12.319 1.00 96.38 629 GLU A C 1
ATOM 4817 O O . GLU A 1 629 ? -32.937 -15.785 12.554 1.00 96.38 629 GLU A O 1
ATOM 4822 N N . PRO A 1 630 ? -31.443 -17.356 11.904 1.00 95.50 630 PRO A N 1
ATOM 4823 C CA . PRO A 1 630 ? -30.415 -16.398 11.521 1.00 95.50 630 PRO A CA 1
ATOM 4824 C C . PRO A 1 630 ? -30.868 -15.525 10.342 1.00 95.50 630 PRO A C 1
ATOM 4826 O O . PRO A 1 630 ? -31.360 -16.027 9.333 1.00 95.50 630 PRO A O 1
ATOM 4829 N N . ILE A 1 631 ? -30.676 -14.215 10.465 1.00 93.50 631 ILE A N 1
ATOM 4830 C CA . ILE A 1 631 ? -30.970 -13.211 9.440 1.00 93.50 631 ILE A CA 1
ATOM 4831 C C . ILE A 1 631 ? -29.693 -12.909 8.665 1.00 93.50 631 ILE A C 1
ATOM 4833 O O . ILE A 1 631 ? -28.624 -12.800 9.265 1.00 93.50 631 ILE A O 1
ATOM 4837 N N . SER A 1 632 ? -29.799 -12.782 7.343 1.00 91.25 632 SER A N 1
ATOM 4838 C CA . SER A 1 632 ? -28.644 -12.497 6.496 1.00 91.25 632 SER A CA 1
ATOM 4839 C C . SER A 1 632 ? -28.259 -11.024 6.524 1.00 91.25 632 SER A C 1
ATOM 4841 O O . SER A 1 632 ? -29.101 -10.159 6.297 1.00 91.25 632 SER A O 1
ATOM 4843 N N . PHE A 1 633 ? -26.974 -10.768 6.755 1.00 87.06 633 PHE A N 1
ATOM 4844 C CA . PHE A 1 633 ? -26.328 -9.462 6.652 1.00 87.06 633 PHE A CA 1
ATOM 4845 C C . PHE A 1 633 ? -25.271 -9.462 5.534 1.00 87.06 633 PHE A C 1
ATOM 4847 O O . PHE A 1 633 ? -24.229 -8.820 5.644 1.00 87.06 633 PHE A O 1
ATOM 4854 N N . ASN A 1 634 ? -25.522 -10.201 4.453 1.00 80.50 634 ASN A N 1
ATOM 4855 C CA . ASN A 1 634 ? -24.704 -10.151 3.242 1.00 80.50 634 ASN A CA 1
ATOM 4856 C C . ASN A 1 634 ? -25.241 -9.079 2.279 1.00 80.50 634 ASN A C 1
ATOM 4858 O O . ASN A 1 634 ? -26.439 -8.793 2.290 1.00 80.50 634 ASN A O 1
ATOM 4862 N N . LYS A 1 635 ? -24.350 -8.476 1.483 1.00 61.50 635 LYS A N 1
ATOM 4863 C CA . LYS A 1 635 ? -24.715 -7.557 0.393 1.00 61.50 635 LYS A CA 1
ATOM 4864 C C . LYS A 1 635 ? -25.255 -8.293 -0.824 1.00 61.50 635 LYS A C 1
ATOM 4866 O O . LYS A 1 635 ? -24.749 -9.405 -1.097 1.00 61.50 635 LYS A O 1
#